Protein AF-A0A7R9G157-F1 (afdb_monomer_lite)

InterPro domains:
  IPR006849 Elongator complex protein 1 [PTHR12747] (4-353)
  IPR056166 ELP1, TPR domain [PF23878] (10-171)
  IPR056169 ELP1, three-helical bundle [PF23936] (184-350)

Structure (mmCIF, N/CA/C/O backbone):
data_AF-A0A7R9G157-F1
#
_entry.id   AF-A0A7R9G157-F1
#
loop_
_atom_site.group_PDB
_atom_site.id
_atom_site.type_symbol
_atom_site.label_atom_id
_atom_site.label_alt_id
_atom_site.label_comp_id
_atom_site.label_asym_id
_atom_site.label_entity_id
_atom_site.label_seq_id
_atom_site.pdbx_PDB_ins_code
_atom_site.Cartn_x
_atom_site.Cartn_y
_atom_site.Cartn_z
_atom_site.occupancy
_atom_site.B_iso_or_equiv
_atom_site.auth_seq_id
_atom_site.auth_comp_id
_atom_site.auth_asym_id
_atom_site.auth_atom_id
_atom_site.pdbx_PDB_model_num
ATOM 1 N N . MET A 1 1 ? 10.176 21.902 -57.184 1.00 41.78 1 MET A N 1
ATOM 2 C CA . MET A 1 1 ? 11.357 21.082 -57.540 1.00 41.78 1 MET A CA 1
ATOM 3 C C . MET A 1 1 ? 12.186 20.689 -56.303 1.00 41.78 1 MET A C 1
ATOM 5 O O . MET A 1 1 ? 13.404 20.781 -56.339 1.00 41.78 1 MET A O 1
ATOM 9 N N . LEU A 1 2 ? 11.558 20.261 -55.199 1.00 50.19 2 LEU A N 1
ATOM 10 C CA . LEU A 1 2 ? 12.270 19.769 -53.998 1.00 50.19 2 LEU A CA 1
ATOM 11 C C . LEU A 1 2 ? 11.925 18.307 -53.657 1.00 50.19 2 LEU A C 1
ATOM 13 O O . LEU A 1 2 ? 12.583 17.720 -52.810 1.00 50.19 2 LEU A O 1
ATOM 17 N N . PHE A 1 3 ? 10.942 17.712 -54.344 1.00 47.53 3 PHE A N 1
ATOM 18 C CA . PHE A 1 3 ? 10.466 16.350 -54.086 1.00 47.53 3 PHE A CA 1
ATOM 19 C C . PHE A 1 3 ? 11.075 15.283 -55.015 1.00 47.53 3 PHE A C 1
ATOM 21 O O . PHE A 1 3 ? 11.197 14.142 -54.597 1.00 47.53 3 PHE A O 1
ATOM 28 N N . ASP A 1 4 ? 11.573 15.641 -56.207 1.00 48.81 4 ASP A N 1
ATOM 29 C CA . ASP A 1 4 ? 12.104 14.675 -57.200 1.00 48.81 4 ASP A CA 1
ATOM 30 C C . ASP A 1 4 ? 13.470 14.048 -56.836 1.00 48.81 4 ASP A C 1
ATOM 32 O O . ASP A 1 4 ? 14.082 13.357 -57.648 1.00 48.81 4 ASP A O 1
ATOM 36 N N . ARG A 1 5 ? 13.989 14.305 -55.628 1.00 59.50 5 ARG A N 1
ATOM 37 C CA . ARG A 1 5 ? 15.241 13.722 -55.104 1.00 59.50 5 ARG A CA 1
ATOM 38 C C . ARG A 1 5 ? 15.062 12.972 -53.782 1.00 59.50 5 ARG A C 1
ATOM 40 O O . ARG A 1 5 ? 16.055 12.553 -53.195 1.00 59.50 5 ARG A O 1
ATOM 47 N N . MET A 1 6 ? 13.831 12.847 -53.288 1.00 65.56 6 MET A N 1
ATOM 48 C CA . MET A 1 6 ? 13.550 12.178 -52.019 1.00 65.56 6 MET A CA 1
ATOM 49 C C . MET A 1 6 ? 13.129 10.731 -52.259 1.00 65.56 6 MET A C 1
ATOM 51 O O . MET A 1 6 ? 12.498 10.416 -53.265 1.00 65.56 6 MET A O 1
ATOM 55 N N . GLU A 1 7 ? 13.478 9.849 -51.327 1.00 80.75 7 GLU A N 1
ATOM 56 C CA . GLU A 1 7 ? 13.000 8.469 -51.327 1.00 80.75 7 GLU A CA 1
ATOM 57 C C . GLU A 1 7 ? 11.453 8.452 -51.323 1.00 80.75 7 GLU A C 1
ATOM 59 O O . GLU A 1 7 ? 10.842 9.216 -50.567 1.00 80.75 7 GLU A O 1
ATOM 64 N N . PRO A 1 8 ? 10.790 7.616 -52.147 1.00 86.25 8 PRO A N 1
ATOM 65 C CA . PRO A 1 8 ? 9.340 7.688 -52.365 1.00 86.25 8 PRO A CA 1
ATOM 66 C C . PRO A 1 8 ? 8.523 7.509 -51.077 1.00 86.25 8 PRO A C 1
ATOM 68 O O . PRO A 1 8 ? 7.527 8.200 -50.861 1.00 86.25 8 PRO A O 1
ATOM 71 N N . HIS A 1 9 ? 8.977 6.639 -50.173 1.00 88.44 9 HIS A N 1
ATOM 72 C CA . HIS A 1 9 ? 8.351 6.448 -48.865 1.00 88.44 9 HIS A CA 1
ATOM 73 C C . HIS A 1 9 ? 8.483 7.687 -47.965 1.00 88.44 9 HIS A C 1
ATOM 75 O O . HIS A 1 9 ? 7.527 8.060 -47.282 1.00 88.44 9 HIS A O 1
ATOM 81 N N . TYR A 1 10 ? 9.614 8.398 -48.022 1.00 90.06 10 TYR A N 1
ATOM 82 C CA . TYR A 1 10 ? 9.805 9.636 -47.265 1.00 90.06 10 TYR A CA 1
ATOM 83 C C . TYR A 1 10 ? 8.919 10.772 -47.800 1.00 90.06 10 TYR A C 1
ATOM 85 O O . TYR A 1 10 ? 8.337 11.532 -47.025 1.00 90.06 10 TYR A O 1
ATOM 93 N N . GLN A 1 11 ? 8.731 10.853 -49.121 1.00 90.94 11 GLN A N 1
ATOM 94 C CA . GLN A 1 11 ? 7.804 11.811 -49.725 1.00 90.94 11 GLN A CA 1
ATOM 95 C C . GLN A 1 11 ? 6.359 11.590 -49.248 1.00 90.94 11 GLN A C 1
ATOM 97 O O . GLN A 1 11 ? 5.695 12.551 -48.849 1.00 90.94 11 GLN A O 1
ATOM 102 N N . HIS A 1 12 ? 5.873 10.342 -49.249 1.00 91.88 12 HIS A N 1
ATOM 103 C CA . HIS A 1 12 ? 4.541 10.015 -48.725 1.00 91.88 12 HIS A CA 1
ATOM 104 C C . HIS A 1 12 ? 4.415 10.323 -47.233 1.00 91.88 12 HIS A C 1
ATOM 106 O O . HIS A 1 12 ? 3.399 10.874 -46.809 1.00 91.88 12 HIS A O 1
ATOM 112 N N . TYR A 1 13 ? 5.465 10.069 -46.450 1.00 93.88 13 TYR A N 1
ATOM 113 C CA . TYR A 1 13 ? 5.520 10.480 -45.051 1.00 93.88 13 TYR A CA 1
ATOM 114 C C . TYR A 1 13 ? 5.338 12.001 -44.879 1.00 93.88 13 TYR A C 1
ATOM 116 O O . TYR A 1 13 ? 4.500 12.420 -44.078 1.00 93.88 13 TYR A O 1
ATOM 124 N N . CYS A 1 14 ? 6.054 12.840 -45.640 1.00 92.12 14 CYS A N 1
ATOM 125 C CA . CYS A 1 14 ? 5.908 14.298 -45.551 1.00 92.12 14 CYS A CA 1
ATOM 126 C C . CYS A 1 14 ? 4.481 14.761 -45.885 1.00 92.12 14 CYS A C 1
ATOM 128 O O . CYS A 1 14 ? 3.946 15.649 -45.214 1.00 92.12 14 CYS A O 1
ATOM 130 N N . ILE A 1 15 ? 3.856 14.150 -46.898 1.00 93.75 15 ILE A N 1
ATOM 131 C CA . ILE A 1 15 ? 2.471 14.437 -47.294 1.00 93.75 15 ILE A CA 1
ATOM 132 C C . ILE A 1 15 ? 1.505 14.035 -46.174 1.00 93.75 15 ILE A C 1
ATOM 134 O O . ILE A 1 15 ? 0.703 14.858 -45.733 1.00 93.75 15 ILE A O 1
ATOM 138 N N . ASP A 1 16 ? 1.600 12.805 -45.668 1.00 94.06 16 ASP A N 1
ATOM 139 C CA . ASP A 1 16 ? 0.705 12.303 -44.623 1.00 94.06 16 ASP A CA 1
ATOM 140 C C . ASP A 1 16 ? 0.856 13.072 -43.308 1.00 94.06 16 ASP A C 1
ATOM 142 O O . ASP A 1 16 ? -0.144 13.389 -42.658 1.00 94.06 16 ASP A O 1
ATOM 146 N N . LYS A 1 17 ? 2.087 13.452 -42.943 1.00 93.56 17 LYS A N 1
ATOM 147 C CA . LYS A 1 17 ? 2.363 14.321 -41.793 1.00 93.56 17 LYS A CA 1
ATOM 148 C C . LYS A 1 17 ? 1.710 15.693 -41.964 1.00 93.56 17 LYS A C 1
ATOM 150 O O . LYS A 1 17 ? 1.070 16.175 -41.029 1.00 93.56 17 LYS A O 1
ATOM 155 N N . HIS A 1 18 ? 1.800 16.300 -43.151 1.00 93.44 18 HIS A N 1
ATOM 156 C CA . HIS A 1 18 ? 1.138 17.576 -43.448 1.00 93.44 18 HIS A CA 1
ATOM 157 C C . HIS A 1 18 ? -0.396 17.467 -43.385 1.00 93.44 18 HIS A C 1
ATOM 159 O O . HIS A 1 18 ? -1.062 18.345 -42.837 1.00 93.44 18 HIS A O 1
ATOM 165 N N . LEU A 1 19 ? -0.954 16.353 -43.870 1.00 95.50 19 LEU A N 1
ATOM 166 C CA . LEU A 1 19 ? -2.387 16.042 -43.821 1.00 95.50 19 LEU A CA 1
ATOM 167 C C . LEU A 1 19 ? -2.871 15.543 -42.448 1.00 95.50 19 LEU A C 1
ATOM 169 O O . LEU A 1 19 ? -4.051 15.221 -42.303 1.00 95.50 19 LEU A O 1
ATOM 173 N N . LYS A 1 20 ? -1.990 15.485 -41.439 1.00 93.31 20 LYS A N 1
ATOM 174 C CA . LYS A 1 20 ? -2.270 14.994 -40.078 1.00 93.31 20 LYS A CA 1
ATOM 175 C C . LYS A 1 20 ? -2.753 13.537 -40.021 1.00 93.31 20 LYS A C 1
ATOM 177 O O . LYS A 1 20 ? -3.445 13.140 -39.085 1.00 93.31 20 LYS A O 1
ATOM 182 N N . ARG A 1 21 ? -2.380 12.719 -41.008 1.00 94.94 21 ARG A N 1
ATOM 183 C CA . ARG A 1 21 ? -2.650 11.274 -41.059 1.00 94.94 21 ARG A CA 1
ATOM 184 C C . ARG A 1 21 ? -1.498 10.514 -40.408 1.00 94.94 21 ARG A C 1
ATOM 186 O O . ARG A 1 21 ? -0.730 9.834 -41.080 1.00 94.94 21 ARG A O 1
ATOM 193 N N . PHE A 1 22 ? -1.347 10.669 -39.095 1.00 94.44 22 PHE A N 1
ATOM 194 C CA . PHE A 1 22 ? -0.121 10.267 -38.396 1.00 94.44 22 PHE A CA 1
ATOM 195 C C . PHE A 1 22 ? 0.141 8.753 -38.382 1.00 94.44 22 PHE A C 1
ATOM 197 O O . PHE A 1 22 ? 1.298 8.352 -38.432 1.00 94.44 22 PHE A O 1
ATOM 204 N N . GLU A 1 23 ? -0.894 7.910 -38.391 1.00 93.38 23 GLU A N 1
ATOM 205 C CA . GLU A 1 23 ? -0.721 6.450 -38.494 1.00 93.38 23 GLU A CA 1
ATOM 206 C C . GLU A 1 23 ? -0.176 6.027 -39.870 1.00 93.38 23 GLU A C 1
ATOM 208 O O . GLU A 1 23 ? 0.747 5.220 -39.953 1.00 93.38 23 GLU A O 1
ATOM 213 N N . SER A 1 24 ? -0.689 6.628 -40.951 1.00 93.62 24 SER A N 1
ATOM 214 C CA . SER A 1 24 ? -0.179 6.415 -42.315 1.00 93.62 24 SER A CA 1
ATOM 215 C C . SER A 1 24 ? 1.241 6.966 -42.466 1.00 93.62 24 SER A C 1
ATOM 217 O O . SER A 1 24 ? 2.129 6.296 -42.993 1.00 93.62 24 SER A O 1
ATOM 219 N N . ALA A 1 25 ? 1.490 8.154 -41.905 1.00 94.12 25 ALA A N 1
ATOM 220 C CA . ALA A 1 25 ? 2.819 8.751 -41.859 1.00 94.12 25 ALA A CA 1
ATOM 221 C C . ALA A 1 25 ? 3.823 7.823 -41.152 1.00 94.12 25 ALA A C 1
ATOM 223 O O . ALA A 1 25 ? 4.920 7.616 -41.667 1.00 94.12 25 ALA A O 1
ATOM 224 N N . LEU A 1 26 ? 3.437 7.220 -40.020 1.00 94.81 26 LEU A N 1
ATOM 225 C CA . LEU A 1 26 ? 4.264 6.270 -39.278 1.00 94.81 26 LEU A CA 1
ATOM 226 C C . LEU A 1 26 ? 4.633 5.039 -40.121 1.00 94.81 26 LEU A C 1
ATOM 228 O O . LEU A 1 26 ? 5.792 4.634 -40.126 1.00 94.81 26 LEU A O 1
ATOM 232 N N . HIS A 1 27 ? 3.680 4.468 -40.860 1.00 94.06 27 HIS A N 1
ATOM 233 C CA . HIS A 1 27 ? 3.941 3.328 -41.746 1.00 94.06 27 HIS A CA 1
ATOM 234 C C . HIS A 1 27 ? 4.961 3.672 -42.846 1.00 94.06 27 HIS A C 1
ATOM 236 O O . HIS A 1 27 ? 5.901 2.916 -43.110 1.00 94.06 27 HIS A O 1
ATOM 242 N N . ASN A 1 28 ? 4.816 4.858 -43.442 1.00 92.19 28 ASN A N 1
ATOM 243 C CA . ASN A 1 28 ? 5.700 5.338 -44.499 1.00 92.19 28 ASN A CA 1
ATOM 244 C C . ASN A 1 28 ? 7.125 5.610 -43.993 1.00 92.19 28 ASN A C 1
ATOM 246 O O . ASN A 1 28 ? 8.082 5.151 -44.611 1.00 92.19 28 ASN A O 1
ATOM 250 N N . ILE A 1 29 ? 7.292 6.281 -42.847 1.00 91.88 29 ILE A N 1
ATOM 251 C CA . ILE A 1 29 ? 8.632 6.551 -42.297 1.00 91.88 29 ILE A CA 1
ATOM 252 C C . ILE A 1 29 ? 9.303 5.304 -41.709 1.00 91.88 29 ILE A C 1
ATOM 254 O O . ILE A 1 29 ? 10.525 5.181 -41.777 1.00 91.88 29 ILE A O 1
ATOM 258 N N . ALA A 1 30 ? 8.528 4.346 -41.184 1.00 90.38 30 ALA A N 1
ATOM 259 C CA . ALA A 1 30 ? 9.058 3.065 -40.716 1.00 90.38 30 ALA A CA 1
ATOM 260 C C . ALA A 1 30 ? 9.720 2.271 -41.854 1.00 90.38 30 ALA A C 1
ATOM 262 O O . ALA A 1 30 ? 10.751 1.635 -41.638 1.00 90.38 30 ALA A O 1
ATOM 263 N N . SER A 1 31 ? 9.191 2.382 -43.077 1.00 88.69 31 SER A N 1
ATOM 264 C CA . SER A 1 31 ? 9.776 1.756 -44.271 1.00 88.69 31 SER A CA 1
ATOM 265 C C . SER A 1 31 ? 11.152 2.337 -44.637 1.00 88.69 31 SER A C 1
ATOM 267 O O . SER A 1 31 ? 11.985 1.627 -45.190 1.00 88.69 31 SER A O 1
ATOM 269 N N . CYS A 1 32 ? 11.436 3.590 -44.258 1.00 86.25 32 CYS A N 1
ATOM 270 C CA . CYS A 1 32 ? 12.731 4.251 -44.476 1.00 86.25 32 CYS A CA 1
ATOM 271 C C . CYS A 1 32 ? 13.712 4.098 -43.296 1.00 86.25 32 CYS A C 1
ATOM 273 O O . CYS A 1 32 ? 14.758 4.752 -43.256 1.00 86.25 32 CYS A O 1
ATOM 275 N N . SER A 1 33 ? 13.386 3.282 -42.289 1.00 72.94 33 SER A N 1
ATOM 276 C CA . SER A 1 33 ? 14.104 3.254 -41.002 1.00 72.94 33 SER A CA 1
ATOM 277 C C . SER A 1 33 ? 15.534 2.697 -41.044 1.00 72.94 33 SER A C 1
ATOM 279 O O . SER A 1 33 ? 16.227 2.719 -40.027 1.00 72.94 33 SER A O 1
ATOM 281 N N . GLY A 1 34 ? 16.016 2.257 -42.212 1.00 75.50 34 GLY A N 1
ATOM 282 C CA . GLY A 1 34 ? 17.421 1.895 -42.425 1.00 75.50 34 GLY A CA 1
ATOM 283 C C . GLY A 1 34 ? 18.392 3.080 -42.311 1.00 75.50 34 GLY A C 1
ATOM 284 O O . GLY A 1 34 ? 19.576 2.875 -42.051 1.00 75.50 34 GLY A O 1
ATOM 285 N N . ASN A 1 35 ? 17.912 4.320 -42.460 1.00 83.06 35 ASN A N 1
ATOM 286 C CA . ASN A 1 35 ? 18.703 5.531 -42.239 1.00 83.06 35 ASN A CA 1
ATOM 287 C C . ASN A 1 35 ? 18.467 6.087 -40.825 1.00 83.06 35 ASN A C 1
ATOM 289 O O . ASN A 1 35 ? 17.333 6.364 -40.431 1.00 83.06 35 ASN A O 1
ATOM 293 N N . ASN A 1 36 ? 19.551 6.332 -40.084 1.00 84.25 36 ASN A N 1
ATOM 294 C CA . ASN A 1 36 ? 19.480 6.829 -38.710 1.00 84.25 36 ASN A CA 1
ATOM 295 C C . ASN A 1 36 ? 18.769 8.194 -38.598 1.00 84.25 36 ASN A C 1
ATOM 297 O O . ASN A 1 36 ? 18.078 8.441 -37.617 1.00 84.25 36 ASN A O 1
ATOM 301 N N . GLN A 1 37 ? 18.871 9.064 -39.613 1.00 86.12 37 GLN A N 1
ATOM 302 C CA . GLN A 1 37 ? 18.172 10.360 -39.609 1.00 86.12 37 GLN A CA 1
ATOM 303 C C . GLN A 1 37 ? 16.645 10.198 -39.675 1.00 86.12 37 GLN A C 1
ATOM 305 O O . GLN A 1 37 ? 15.920 10.869 -38.942 1.00 86.12 37 GLN A O 1
ATOM 310 N N . TYR A 1 38 ? 16.155 9.281 -40.515 1.00 88.38 38 TYR A N 1
ATOM 311 C CA . TYR A 1 38 ? 14.723 8.990 -40.623 1.00 88.38 38 TYR A CA 1
ATOM 312 C C . TYR A 1 38 ? 14.197 8.266 -39.382 1.00 88.38 38 TYR A C 1
ATOM 314 O O . TYR A 1 38 ? 13.053 8.481 -38.987 1.00 88.38 38 TYR A O 1
ATOM 322 N N . LEU A 1 39 ? 15.039 7.470 -38.717 1.00 90.31 39 LEU A N 1
ATOM 323 C CA . LEU A 1 39 ? 14.689 6.858 -37.440 1.00 90.31 39 LEU A CA 1
ATOM 324 C C . LEU A 1 39 ? 14.479 7.904 -36.334 1.00 90.31 39 LEU A C 1
ATOM 326 O O . LEU A 1 39 ? 13.484 7.810 -35.619 1.00 90.31 39 LEU A O 1
ATOM 330 N N . GLU A 1 40 ? 15.346 8.916 -36.203 1.00 93.75 40 GLU A N 1
ATOM 331 C CA . GLU A 1 40 ? 15.123 9.999 -35.226 1.00 93.75 40 GLU A CA 1
ATOM 332 C C . GLU A 1 40 ? 13.806 10.733 -35.491 1.00 93.75 40 GLU A C 1
ATOM 334 O O . GLU A 1 40 ? 13.019 10.972 -34.574 1.00 93.75 40 GLU A O 1
ATOM 339 N N . GLU A 1 41 ? 13.527 11.051 -36.757 1.00 92.94 41 GLU A N 1
ATOM 340 C CA . GLU A 1 41 ? 12.288 11.733 -37.111 1.00 92.94 41 GLU A CA 1
ATOM 341 C C . GLU A 1 41 ? 11.055 10.847 -36.831 1.00 92.94 41 GLU A C 1
ATOM 343 O O . GLU A 1 41 ? 10.053 11.326 -36.293 1.00 92.94 41 GLU A O 1
ATOM 348 N N . CYS A 1 42 ? 11.154 9.536 -37.072 1.00 94.12 42 CYS A N 1
ATOM 349 C CA . CYS A 1 42 ? 10.133 8.562 -36.686 1.00 94.12 42 CYS A CA 1
ATOM 350 C C . CYS A 1 42 ? 9.885 8.560 -35.169 1.00 94.12 42 CYS A C 1
ATOM 352 O O . CYS A 1 42 ? 8.740 8.661 -34.730 1.00 94.12 42 CYS A O 1
ATOM 354 N N . LEU A 1 43 ? 10.943 8.522 -34.353 1.00 94.69 43 LEU A N 1
ATOM 355 C CA . LEU A 1 43 ? 10.827 8.547 -32.891 1.00 94.69 43 LEU A CA 1
ATOM 356 C C . LEU A 1 43 ? 10.163 9.837 -32.390 1.00 94.69 43 LEU A C 1
ATOM 358 O O . LEU A 1 43 ? 9.323 9.779 -31.490 1.00 94.69 43 LEU A O 1
ATOM 362 N N . THR A 1 44 ? 10.474 10.989 -32.997 1.00 95.62 44 THR A N 1
ATOM 363 C CA . THR A 1 44 ? 9.790 12.249 -32.657 1.00 95.62 44 THR A CA 1
ATOM 364 C C . THR A 1 44 ? 8.301 12.203 -32.994 1.00 95.62 44 THR A C 1
ATOM 366 O O . THR A 1 44 ? 7.482 12.549 -32.146 1.00 95.62 44 THR A O 1
ATOM 369 N N . LEU A 1 45 ? 7.929 11.679 -34.169 1.00 95.69 45 LEU A N 1
ATOM 370 C CA . LEU A 1 45 ? 6.528 11.498 -34.555 1.00 95.69 45 LEU A CA 1
ATOM 371 C C . LEU A 1 45 ? 5.781 10.590 -33.566 1.00 95.69 45 LEU A C 1
ATOM 373 O O . LEU A 1 45 ? 4.667 10.913 -33.149 1.00 95.69 45 LEU A O 1
ATOM 377 N N . ILE A 1 46 ? 6.399 9.468 -33.177 1.00 96.44 46 ILE A N 1
ATOM 378 C CA . ILE A 1 46 ? 5.827 8.512 -32.221 1.00 96.44 46 ILE A CA 1
ATOM 379 C C . ILE A 1 46 ? 5.571 9.190 -30.877 1.00 96.44 46 ILE A C 1
ATOM 381 O O . ILE A 1 46 ? 4.483 9.033 -30.325 1.00 96.44 46 ILE A O 1
ATOM 385 N N . ARG A 1 47 ? 6.544 9.951 -30.362 1.00 96.06 47 ARG A N 1
ATOM 386 C CA . ARG A 1 47 ? 6.418 10.663 -29.085 1.00 96.06 47 ARG A CA 1
ATOM 387 C C . ARG A 1 47 ? 5.314 11.714 -29.130 1.00 96.06 47 ARG A C 1
ATOM 389 O O . ARG A 1 47 ? 4.455 11.740 -28.252 1.00 96.06 47 ARG A O 1
ATOM 396 N N . ASP A 1 48 ? 5.323 12.557 -30.156 1.00 95.56 48 ASP A N 1
ATOM 397 C CA . ASP A 1 48 ? 4.445 13.725 -30.234 1.00 95.56 48 ASP A CA 1
ATOM 398 C C . ASP A 1 48 ? 2.973 13.319 -30.446 1.00 95.56 48 ASP A C 1
ATOM 400 O O . ASP A 1 48 ? 2.060 13.990 -29.957 1.00 95.56 48 ASP A O 1
ATOM 404 N N . HIS A 1 49 ? 2.733 12.183 -31.112 1.00 95.12 49 HIS A N 1
ATOM 405 C CA . HIS A 1 49 ? 1.390 11.659 -31.392 1.00 95.12 49 HIS A CA 1
ATOM 406 C C . HIS A 1 49 ? 1.017 10.390 -30.617 1.00 95.12 49 HIS A C 1
ATOM 408 O O . HIS A 1 49 ? -0.063 9.841 -30.833 1.00 95.12 49 HI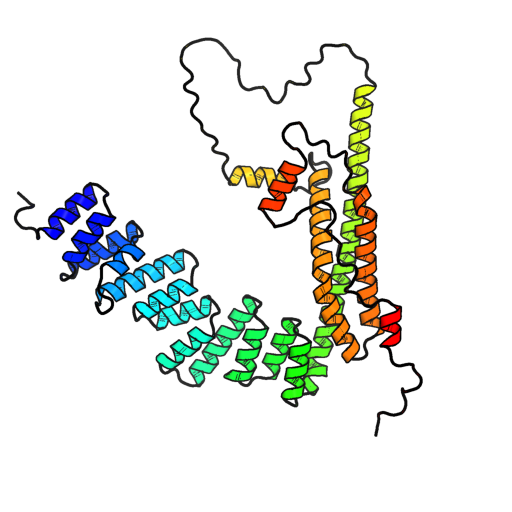S A O 1
ATOM 414 N N . LYS A 1 50 ? 1.866 9.944 -29.685 1.00 94.81 50 LYS A N 1
ATOM 415 C CA . LYS A 1 50 ? 1.655 8.770 -28.821 1.00 94.81 50 LYS A CA 1
ATOM 416 C C . LYS A 1 50 ? 1.373 7.463 -29.575 1.00 94.81 50 LYS A C 1
ATOM 418 O O . LYS A 1 50 ? 0.592 6.633 -29.113 1.00 94.81 50 LYS A O 1
ATOM 423 N N . LEU A 1 51 ? 2.029 7.253 -30.715 1.00 96.06 51 LEU A N 1
ATOM 424 C CA . LEU A 1 51 ? 1.803 6.105 -31.611 1.00 96.06 51 LEU A CA 1
ATOM 425 C C . LEU A 1 51 ? 2.639 4.865 -31.243 1.00 96.06 51 LEU A C 1
ATOM 427 O O . LEU A 1 51 ? 3.126 4.139 -32.109 1.00 96.06 51 LEU A O 1
ATOM 431 N N . TYR A 1 52 ? 2.875 4.649 -29.950 1.00 95.06 52 TYR A N 1
ATOM 432 C CA . TYR A 1 52 ? 3.828 3.649 -29.465 1.00 95.06 52 TYR A CA 1
ATOM 433 C C . TYR A 1 52 ? 3.428 2.222 -29.838 1.00 95.06 52 TYR A C 1
ATOM 435 O O . TYR A 1 52 ? 4.246 1.453 -30.333 1.00 95.06 52 TYR A O 1
ATOM 443 N N . THR A 1 53 ? 2.163 1.861 -29.620 1.00 94.25 53 THR A N 1
ATOM 444 C CA . THR A 1 53 ? 1.667 0.508 -29.889 1.00 94.25 53 THR A CA 1
ATOM 445 C C . THR A 1 53 ? 1.656 0.211 -31.383 1.00 94.25 53 THR A C 1
ATOM 447 O O . THR A 1 53 ? 2.109 -0.860 -31.776 1.00 94.25 53 THR A O 1
ATOM 450 N N . GLN A 1 54 ? 1.221 1.164 -32.217 1.00 94.94 54 GLN A N 1
ATOM 451 C CA . GLN A 1 54 ? 1.289 1.037 -33.674 1.00 94.94 54 GLN A CA 1
ATOM 452 C C . GLN A 1 54 ? 2.738 0.874 -34.144 1.00 94.94 54 GLN A C 1
ATOM 454 O O . GLN A 1 54 ? 3.020 0.008 -34.967 1.00 94.94 54 GLN A O 1
ATOM 459 N N . ALA A 1 55 ? 3.675 1.647 -33.588 1.00 93.94 55 ALA A N 1
ATOM 460 C CA . ALA A 1 55 ? 5.085 1.541 -33.944 1.00 93.94 55 ALA A CA 1
ATOM 461 C C . ALA A 1 55 ? 5.664 0.163 -33.589 1.00 93.94 55 ALA A C 1
ATOM 463 O O . ALA A 1 55 ? 6.294 -0.473 -34.427 1.00 93.94 55 ALA A O 1
ATOM 464 N N . LEU A 1 56 ? 5.387 -0.367 -32.394 1.00 93.88 56 LEU A N 1
ATOM 465 C CA . LEU A 1 56 ? 5.854 -1.704 -31.999 1.00 93.88 56 LEU A CA 1
ATOM 466 C C . LEU A 1 56 ? 5.252 -2.845 -32.846 1.00 93.88 56 LEU A C 1
ATOM 468 O O . LEU A 1 56 ? 5.783 -3.952 -32.830 1.00 93.88 56 LEU A O 1
ATOM 472 N N . LEU A 1 57 ? 4.159 -2.617 -33.580 1.00 94.50 57 LEU A N 1
ATOM 473 C CA . LEU A 1 57 ? 3.618 -3.599 -34.529 1.00 94.50 57 LEU A CA 1
ATOM 474 C C . LEU A 1 57 ? 4.324 -3.570 -35.891 1.00 94.50 57 LEU A C 1
ATOM 476 O O . LEU A 1 57 ? 4.280 -4.565 -36.607 1.00 94.50 57 LEU A O 1
ATOM 480 N N . LEU A 1 58 ? 4.946 -2.445 -36.251 1.00 93.38 58 LEU A N 1
ATOM 481 C CA . LEU A 1 58 ? 5.557 -2.231 -37.566 1.00 93.38 58 LEU A CA 1
ATOM 482 C C . LEU A 1 58 ? 7.031 -2.634 -37.624 1.00 93.38 58 LEU A C 1
ATOM 484 O O . LEU A 1 58 ? 7.510 -3.034 -38.679 1.00 93.38 58 LEU A O 1
ATOM 488 N N . PHE A 1 59 ? 7.755 -2.498 -36.515 1.00 92.00 59 PHE A N 1
ATOM 489 C CA . PHE A 1 59 ? 9.186 -2.785 -36.460 1.00 92.00 59 PHE A CA 1
ATOM 490 C C . PHE A 1 59 ? 9.462 -4.230 -36.031 1.00 92.00 59 PHE A C 1
ATOM 492 O O . PHE A 1 59 ? 8.812 -4.763 -35.128 1.00 92.00 59 PHE A O 1
ATOM 499 N N . ASP A 1 60 ? 10.491 -4.843 -36.616 1.00 91.00 60 ASP A N 1
ATOM 500 C CA . ASP A 1 60 ? 10.939 -6.181 -36.229 1.00 91.00 60 ASP A CA 1
ATOM 501 C C . ASP A 1 60 ? 11.508 -6.193 -34.811 1.00 91.00 60 ASP A C 1
ATOM 503 O O . ASP A 1 60 ? 12.340 -5.356 -34.456 1.00 91.00 60 ASP A O 1
ATOM 507 N N . ARG A 1 61 ? 11.128 -7.194 -34.010 1.00 90.25 61 ARG A N 1
ATOM 508 C CA . ARG A 1 61 ? 11.516 -7.303 -32.589 1.00 90.25 61 ARG A CA 1
ATOM 509 C C . ARG A 1 61 ? 13.025 -7.384 -32.350 1.00 90.25 61 ARG A C 1
ATOM 511 O O . ARG A 1 61 ? 13.475 -7.016 -31.272 1.00 90.25 61 ARG A O 1
ATOM 518 N N . SER A 1 62 ? 13.786 -7.881 -33.322 1.00 88.94 62 SER A N 1
ATOM 519 C CA . SER A 1 62 ? 15.250 -7.977 -33.263 1.00 88.94 62 SER A CA 1
ATOM 520 C C . SER A 1 62 ? 15.960 -6.697 -33.708 1.00 88.94 62 SER A C 1
ATOM 522 O O . SER A 1 62 ? 17.183 -6.617 -33.613 1.00 88.94 62 SER A O 1
ATOM 524 N N . SER A 1 63 ? 15.230 -5.705 -34.227 1.00 90.88 63 SER A N 1
ATOM 525 C CA . SER A 1 63 ? 15.832 -4.475 -34.736 1.00 90.88 63 SER A CA 1
ATOM 526 C C . SER A 1 63 ? 16.244 -3.528 -33.597 1.00 90.88 63 SER A C 1
ATOM 528 O O . SER A 1 63 ? 15.535 -3.411 -32.593 1.00 90.88 63 SER A O 1
ATOM 530 N N . PRO A 1 64 ? 17.345 -2.767 -33.745 1.00 90.12 64 PRO A N 1
ATOM 531 C CA . PRO A 1 64 ? 17.722 -1.751 -32.758 1.00 90.12 64 PRO A CA 1
ATOM 532 C C . PRO A 1 64 ? 16.664 -0.640 -32.643 1.00 90.12 64 PRO A C 1
ATOM 534 O O . PRO A 1 64 ? 16.454 -0.087 -31.564 1.00 90.12 64 PRO A O 1
ATOM 537 N N . ALA A 1 65 ? 15.947 -0.347 -33.735 1.00 91.88 65 ALA A N 1
ATOM 538 C CA . ALA A 1 65 ? 14.830 0.594 -33.749 1.00 91.88 65 ALA A CA 1
ATOM 539 C C . ALA A 1 65 ? 13.699 0.156 -32.805 1.00 91.88 65 ALA A C 1
ATOM 541 O O . ALA A 1 65 ? 13.203 0.969 -32.026 1.00 91.88 65 ALA A O 1
ATOM 542 N N . TYR A 1 66 ? 13.354 -1.135 -32.801 1.00 94.50 66 TYR A N 1
ATOM 543 C CA . TYR A 1 66 ? 12.366 -1.705 -31.887 1.00 94.50 66 TYR A CA 1
ATOM 544 C C . TYR A 1 66 ? 12.733 -1.479 -30.416 1.00 94.50 66 TYR A C 1
ATOM 546 O O . TYR A 1 66 ? 11.883 -1.093 -29.605 1.00 94.50 66 TYR A O 1
ATOM 554 N N . GLY A 1 67 ? 14.011 -1.674 -30.074 1.00 95.06 67 GLY A N 1
ATOM 555 C CA . GLY A 1 67 ? 14.520 -1.417 -28.728 1.00 95.06 67 GLY A CA 1
ATOM 556 C C . GLY A 1 67 ? 14.341 0.046 -28.316 1.00 95.06 67 GLY A C 1
ATOM 557 O O . GLY A 1 67 ? 13.780 0.332 -27.259 1.00 95.06 67 GLY A O 1
ATOM 558 N N . ARG A 1 68 ? 14.709 0.984 -29.199 1.00 95.25 68 ARG A N 1
ATOM 559 C CA . ARG A 1 68 ? 14.555 2.431 -28.960 1.00 95.25 68 ARG A CA 1
ATOM 560 C C . ARG A 1 68 ? 13.096 2.862 -28.803 1.00 95.25 68 ARG A C 1
ATOM 562 O O . ARG A 1 68 ? 12.796 3.656 -27.917 1.00 95.25 68 ARG A O 1
ATOM 569 N N . ILE A 1 69 ? 12.187 2.324 -29.618 1.00 96.12 69 ILE A N 1
ATOM 570 C CA . ILE A 1 69 ? 10.744 2.595 -29.499 1.00 96.12 69 ILE A CA 1
ATOM 571 C C . ILE A 1 69 ? 10.207 2.046 -28.171 1.00 96.12 69 ILE A C 1
ATOM 573 O O . ILE A 1 69 ? 9.405 2.709 -27.516 1.00 96.12 69 ILE A O 1
ATOM 577 N N . SER A 1 70 ? 10.669 0.864 -27.748 1.00 97.25 70 SER A N 1
ATOM 578 C CA . SER A 1 70 ? 10.272 0.264 -26.467 1.00 97.25 70 SER A CA 1
ATOM 579 C C . SER A 1 70 ? 10.701 1.138 -25.285 1.00 97.25 70 SER A C 1
ATOM 581 O O . SER A 1 70 ? 9.881 1.434 -24.421 1.00 97.25 70 SER A O 1
ATOM 583 N N . VAL A 1 71 ? 11.942 1.636 -25.290 1.00 97.31 71 VAL A N 1
ATOM 584 C CA . VAL A 1 71 ? 12.443 2.593 -24.287 1.00 97.31 71 VAL A CA 1
ATOM 585 C C . VAL A 1 71 ? 11.618 3.883 -24.276 1.00 97.31 71 VAL A C 1
ATOM 587 O O . VAL A 1 71 ? 11.181 4.326 -23.218 1.00 97.31 71 VAL A O 1
ATOM 590 N N . LEU A 1 72 ? 11.348 4.461 -25.448 1.00 97.19 72 LEU A N 1
ATOM 591 C CA . LEU A 1 72 ? 10.551 5.683 -25.566 1.00 97.19 72 LEU A CA 1
ATOM 592 C C . LEU A 1 72 ? 9.118 5.486 -25.036 1.00 97.19 72 LEU A C 1
ATOM 594 O O . LEU A 1 72 ? 8.538 6.383 -24.421 1.00 97.19 72 LEU A O 1
ATOM 598 N N . TYR A 1 73 ? 8.536 4.306 -25.259 1.00 97.94 73 TYR A N 1
ATOM 599 C CA . TYR A 1 73 ? 7.226 3.978 -24.710 1.00 97.94 73 TYR A CA 1
ATOM 600 C C . TYR A 1 73 ? 7.268 3.815 -23.188 1.00 97.94 73 TYR A C 1
ATOM 602 O O . TYR A 1 73 ? 6.358 4.276 -22.498 1.00 97.94 73 TYR A O 1
ATOM 610 N N . ALA A 1 74 ? 8.332 3.206 -22.662 1.00 97.75 74 ALA A N 1
ATOM 611 C CA . ALA A 1 74 ? 8.546 3.056 -21.229 1.00 97.75 74 ALA A CA 1
ATOM 612 C C . ALA A 1 74 ? 8.619 4.415 -20.509 1.00 97.75 74 ALA A C 1
ATOM 614 O O . ALA A 1 74 ? 7.978 4.595 -19.476 1.00 97.75 74 ALA A O 1
ATOM 615 N N . GLU A 1 75 ? 9.314 5.397 -21.090 1.00 97.00 75 GLU A N 1
ATOM 616 C CA . GLU A 1 75 ? 9.378 6.771 -20.567 1.00 97.00 75 GLU A CA 1
ATOM 617 C C . GLU A 1 75 ? 7.985 7.417 -20.492 1.00 97.00 75 GLU A C 1
ATOM 619 O O . GLU A 1 75 ? 7.590 7.933 -19.448 1.00 97.00 75 GLU A O 1
ATOM 624 N N . HIS A 1 76 ? 7.174 7.285 -21.546 1.00 97.00 76 HIS A N 1
ATOM 625 C CA . HIS A 1 76 ? 5.791 7.772 -21.525 1.00 97.00 76 HIS A CA 1
ATOM 626 C C . HIS A 1 76 ? 4.914 7.047 -20.483 1.00 97.00 76 HIS A C 1
ATOM 628 O O . HIS A 1 76 ? 4.005 7.646 -19.906 1.00 97.00 76 HIS A O 1
ATOM 634 N N . LEU A 1 77 ? 5.149 5.753 -20.236 1.00 97.06 77 LEU A N 1
ATOM 635 C CA . LEU A 1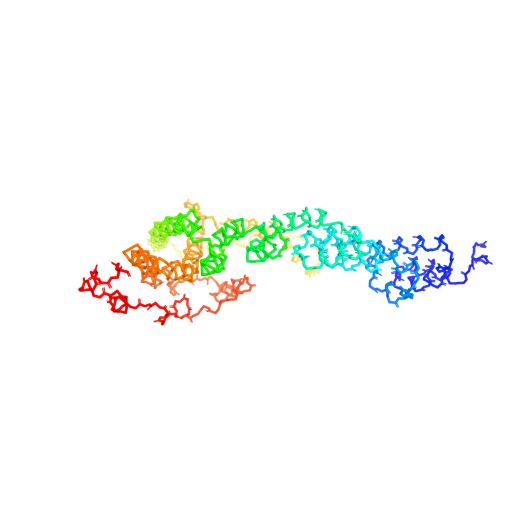 77 ? 4.434 4.994 -19.203 1.00 97.06 77 LEU A CA 1
ATOM 636 C C . LEU A 1 77 ? 4.820 5.447 -17.787 1.00 97.06 77 LEU A C 1
ATOM 638 O O . LEU A 1 77 ? 3.941 5.531 -16.926 1.00 97.06 77 LEU A O 1
ATOM 642 N N . LEU A 1 78 ? 6.084 5.810 -17.555 1.00 96.06 78 LEU A N 1
ATOM 643 C CA . LEU A 1 78 ? 6.512 6.428 -16.298 1.00 96.06 78 LEU A CA 1
ATOM 644 C C . LEU A 1 78 ? 5.827 7.774 -16.061 1.00 96.06 78 LEU A C 1
ATOM 646 O O . LEU A 1 78 ? 5.274 7.985 -14.980 1.00 96.06 78 LEU A O 1
ATOM 650 N N . ASP A 1 79 ? 5.768 8.636 -17.079 1.00 95.69 79 ASP A N 1
ATOM 651 C CA . ASP A 1 79 ? 5.042 9.912 -16.999 1.00 95.69 79 ASP A CA 1
ATOM 652 C C . ASP A 1 79 ? 3.550 9.700 -16.683 1.00 95.69 79 ASP A C 1
ATOM 654 O O . ASP A 1 79 ? 2.924 10.485 -15.965 1.00 95.69 79 ASP A O 1
ATOM 658 N N . ALA A 1 80 ? 2.979 8.595 -17.171 1.00 95.62 80 ALA A N 1
ATOM 659 C CA . ALA A 1 80 ? 1.610 8.171 -16.892 1.00 95.62 80 ALA A CA 1
ATOM 660 C C . ALA A 1 80 ? 1.428 7.451 -15.537 1.00 95.62 80 ALA A C 1
ATOM 662 O O . ALA A 1 80 ? 0.326 6.978 -15.258 1.00 95.62 80 ALA A O 1
ATOM 663 N N . ARG A 1 81 ? 2.468 7.377 -14.691 1.00 95.88 81 ARG A N 1
ATOM 664 C CA . ARG A 1 81 ? 2.485 6.674 -13.392 1.00 95.88 81 ARG A CA 1
ATOM 665 C C . ARG A 1 81 ? 2.151 5.182 -13.485 1.00 95.88 81 ARG A C 1
ATOM 667 O O . ARG A 1 81 ? 1.457 4.639 -12.629 1.00 95.88 81 ARG A O 1
ATOM 674 N N . ARG A 1 82 ? 2.666 4.520 -14.520 1.00 96.69 82 ARG A N 1
ATOM 675 C CA . ARG A 1 82 ? 2.517 3.079 -14.774 1.00 96.69 82 ARG A CA 1
ATOM 676 C C . ARG A 1 82 ? 3.885 2.384 -14.726 1.00 96.69 82 ARG A C 1
ATOM 678 O O . ARG A 1 82 ? 4.418 2.008 -15.772 1.00 96.69 82 ARG A O 1
ATOM 685 N N . PRO A 1 83 ? 4.508 2.282 -13.533 1.00 96.06 83 PRO A N 1
ATOM 686 C CA . PRO A 1 83 ? 5.888 1.817 -13.398 1.00 96.06 83 PRO A CA 1
ATOM 687 C C . PRO A 1 83 ? 6.059 0.347 -13.788 1.00 96.06 83 PRO A C 1
ATOM 689 O O . PRO A 1 83 ? 7.073 -0.004 -14.382 1.00 96.06 83 PRO A O 1
ATOM 692 N N . TYR A 1 84 ? 5.059 -0.500 -13.534 1.00 96.50 84 TYR A N 1
ATOM 693 C CA . TYR A 1 84 ? 5.126 -1.916 -13.887 1.00 96.50 84 TYR A CA 1
ATOM 694 C C . TYR A 1 84 ? 5.200 -2.121 -15.406 1.00 96.50 84 TYR A C 1
ATOM 696 O O . TYR A 1 84 ? 6.093 -2.792 -15.924 1.00 96.50 84 TYR A O 1
ATOM 704 N N . GLU A 1 85 ? 4.301 -1.481 -16.154 1.00 97.44 85 GLU A N 1
ATOM 705 C CA . GLU A 1 85 ? 4.297 -1.571 -17.612 1.00 97.44 85 GLU A CA 1
ATOM 706 C C . GLU A 1 85 ? 5.517 -0.886 -18.234 1.00 97.44 85 GLU A C 1
ATOM 708 O O . GLU A 1 85 ? 6.025 -1.352 -19.256 1.00 97.44 85 GLU A O 1
ATOM 713 N N . ALA A 1 86 ? 6.022 0.184 -17.612 1.00 97.81 86 ALA A N 1
ATOM 714 C CA . ALA A 1 86 ? 7.282 0.796 -18.017 1.00 97.81 86 ALA A CA 1
ATOM 715 C C . ALA A 1 86 ? 8.461 -0.175 -17.857 1.00 97.81 86 ALA A C 1
ATOM 717 O O . ALA A 1 86 ? 9.276 -0.286 -18.772 1.00 97.81 86 ALA A O 1
ATOM 718 N N . ALA A 1 87 ? 8.526 -0.926 -16.753 1.00 97.81 87 ALA A N 1
ATOM 719 C CA . ALA A 1 87 ? 9.576 -1.913 -16.512 1.00 97.81 87 ALA A CA 1
ATOM 720 C C . ALA A 1 87 ? 9.628 -2.978 -17.618 1.00 97.81 87 ALA A C 1
ATOM 722 O O . ALA A 1 87 ? 10.695 -3.235 -18.179 1.00 97.81 87 ALA A O 1
ATOM 723 N N . LEU A 1 88 ? 8.464 -3.512 -18.010 1.00 97.06 88 LEU A N 1
ATOM 724 C CA . LEU A 1 88 ? 8.340 -4.463 -19.120 1.00 97.06 88 LEU A CA 1
ATOM 725 C C . LEU A 1 88 ? 8.889 -3.888 -20.433 1.00 97.06 88 LEU A C 1
ATOM 727 O O . LEU A 1 88 ? 9.573 -4.584 -21.186 1.00 97.06 88 LEU A O 1
ATOM 731 N N . MET A 1 89 ? 8.605 -2.614 -20.717 1.00 97.75 89 MET A N 1
ATOM 732 C CA . MET A 1 89 ? 9.048 -1.955 -21.948 1.00 97.75 89 MET A CA 1
ATOM 733 C C . MET A 1 89 ? 10.539 -1.592 -21.924 1.00 97.75 89 MET A C 1
ATOM 735 O O . MET A 1 89 ? 11.210 -1.780 -22.938 1.00 97.75 89 MET A O 1
ATOM 739 N N . PHE A 1 90 ? 11.091 -1.164 -20.783 1.00 97.88 90 PHE A N 1
ATOM 740 C CA . PHE A 1 90 ? 12.539 -0.975 -20.627 1.00 97.88 90 PHE A CA 1
ATOM 741 C C . PHE A 1 90 ? 13.295 -2.293 -20.786 1.00 97.88 90 PHE A C 1
ATOM 743 O O . PHE A 1 90 ? 14.269 -2.349 -21.536 1.00 97.88 90 PHE A O 1
ATOM 750 N N . GLN A 1 91 ? 12.802 -3.371 -20.168 1.00 95.81 91 GLN A N 1
ATOM 751 C CA . GLN A 1 91 ? 13.391 -4.702 -20.292 1.00 95.81 91 GLN A CA 1
ATOM 752 C C . GLN A 1 91 ? 13.360 -5.177 -21.746 1.00 95.81 91 GLN A C 1
ATOM 754 O O . GLN A 1 91 ? 14.364 -5.660 -22.267 1.00 95.81 91 GLN A O 1
ATOM 759 N N . ARG A 1 92 ? 12.234 -4.970 -22.439 1.00 94.19 92 ARG A N 1
ATOM 760 C CA . ARG A 1 92 ? 12.105 -5.263 -23.872 1.00 94.19 92 ARG A CA 1
ATOM 761 C C . ARG A 1 92 ? 13.038 -4.411 -24.739 1.00 94.19 92 ARG A C 1
ATOM 763 O O . ARG A 1 92 ? 13.494 -4.878 -25.777 1.00 94.19 92 ARG A O 1
ATOM 770 N N . GLY A 1 93 ? 13.318 -3.183 -24.310 1.00 94.25 93 GLY A N 1
ATOM 771 C CA . GLY A 1 93 ? 14.291 -2.281 -24.919 1.00 94.25 93 GLY A CA 1
ATOM 772 C C . GLY A 1 93 ? 15.756 -2.618 -24.625 1.00 94.25 93 GLY A C 1
ATOM 773 O O . GLY A 1 93 ? 16.635 -1.990 -25.207 1.00 94.25 93 GLY A O 1
ATOM 774 N N . GLY A 1 94 ? 16.022 -3.592 -23.749 1.00 93.88 94 GLY A N 1
ATOM 775 C CA . GLY A 1 94 ? 17.366 -3.974 -23.309 1.00 93.88 94 GLY A CA 1
ATOM 776 C C . GLY A 1 94 ? 17.944 -3.099 -22.191 1.00 93.88 94 GLY A C 1
ATOM 777 O O . GLY A 1 94 ? 19.067 -3.338 -21.756 1.00 93.88 94 GLY A O 1
ATOM 778 N N . ASP A 1 95 ? 17.195 -2.115 -21.689 1.00 95.62 95 ASP A N 1
ATOM 779 C CA . ASP A 1 95 ? 17.631 -1.250 -20.591 1.00 95.62 95 ASP A CA 1
ATOM 780 C C . ASP A 1 95 ? 17.261 -1.868 -19.239 1.00 95.62 95 ASP A C 1
ATOM 782 O O . ASP A 1 95 ? 16.276 -1.505 -18.589 1.00 95.62 95 ASP A O 1
ATOM 786 N N . LEU A 1 96 ? 18.048 -2.866 -18.837 1.00 96.31 96 LEU A N 1
ATOM 787 C CA . LEU A 1 96 ? 17.781 -3.641 -17.624 1.00 96.31 96 LEU A CA 1
ATOM 788 C C . LEU A 1 96 ? 17.911 -2.783 -16.356 1.00 96.31 96 LEU A C 1
ATOM 790 O O . LEU A 1 96 ? 17.147 -2.963 -15.414 1.00 96.31 96 LEU A O 1
ATOM 794 N N . SER A 1 97 ? 18.818 -1.804 -16.341 1.00 95.94 97 SER A N 1
ATOM 795 C CA . SER A 1 97 ? 19.021 -0.922 -15.188 1.00 95.94 97 SER A CA 1
ATOM 796 C C . SER A 1 97 ? 17.783 -0.074 -14.890 1.00 95.94 97 SER A C 1
ATOM 798 O O . SER A 1 97 ? 17.330 -0.029 -13.745 1.00 95.94 97 SER A O 1
ATOM 800 N N . ARG A 1 98 ? 17.191 0.568 -15.910 1.00 97.25 98 ARG A N 1
ATOM 801 C CA . ARG A 1 98 ? 15.943 1.325 -15.719 1.00 97.25 98 ARG A CA 1
ATOM 802 C C . ARG A 1 98 ? 14.748 0.412 -15.478 1.00 97.25 98 ARG A C 1
ATOM 804 O O . ARG A 1 98 ? 13.891 0.755 -14.666 1.00 97.25 98 ARG A O 1
ATOM 811 N N . ALA A 1 99 ? 14.701 -0.761 -16.111 1.00 98.00 99 ALA A N 1
ATOM 812 C CA . ALA A 1 99 ? 13.662 -1.751 -15.832 1.00 98.00 99 ALA A CA 1
ATOM 813 C C . ALA A 1 99 ? 13.666 -2.189 -14.358 1.00 98.00 99 ALA A C 1
ATOM 815 O O . ALA A 1 99 ? 12.606 -2.228 -13.736 1.00 98.00 99 ALA A O 1
ATOM 816 N N . LEU A 1 100 ? 14.845 -2.429 -13.773 1.00 97.50 100 LEU A N 1
ATOM 817 C CA . LEU A 1 100 ? 14.994 -2.793 -12.363 1.00 97.50 100 LEU A CA 1
ATOM 818 C C . LEU A 1 100 ? 14.439 -1.707 -11.438 1.00 97.50 100 LEU A C 1
ATOM 820 O O . LEU A 1 100 ? 13.643 -2.008 -10.551 1.00 97.50 100 LEU A O 1
ATOM 824 N N . GLN A 1 101 ? 14.803 -0.445 -11.677 1.00 96.25 101 GLN A N 1
ATOM 825 C CA . GLN A 1 101 ? 14.284 0.695 -10.911 1.00 96.25 101 GLN A CA 1
ATOM 826 C C . GLN A 1 101 ? 12.756 0.806 -11.015 1.00 96.25 101 GLN A C 1
ATOM 82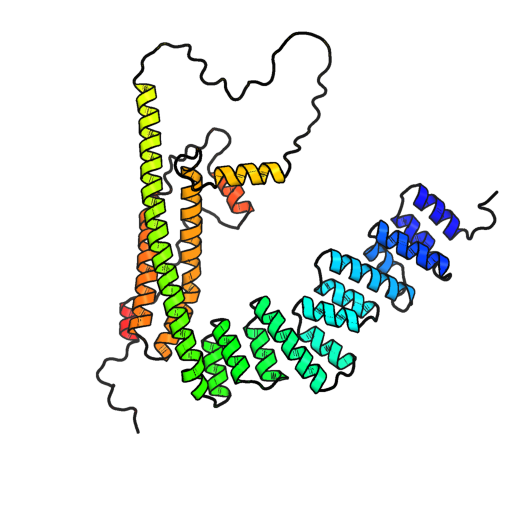8 O O . GLN A 1 101 ? 12.082 1.126 -10.038 1.00 96.25 101 GLN A O 1
ATOM 833 N N . CYS A 1 102 ? 12.191 0.505 -12.186 1.00 97.50 102 CYS A N 1
ATOM 834 C CA . CYS A 1 102 ? 10.746 0.521 -12.392 1.00 97.50 102 CYS A CA 1
ATOM 835 C C . CYS A 1 102 ? 10.037 -0.631 -11.661 1.00 97.50 102 CYS A C 1
ATOM 837 O O . CYS A 1 102 ? 9.000 -0.392 -11.046 1.00 97.50 102 CYS A O 1
ATOM 839 N N . TYR A 1 103 ? 10.594 -1.849 -11.665 1.00 97.75 103 TYR A N 1
ATOM 840 C CA . TYR A 1 103 ? 10.052 -2.965 -10.876 1.00 97.75 103 TYR A CA 1
ATOM 841 C C . TYR A 1 103 ? 10.137 -2.699 -9.373 1.00 97.75 103 TYR A C 1
ATOM 843 O O . TYR A 1 103 ? 9.164 -2.951 -8.665 1.00 97.75 103 TYR A O 1
ATOM 851 N N . GLN A 1 104 ? 11.247 -2.115 -8.901 1.00 95.56 104 GLN A N 1
ATOM 852 C CA . GLN A 1 104 ? 11.357 -1.639 -7.523 1.00 95.56 104 GLN A CA 1
ATOM 853 C C . GLN A 1 104 ? 10.241 -0.643 -7.218 1.00 95.56 104 GLN A C 1
ATOM 855 O O . GLN A 1 104 ? 9.482 -0.866 -6.290 1.00 95.56 104 GLN A O 1
ATOM 860 N N . ALA A 1 105 ? 10.071 0.414 -8.018 1.00 94.81 105 ALA A N 1
ATOM 861 C CA . ALA A 1 105 ? 9.019 1.408 -7.794 1.00 94.81 105 ALA A CA 1
ATOM 862 C C . ALA A 1 105 ? 7.599 0.810 -7.836 1.00 94.81 105 ALA A C 1
ATOM 864 O O . ALA A 1 105 ? 6.717 1.265 -7.107 1.00 94.81 105 ALA A O 1
ATOM 865 N N . ALA A 1 106 ? 7.380 -0.211 -8.669 1.00 95.25 106 ALA A N 1
ATOM 866 C CA . ALA A 1 106 ? 6.119 -0.938 -8.761 1.00 95.25 106 ALA A CA 1
ATOM 867 C C . ALA A 1 106 ? 5.855 -1.876 -7.569 1.00 95.25 106 ALA A C 1
ATOM 869 O O . ALA A 1 106 ? 4.717 -2.295 -7.395 1.00 95.25 106 ALA A O 1
ATOM 870 N N . GLY A 1 107 ? 6.867 -2.191 -6.753 1.00 93.56 107 GLY A N 1
ATOM 871 C CA . GLY A 1 107 ? 6.760 -3.166 -5.665 1.00 93.56 107 GLY A CA 1
ATOM 872 C C . GLY A 1 107 ? 6.825 -4.629 -6.123 1.00 93.56 107 GLY A C 1
ATOM 873 O O . GLY A 1 107 ? 6.584 -5.522 -5.319 1.00 93.56 107 GLY A O 1
ATOM 874 N N . ASP A 1 108 ? 7.174 -4.912 -7.386 1.00 95.69 108 ASP A N 1
ATOM 875 C CA . ASP A 1 108 ? 7.331 -6.295 -7.861 1.00 95.69 108 ASP A CA 1
ATOM 876 C C . ASP A 1 108 ? 8.742 -6.810 -7.552 1.00 95.69 108 ASP A C 1
ATOM 878 O O . ASP A 1 108 ? 9.664 -6.781 -8.377 1.00 95.69 108 ASP A O 1
ATOM 882 N N . TRP A 1 109 ? 8.908 -7.281 -6.318 1.00 96.25 109 TRP A N 1
ATOM 883 C CA . TRP A 1 109 ? 10.179 -7.789 -5.815 1.00 96.25 109 TRP A CA 1
ATOM 884 C C . TRP A 1 109 ? 10.661 -9.039 -6.563 1.00 96.25 109 TRP A 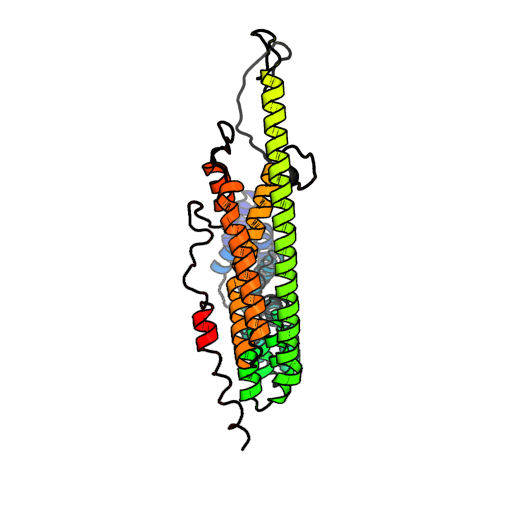C 1
ATOM 886 O O . TRP A 1 109 ? 11.864 -9.219 -6.747 1.00 96.25 109 TRP A O 1
ATOM 896 N N . ARG A 1 110 ? 9.746 -9.886 -7.056 1.00 96.31 110 ARG A N 1
ATOM 897 C CA . ARG A 1 110 ? 10.096 -11.125 -7.771 1.00 96.31 110 ARG A CA 1
ATOM 898 C C . ARG A 1 110 ? 10.723 -10.806 -9.123 1.00 96.31 110 ARG A C 1
ATOM 900 O O . ARG A 1 110 ? 11.769 -11.366 -9.463 1.00 96.31 110 ARG A O 1
ATOM 907 N N . GLN A 1 111 ? 10.124 -9.884 -9.878 1.00 96.75 111 GLN A N 1
ATOM 908 C CA . GLN A 1 111 ? 10.689 -9.438 -11.154 1.00 96.75 111 GLN A CA 1
ATOM 909 C C . GLN A 1 111 ? 11.988 -8.657 -10.954 1.00 96.75 111 GLN A C 1
ATOM 911 O O . GLN A 1 111 ? 12.952 -8.891 -11.685 1.00 96.75 111 GLN A O 1
ATOM 916 N N . ALA A 1 112 ? 12.063 -7.804 -9.927 1.00 97.12 112 ALA A N 1
ATOM 917 C CA . ALA A 1 112 ? 13.291 -7.083 -9.604 1.00 97.12 112 ALA A CA 1
ATOM 918 C C . ALA A 1 112 ? 14.466 -8.039 -9.325 1.00 97.12 112 ALA A C 1
ATOM 920 O O . ALA A 1 112 ? 15.536 -7.889 -9.913 1.00 97.12 112 ALA A O 1
ATOM 921 N N . LEU A 1 113 ? 14.267 -9.072 -8.502 1.00 96.06 113 LEU A N 1
ATOM 922 C CA . LEU A 1 113 ? 15.313 -10.057 -8.205 1.00 96.06 113 LEU A CA 1
ATOM 923 C C . LEU A 1 113 ? 15.658 -10.949 -9.402 1.00 96.06 113 LEU A C 1
ATOM 925 O O . LEU A 1 113 ? 16.829 -11.248 -9.632 1.00 96.06 113 LEU A O 1
ATOM 929 N N . THR A 1 114 ? 14.663 -11.335 -10.205 1.00 96.06 114 THR A N 1
ATOM 930 C CA . THR A 1 114 ? 14.891 -12.092 -11.450 1.00 96.06 114 THR A CA 1
ATOM 931 C C . THR A 1 114 ? 15.797 -11.308 -12.401 1.00 96.06 114 THR A C 1
ATOM 933 O O . THR A 1 114 ? 16.728 -11.854 -13.007 1.00 96.06 114 THR A O 1
ATOM 936 N N . LEU A 1 115 ? 15.558 -10.002 -12.504 1.00 96.81 115 LEU A N 1
ATOM 937 C CA . LEU A 1 115 ? 16.352 -9.114 -13.335 1.00 96.81 115 LEU A CA 1
ATOM 938 C C . LEU A 1 115 ? 17.751 -8.882 -12.752 1.00 96.81 115 LEU A C 1
ATOM 940 O O . LEU A 1 115 ? 18.725 -8.952 -13.497 1.00 96.81 115 LEU A O 1
ATOM 944 N N . ALA A 1 116 ? 17.871 -8.703 -11.436 1.00 96.06 116 ALA A N 1
ATOM 945 C CA . ALA A 1 116 ? 19.161 -8.598 -10.751 1.00 96.06 116 ALA A CA 1
ATOM 946 C C . ALA A 1 116 ? 20.040 -9.841 -10.976 1.00 96.06 116 ALA A C 1
ATOM 948 O O . ALA A 1 116 ? 21.230 -9.716 -11.266 1.00 96.06 116 ALA A O 1
ATOM 949 N N . ASN A 1 117 ? 19.446 -11.039 -10.946 1.00 94.56 117 ASN A N 1
ATOM 950 C CA . ASN A 1 117 ? 20.144 -12.280 -11.281 1.00 94.56 117 ASN A CA 1
ATOM 951 C C . ASN A 1 117 ? 20.603 -12.305 -12.751 1.00 94.56 117 ASN A C 1
ATOM 953 O O . ASN A 1 117 ? 21.733 -12.682 -13.049 1.00 94.56 117 ASN A O 1
ATOM 957 N N . THR A 1 118 ? 19.762 -11.833 -13.677 1.00 95.00 118 THR A N 1
ATOM 958 C CA . THR A 1 118 ? 20.133 -11.697 -15.101 1.00 95.00 118 THR A CA 1
ATOM 959 C C . THR A 1 118 ? 21.304 -10.724 -15.290 1.00 95.00 118 THR A C 1
ATOM 961 O O . THR A 1 118 ? 22.164 -10.941 -16.141 1.00 95.00 118 THR A O 1
ATOM 964 N N . MET A 1 119 ? 21.364 -9.672 -14.470 1.00 95.94 119 MET A N 1
ATOM 965 C CA . MET A 1 119 ? 22.457 -8.696 -14.423 1.00 95.94 119 MET A CA 1
ATOM 966 C C . MET A 1 119 ? 23.678 -9.176 -13.616 1.00 95.94 119 MET A C 1
ATOM 968 O O . MET A 1 119 ? 24.631 -8.414 -13.476 1.00 95.94 119 MET A O 1
ATOM 972 N N . GLN A 1 120 ? 23.665 -10.416 -13.110 1.00 95.75 120 GLN A N 1
ATOM 973 C CA . GLN A 1 120 ? 24.751 -11.038 -12.341 1.00 95.75 120 GLN A CA 1
ATOM 974 C C . GLN A 1 120 ? 25.147 -10.245 -11.086 1.00 95.75 120 GLN A C 1
ATOM 976 O O . GLN A 1 120 ? 26.331 -10.084 -10.789 1.00 95.75 120 GLN A O 1
ATOM 981 N N . TYR A 1 121 ? 24.153 -9.736 -10.351 1.00 96.50 121 TYR A N 1
ATOM 982 C CA . TYR A 1 121 ? 24.397 -9.049 -9.082 1.00 96.50 121 TYR A CA 1
ATOM 983 C C . TYR A 1 121 ? 25.113 -9.972 -8.091 1.00 96.50 121 TYR A C 1
ATOM 985 O O . TYR A 1 121 ? 24.800 -11.161 -7.992 1.00 96.50 121 TYR A O 1
ATOM 993 N N . SER A 1 122 ? 26.066 -9.418 -7.339 1.00 96.25 122 SER A N 1
ATOM 994 C CA . SER A 1 122 ? 26.698 -10.135 -6.232 1.00 96.25 122 SER A CA 1
ATOM 995 C C . SER A 1 122 ? 25.700 -10.372 -5.100 1.00 96.25 122 SER A C 1
ATOM 997 O O . SER A 1 122 ? 24.701 -9.666 -4.966 1.00 96.25 122 SER A O 1
ATOM 999 N N . GLU A 1 123 ? 26.008 -11.321 -4.219 1.00 93.06 123 GLU A N 1
ATOM 1000 C CA . GLU A 1 123 ? 25.191 -11.591 -3.033 1.00 93.06 123 GLU A CA 1
ATOM 1001 C C . GLU A 1 123 ? 24.958 -10.325 -2.192 1.00 93.06 123 GLU A C 1
ATOM 1003 O O . GLU A 1 123 ? 23.828 -10.053 -1.792 1.00 93.06 123 GLU A O 1
ATOM 1008 N N . SER A 1 124 ? 25.986 -9.491 -2.002 1.00 94.44 124 SER A N 1
ATOM 1009 C CA . SER A 1 124 ? 25.858 -8.215 -1.286 1.00 94.44 124 SER A CA 1
ATOM 1010 C C . SER A 1 124 ? 24.887 -7.243 -1.968 1.00 94.44 124 SER A C 1
ATOM 1012 O O . SER A 1 124 ? 24.058 -6.635 -1.298 1.00 94.44 124 SER A O 1
ATOM 1014 N N . GLN A 1 125 ? 24.934 -7.134 -3.300 1.00 95.69 125 GLN A N 1
ATOM 1015 C CA . GLN A 1 125 ? 24.030 -6.271 -4.069 1.00 95.69 125 GLN A CA 1
ATOM 1016 C C . GLN A 1 125 ? 22.585 -6.776 -4.025 1.00 95.69 125 GLN A C 1
ATOM 1018 O O . GLN A 1 125 ? 21.651 -5.979 -3.978 1.00 95.69 125 GLN A O 1
ATOM 1023 N N . VAL A 1 126 ? 22.388 -8.098 -4.023 1.00 95.56 126 VAL A N 1
ATOM 1024 C CA . VAL A 1 126 ? 21.061 -8.702 -3.852 1.00 95.56 126 VAL A CA 1
ATOM 1025 C C . VAL A 1 126 ? 20.509 -8.401 -2.459 1.00 95.56 126 VAL A C 1
ATOM 1027 O O . VAL A 1 126 ? 19.350 -8.013 -2.347 1.00 95.56 126 VAL A O 1
ATOM 1030 N N . HIS A 1 127 ? 21.328 -8.495 -1.409 1.00 94.69 127 HIS A N 1
ATOM 1031 C CA . HIS A 1 127 ? 20.907 -8.139 -0.051 1.00 94.69 127 HIS A CA 1
ATOM 1032 C C . HIS A 1 127 ? 20.511 -6.659 0.068 1.00 94.69 127 HIS A C 1
ATOM 1034 O O . HIS A 1 127 ? 19.470 -6.349 0.648 1.00 94.69 127 HIS A O 1
ATOM 1040 N N . GLU A 1 128 ? 21.293 -5.741 -0.509 1.00 94.88 128 GLU A N 1
ATOM 1041 C CA . GLU A 1 128 ? 20.952 -4.311 -0.558 1.00 94.88 128 GLU A CA 1
ATOM 1042 C C . GLU A 1 128 ? 19.636 -4.067 -1.312 1.00 94.88 128 GLU A C 1
ATOM 1044 O O . GLU A 1 128 ? 18.766 -3.333 -0.838 1.00 94.88 128 GLU A O 1
ATOM 1049 N N . LEU A 1 129 ? 19.448 -4.738 -2.453 1.00 96.56 129 LEU A N 1
ATOM 1050 C CA . LEU A 1 129 ? 18.213 -4.682 -3.229 1.00 96.56 129 LEU A CA 1
ATOM 1051 C C . LEU A 1 129 ? 17.005 -5.189 -2.429 1.00 96.56 129 LEU A C 1
ATOM 1053 O O . LEU A 1 129 ? 15.955 -4.547 -2.443 1.00 96.56 129 LEU A O 1
ATOM 1057 N N . CYS A 1 130 ? 17.142 -6.307 -1.712 1.00 96.88 130 CYS A N 1
ATOM 1058 C CA . CYS A 1 130 ? 16.087 -6.844 -0.854 1.00 96.88 130 CYS A CA 1
ATOM 1059 C C . CYS A 1 130 ? 15.646 -5.826 0.203 1.00 96.88 130 CYS A C 1
ATOM 1061 O O . CYS A 1 130 ? 14.446 -5.639 0.379 1.00 96.88 130 CYS A O 1
ATOM 1063 N N . ARG A 1 131 ? 16.582 -5.117 0.853 1.00 95.25 131 ARG A N 1
ATOM 1064 C CA . ARG A 1 131 ? 16.244 -4.083 1.851 1.00 95.25 131 ARG A CA 1
ATOM 1065 C C . ARG A 1 131 ? 15.420 -2.944 1.246 1.00 95.25 131 ARG A C 1
ATOM 1067 O O . ARG A 1 131 ? 14.380 -2.587 1.790 1.00 95.25 131 ARG A O 1
ATOM 1074 N N . LEU A 1 132 ? 15.816 -2.448 0.072 1.00 96.25 132 LEU A N 1
ATOM 1075 C CA . LEU A 1 132 ? 15.056 -1.415 -0.649 1.00 96.25 132 LEU A CA 1
ATOM 1076 C C . LEU A 1 132 ? 13.647 -1.892 -1.044 1.00 96.25 132 LEU A C 1
ATOM 1078 O O . LEU A 1 132 ? 12.681 -1.129 -0.991 1.00 96.25 132 LEU A O 1
ATOM 1082 N N . LEU A 1 133 ? 13.517 -3.158 -1.451 1.00 97.00 133 LEU A N 1
ATOM 1083 C CA . LEU A 1 133 ? 12.230 -3.757 -1.809 1.00 97.00 133 LEU A CA 1
ATOM 1084 C C . LEU A 1 133 ? 11.323 -3.934 -0.588 1.00 97.00 133 LEU A C 1
ATOM 1086 O O . LEU A 1 133 ? 10.130 -3.665 -0.686 1.00 97.00 133 LEU A O 1
ATOM 1090 N N . VAL A 1 134 ? 11.873 -4.334 0.559 1.00 97.50 134 VAL A N 1
ATOM 1091 C CA . VAL A 1 134 ? 11.140 -4.462 1.828 1.00 97.50 134 VAL A CA 1
ATOM 1092 C C . VAL A 1 134 ? 10.550 -3.121 2.254 1.00 97.50 134 VAL A C 1
ATOM 1094 O O . VAL A 1 134 ? 9.358 -3.054 2.552 1.00 97.50 134 VAL A O 1
ATOM 1097 N N . GLU A 1 135 ? 11.341 -2.045 2.215 1.00 96.06 135 GLU A N 1
ATOM 1098 C CA . GLU A 1 135 ? 10.855 -0.692 2.517 1.00 96.06 135 GLU A CA 1
ATOM 1099 C C . GLU A 1 135 ? 9.706 -0.294 1.583 1.00 96.06 135 GLU A C 1
ATOM 1101 O O . GLU A 1 135 ? 8.647 0.146 2.035 1.00 96.06 135 GLU A O 1
ATOM 1106 N N . ARG A 1 136 ? 9.867 -0.531 0.276 1.00 96.19 136 ARG A N 1
ATOM 1107 C CA . ARG A 1 136 ? 8.830 -0.237 -0.719 1.00 96.19 136 ARG A CA 1
ATOM 1108 C C . ARG A 1 136 ? 7.546 -1.036 -0.497 1.00 96.19 136 ARG A C 1
ATOM 1110 O O . ARG A 1 136 ? 6.458 -0.477 -0.619 1.00 96.19 136 ARG A O 1
ATOM 1117 N N . LEU A 1 137 ? 7.656 -2.329 -0.199 1.00 97.06 137 LEU A N 1
ATOM 1118 C CA . LEU A 1 137 ? 6.510 -3.195 0.080 1.00 97.06 137 LEU A CA 1
ATOM 1119 C C . LEU A 1 137 ? 5.786 -2.748 1.356 1.00 97.06 137 LEU A C 1
ATOM 1121 O O . LEU A 1 137 ? 4.557 -2.702 1.376 1.00 97.06 137 LEU A O 1
ATOM 1125 N N . ALA A 1 138 ? 6.528 -2.350 2.391 1.00 96.31 138 ALA A N 1
ATOM 1126 C CA . ALA A 1 138 ? 5.959 -1.823 3.628 1.00 96.31 138 ALA A CA 1
ATOM 1127 C C . ALA A 1 138 ? 5.222 -0.486 3.414 1.00 96.31 138 ALA A C 1
ATOM 1129 O O . ALA A 1 138 ? 4.153 -0.285 3.994 1.00 96.31 138 ALA A O 1
ATOM 1130 N N . GLU A 1 139 ? 5.738 0.404 2.557 1.00 96.00 139 GLU A N 1
ATOM 1131 C CA . GLU A 1 139 ? 5.047 1.640 2.144 1.00 96.00 139 GLU A CA 1
ATOM 1132 C C . GLU A 1 139 ? 3.731 1.364 1.398 1.00 96.00 139 GLU A C 1
ATOM 1134 O O . GLU A 1 139 ? 2.796 2.157 1.478 1.00 96.00 139 GLU A O 1
ATOM 1139 N N . GLN A 1 140 ? 3.648 0.239 0.683 1.00 95.25 140 GLN A N 1
ATOM 1140 C CA . GLN A 1 140 ? 2.446 -0.216 -0.025 1.00 95.25 140 GLN A CA 1
ATOM 1141 C C . GLN A 1 140 ? 1.536 -1.108 0.839 1.00 95.25 140 GLN A C 1
ATOM 1143 O O . GLN A 1 140 ? 0.553 -1.645 0.336 1.00 95.25 140 GLN A O 1
ATOM 1148 N N . HIS A 1 141 ? 1.843 -1.267 2.132 1.00 96.06 141 HIS A N 1
ATOM 1149 C CA . HIS A 1 141 ? 1.139 -2.145 3.076 1.00 96.06 141 HIS A CA 1
ATOM 1150 C C . HIS A 1 141 ? 1.167 -3.645 2.718 1.00 96.06 141 HIS A C 1
ATOM 1152 O O . HIS A 1 141 ? 0.393 -4.436 3.257 1.00 96.06 141 HIS A O 1
ATOM 1158 N N . HIS A 1 142 ? 2.091 -4.077 1.858 1.00 96.56 142 HIS A N 1
ATOM 1159 C CA . HIS A 1 142 ? 2.318 -5.486 1.523 1.00 96.56 142 HIS A CA 1
ATOM 1160 C C . HIS A 1 142 ? 3.252 -6.161 2.547 1.00 96.56 142 HIS A C 1
ATOM 1162 O O . HIS A 1 142 ? 4.297 -6.716 2.203 1.00 96.56 142 HIS A O 1
ATOM 1168 N N . TYR A 1 143 ? 2.882 -6.115 3.831 1.00 97.56 143 TYR A N 1
ATOM 1169 C CA . TYR A 1 143 ? 3.730 -6.580 4.939 1.00 97.56 143 TYR A CA 1
ATOM 1170 C C . TYR A 1 143 ? 4.082 -8.072 4.870 1.00 97.56 143 TYR A C 1
ATOM 1172 O O . TYR A 1 143 ? 5.208 -8.447 5.187 1.00 97.56 143 TYR A O 1
ATOM 1180 N N . GLY A 1 144 ? 3.158 -8.918 4.404 1.00 96.44 144 GLY A N 1
ATOM 1181 C CA . GLY A 1 144 ? 3.405 -10.355 4.251 1.00 96.44 144 GLY A CA 1
ATOM 1182 C C . GLY A 1 144 ? 4.476 -10.668 3.204 1.00 96.44 144 GLY A C 1
ATOM 1183 O O . GLY A 1 144 ? 5.339 -11.513 3.432 1.00 96.44 144 GLY A O 1
ATOM 1184 N N . GLU A 1 145 ? 4.475 -9.947 2.078 1.00 96.69 145 GLU A N 1
ATOM 1185 C CA . GLU A 1 145 ? 5.520 -10.101 1.060 1.00 96.69 145 GLU A CA 1
ATOM 1186 C C . GLU A 1 145 ? 6.862 -9.545 1.545 1.00 96.69 145 GLU A C 1
ATOM 1188 O O . GLU A 1 145 ? 7.896 -10.178 1.340 1.00 96.69 145 GLU A O 1
ATOM 1193 N N . ALA A 1 146 ? 6.853 -8.403 2.241 1.00 97.56 146 ALA A N 1
ATOM 1194 C CA . ALA A 1 146 ? 8.056 -7.834 2.846 1.00 97.56 146 ALA A CA 1
ATOM 1195 C C . ALA A 1 146 ? 8.702 -8.814 3.844 1.00 97.56 146 ALA A C 1
ATOM 1197 O O . ALA A 1 146 ? 9.902 -9.078 3.781 1.00 97.56 146 ALA A O 1
ATOM 1198 N N . ALA A 1 147 ? 7.894 -9.425 4.714 1.00 97.44 147 ALA A N 1
ATOM 1199 C CA . ALA A 1 147 ? 8.340 -10.460 5.641 1.00 97.44 147 ALA A CA 1
ATOM 1200 C C . ALA A 1 147 ? 8.872 -11.709 4.920 1.00 97.44 147 ALA A C 1
ATOM 1202 O O . ALA A 1 147 ? 9.882 -12.285 5.327 1.00 97.44 147 ALA A O 1
ATOM 1203 N N . GLN A 1 148 ? 8.244 -12.116 3.812 1.00 96.00 148 GLN A N 1
ATOM 1204 C CA . GLN A 1 148 ? 8.743 -13.221 2.994 1.00 96.00 148 GLN A CA 1
ATOM 1205 C C . GLN A 1 148 ? 10.150 -12.928 2.451 1.00 96.00 148 GLN A C 1
ATOM 1207 O O . GLN A 1 148 ? 11.020 -13.795 2.517 1.00 96.00 148 GLN A O 1
ATOM 1212 N N . VAL A 1 149 ? 10.391 -11.715 1.948 1.00 96.69 149 VAL A N 1
ATOM 1213 C CA . VAL A 1 149 ? 11.716 -11.302 1.457 1.00 96.69 149 VAL A CA 1
ATOM 1214 C C . VAL A 1 149 ? 12.747 -11.316 2.590 1.00 96.69 149 VAL A C 1
ATOM 1216 O O . VAL A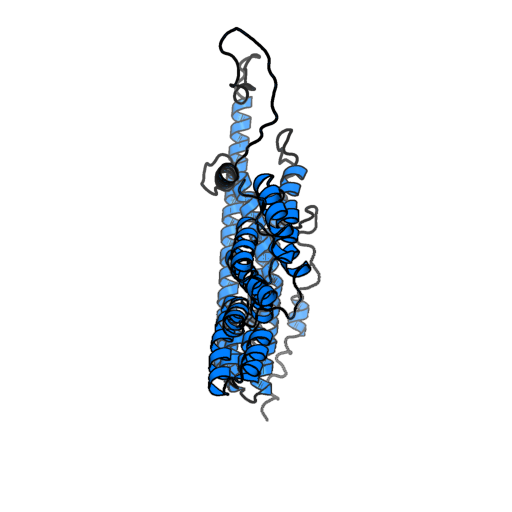 1 149 ? 13.827 -11.883 2.423 1.00 96.69 149 VAL A O 1
ATOM 1219 N N . LEU A 1 150 ? 12.412 -10.761 3.758 1.00 96.50 150 LEU A N 1
ATOM 1220 C CA . LEU A 1 150 ? 13.306 -10.736 4.922 1.00 96.50 150 LEU A CA 1
ATOM 1221 C C . LEU A 1 150 ? 13.685 -12.142 5.395 1.00 96.50 150 LEU A C 1
ATOM 1223 O O . LEU A 1 150 ? 14.864 -12.453 5.543 1.00 96.50 150 LEU A O 1
ATOM 1227 N N . SER A 1 151 ? 12.697 -13.018 5.568 1.00 94.31 151 SER A N 1
ATOM 1228 C CA . SER A 1 151 ? 12.929 -14.374 6.071 1.00 94.31 151 SER A CA 1
ATOM 1229 C C . SER A 1 151 ? 13.648 -15.278 5.067 1.00 94.31 151 SER A C 1
ATOM 1231 O O . SER A 1 151 ? 14.572 -15.992 5.448 1.00 94.31 151 SER A O 1
ATOM 1233 N N . GLN A 1 152 ? 13.243 -15.269 3.791 1.00 92.31 152 GLN A N 1
ATOM 1234 C CA . GLN A 1 152 ? 13.735 -16.236 2.800 1.00 92.31 152 GLN A CA 1
ATOM 1235 C C . GLN A 1 152 ? 15.016 -15.793 2.096 1.00 92.31 152 GLN A C 1
ATOM 1237 O O . GLN A 1 152 ? 15.793 -16.649 1.678 1.00 92.31 152 GLN A O 1
ATOM 1242 N N . LEU A 1 153 ? 15.217 -14.485 1.915 1.00 91.94 153 LEU A N 1
ATOM 1243 C CA . LEU A 1 153 ? 16.311 -13.960 1.091 1.00 91.94 153 LEU A CA 1
ATOM 1244 C C . LEU A 1 153 ? 17.371 -13.228 1.904 1.00 91.94 153 LEU A C 1
ATOM 1246 O O . LEU A 1 153 ? 18.546 -13.349 1.585 1.00 91.94 153 LEU A O 1
ATOM 1250 N N . VAL A 1 154 ? 16.969 -12.469 2.926 1.00 93.25 154 VAL A N 1
ATOM 1251 C CA . VAL A 1 154 ? 17.914 -11.771 3.817 1.00 93.25 154 VAL A CA 1
ATOM 1252 C C . VAL A 1 154 ? 18.333 -12.668 4.986 1.00 93.25 154 VAL A C 1
ATOM 1254 O O . VAL A 1 154 ? 19.434 -12.527 5.509 1.00 93.25 154 VAL A O 1
ATOM 1257 N N . GLY A 1 155 ? 17.470 -13.605 5.387 1.00 92.19 155 GLY A N 1
ATOM 1258 C CA . GLY A 1 155 ? 17.690 -14.472 6.543 1.00 92.19 155 GLY A CA 1
ATOM 1259 C C . GLY A 1 155 ? 17.482 -13.769 7.887 1.00 92.19 155 GLY A C 1
ATOM 1260 O O . GLY A 1 155 ? 17.901 -14.300 8.915 1.00 92.19 155 GLY A O 1
ATOM 1261 N N . ASP A 1 156 ? 16.837 -12.597 7.902 1.00 95.19 156 ASP A N 1
ATOM 1262 C CA . ASP A 1 156 ? 16.528 -11.863 9.131 1.00 95.19 156 ASP A CA 1
ATOM 1263 C C . ASP A 1 156 ? 15.117 -12.211 9.618 1.00 95.19 156 ASP A C 1
ATOM 1265 O O . ASP A 1 156 ? 14.105 -11.633 9.206 1.00 95.19 156 ASP A O 1
ATOM 1269 N N . LEU A 1 157 ? 15.050 -13.224 10.483 1.00 95.75 157 LEU A N 1
ATOM 1270 C CA . LEU A 1 157 ? 13.792 -13.681 11.069 1.00 95.75 157 LEU A CA 1
ATOM 1271 C C . LEU A 1 157 ? 13.180 -12.635 12.007 1.00 95.75 157 LEU A C 1
ATOM 1273 O O . LEU A 1 157 ? 11.959 -12.507 12.062 1.00 95.75 157 LEU A O 1
ATOM 1277 N N . GLU A 1 158 ? 14.006 -11.908 12.756 1.00 96.88 158 GLU A N 1
ATOM 1278 C CA . GLU A 1 158 ? 13.524 -10.954 13.751 1.00 96.88 158 GLU A CA 1
ATOM 1279 C C . GLU A 1 158 ? 12.871 -9.752 13.069 1.00 96.88 158 GLU A C 1
ATOM 1281 O O . GLU A 1 158 ? 11.728 -9.413 13.385 1.00 96.88 158 GLU A O 1
ATOM 1286 N N . GLU A 1 159 ? 13.526 -9.189 12.051 1.00 96.56 159 GLU A N 1
ATOM 1287 C CA . GLU A 1 159 ? 12.938 -8.127 11.233 1.00 96.56 159 GLU A CA 1
ATOM 1288 C C . GLU A 1 159 ? 11.702 -8.630 10.469 1.00 96.56 159 GLU A C 1
ATOM 1290 O O . GLU A 1 159 ? 10.694 -7.926 10.373 1.00 96.56 159 GLU A O 1
ATOM 1295 N N . SER A 1 160 ? 11.723 -9.877 9.980 1.00 97.50 160 SER A N 1
ATOM 1296 C CA . SER A 1 160 ? 10.554 -10.494 9.343 1.00 97.50 160 SER A CA 1
ATOM 1297 C C . SER A 1 160 ? 9.351 -10.571 10.287 1.00 97.50 160 SER A C 1
ATOM 1299 O O . SER A 1 160 ? 8.235 -10.272 9.860 1.00 97.50 160 SER A O 1
ATOM 1301 N N . VAL A 1 161 ? 9.543 -10.989 11.542 1.00 97.88 161 VAL A N 1
ATOM 1302 C CA . VAL A 1 161 ? 8.465 -11.062 12.543 1.00 97.88 161 VAL A CA 1
ATOM 1303 C C . VAL A 1 161 ? 7.978 -9.661 12.899 1.00 97.88 161 VAL A C 1
ATOM 1305 O O . VAL A 1 161 ? 6.768 -9.433 12.910 1.00 97.88 161 VAL A O 1
ATOM 1308 N N . ALA A 1 162 ? 8.890 -8.707 13.100 1.00 97.62 162 ALA A N 1
ATOM 1309 C CA . ALA A 1 162 ? 8.534 -7.312 13.346 1.00 97.62 162 ALA A CA 1
ATOM 1310 C C . ALA A 1 162 ? 7.691 -6.723 12.198 1.00 97.62 162 ALA A C 1
ATOM 1312 O O . ALA A 1 162 ? 6.720 -6.002 12.438 1.00 97.62 162 ALA A O 1
ATOM 1313 N N . MET A 1 163 ? 7.994 -7.082 10.945 1.00 97.94 163 MET A N 1
ATOM 1314 C CA . MET A 1 163 ? 7.225 -6.636 9.782 1.00 97.94 163 MET A CA 1
ATOM 1315 C C . MET A 1 163 ? 5.812 -7.238 9.739 1.00 97.94 163 MET A C 1
ATOM 1317 O O . MET A 1 163 ? 4.855 -6.532 9.423 1.00 97.94 163 MET A O 1
ATOM 1321 N N . LEU A 1 164 ? 5.652 -8.514 10.112 1.00 97.81 164 LEU A N 1
ATOM 1322 C CA . LEU A 1 164 ? 4.334 -9.156 10.232 1.00 97.81 164 LEU A CA 1
ATOM 1323 C C . LEU A 1 164 ? 3.501 -8.546 11.364 1.00 97.81 164 LEU A C 1
ATOM 1325 O O . LEU A 1 164 ? 2.307 -8.312 11.177 1.00 97.81 164 LEU A O 1
ATOM 1329 N N . VAL A 1 165 ? 4.128 -8.248 12.508 1.00 97.56 165 VAL A N 1
ATOM 1330 C CA . VAL A 1 165 ? 3.492 -7.548 13.637 1.00 97.56 165 VAL A CA 1
ATOM 1331 C C . VAL A 1 165 ? 3.006 -6.166 13.204 1.00 97.56 165 VAL A C 1
ATOM 1333 O O . VAL A 1 165 ? 1.852 -5.823 13.441 1.00 97.56 165 VAL A O 1
ATOM 1336 N N . ARG A 1 166 ? 3.833 -5.409 12.472 1.00 96.50 166 ARG A N 1
ATOM 1337 C CA . ARG A 1 166 ? 3.453 -4.104 11.908 1.00 96.50 166 ARG A CA 1
ATOM 1338 C C . ARG A 1 166 ? 2.253 -4.181 10.955 1.00 96.50 166 ARG A C 1
ATOM 1340 O O . ARG A 1 166 ? 1.504 -3.216 10.850 1.00 96.50 166 ARG A O 1
ATOM 1347 N N . GLY A 1 167 ? 2.079 -5.305 10.262 1.00 96.31 167 GLY A N 1
ATOM 1348 C CA . GLY A 1 167 ? 0.927 -5.574 9.399 1.00 96.31 167 GLY A CA 1
ATOM 1349 C C . GLY A 1 167 ? -0.262 -6.244 10.091 1.00 96.31 167 GLY A C 1
ATOM 1350 O O . GLY A 1 167 ? -1.176 -6.676 9.392 1.00 96.31 167 GLY A O 1
ATOM 1351 N N . HIS A 1 168 ? -0.237 -6.393 11.420 1.00 96.19 168 HIS A N 1
ATOM 1352 C CA . HIS A 1 168 ? -1.240 -7.115 12.217 1.00 96.19 168 HIS A CA 1
ATOM 1353 C C . HIS A 1 168 ? -1.488 -8.562 11.737 1.00 96.19 168 HIS A C 1
ATOM 1355 O O . HIS A 1 168 ? -2.571 -9.127 11.899 1.00 96.19 168 HIS A O 1
ATOM 1361 N N . MET A 1 169 ? -0.474 -9.201 11.140 1.00 96.06 169 MET A N 1
ATOM 1362 C CA . MET A 1 169 ? -0.551 -10.568 10.614 1.00 96.06 169 MET A CA 1
ATOM 1363 C C . MET A 1 169 ? -0.237 -11.594 11.712 1.00 96.06 169 MET A C 1
ATOM 1365 O O . MET A 1 169 ? 0.687 -12.402 11.586 1.00 96.06 169 MET A O 1
ATOM 1369 N N . TRP A 1 170 ? -1.004 -11.556 12.804 1.00 95.50 170 TRP A N 1
ATOM 1370 C CA . TRP A 1 170 ? -0.688 -12.254 14.056 1.00 95.50 170 TRP A CA 1
ATOM 1371 C C . TRP A 1 170 ? -0.414 -13.755 13.908 1.00 95.50 170 TRP A C 1
ATOM 1373 O O . TRP A 1 170 ? 0.654 -14.195 14.335 1.00 95.50 170 TRP A O 1
ATOM 1383 N N . PRO A 1 171 ? -1.271 -14.548 13.228 1.00 93.75 171 PRO A N 1
ATOM 1384 C CA . PRO A 1 171 ? -1.037 -15.987 13.126 1.00 93.75 171 PRO A CA 1
ATOM 1385 C C . PRO A 1 171 ? 0.255 -16.318 12.370 1.00 93.75 171 PRO A C 1
ATOM 1387 O O . PRO A 1 171 ? 0.946 -17.279 12.705 1.00 93.75 171 PRO A O 1
ATOM 1390 N N . GLN A 1 172 ? 0.599 -15.512 11.358 1.00 95.31 172 GLN A N 1
ATOM 1391 C CA . GLN A 1 172 ? 1.829 -15.689 10.587 1.00 95.31 172 GLN A CA 1
ATOM 1392 C C . GLN A 1 172 ? 3.058 -15.280 11.399 1.00 95.31 172 GLN A C 1
ATOM 1394 O O . GLN A 1 172 ? 4.065 -15.982 11.349 1.00 95.31 172 GLN A O 1
ATOM 1399 N N . ALA A 1 173 ? 2.975 -14.192 12.173 1.00 96.81 173 ALA A N 1
ATOM 1400 C CA . ALA A 1 173 ? 4.049 -13.762 13.066 1.00 96.81 173 ALA A CA 1
ATOM 1401 C C . ALA A 1 173 ? 4.361 -14.843 14.113 1.00 96.81 173 ALA A C 1
ATOM 1403 O O . ALA A 1 173 ? 5.514 -15.257 14.245 1.00 96.81 173 ALA A O 1
ATOM 1404 N N . THR A 1 174 ? 3.328 -15.362 14.787 1.00 94.88 174 THR A N 1
ATOM 1405 C CA . THR A 1 174 ? 3.456 -16.423 15.797 1.00 94.88 174 THR A CA 1
ATOM 1406 C C . THR A 1 174 ? 4.022 -17.704 15.186 1.00 94.88 174 THR A C 1
ATOM 1408 O O . THR A 1 174 ? 4.968 -18.285 15.722 1.00 94.88 174 THR A O 1
ATOM 1411 N N . TRP A 1 175 ? 3.504 -18.129 14.028 1.00 95.06 175 TRP A N 1
ATOM 1412 C CA . TRP A 1 175 ? 4.023 -19.303 13.326 1.00 95.06 175 TRP A CA 1
ATOM 1413 C C . TRP A 1 175 ? 5.488 -19.133 12.906 1.00 95.06 175 TRP A C 1
ATOM 1415 O O . TRP A 1 175 ? 6.274 -20.062 13.084 1.00 95.06 175 TRP A O 1
ATOM 1425 N N . SER A 1 176 ? 5.862 -17.962 12.385 1.00 95.44 176 SER A N 1
ATOM 1426 C CA . SER A 1 176 ? 7.227 -17.662 11.937 1.00 95.44 176 SER A CA 1
ATOM 1427 C C . SER A 1 176 ? 8.224 -17.716 13.099 1.00 95.44 176 SER A C 1
ATOM 1429 O O . SER A 1 176 ? 9.233 -18.419 13.018 1.00 95.44 176 SER A O 1
ATOM 1431 N N . ALA A 1 177 ? 7.896 -17.074 14.227 1.00 95.56 177 ALA A N 1
ATOM 1432 C CA . ALA A 1 177 ? 8.724 -17.089 15.433 1.00 95.56 177 ALA A CA 1
ATOM 1433 C C . ALA A 1 177 ? 8.944 -18.515 15.975 1.00 95.56 177 ALA A C 1
ATOM 1435 O O . ALA A 1 177 ? 10.076 -18.913 16.255 1.00 95.56 177 ALA A O 1
ATOM 1436 N N . LEU A 1 178 ? 7.874 -19.312 16.076 1.00 94.38 178 LEU A N 1
ATOM 1437 C CA . LEU A 1 178 ? 7.950 -20.688 16.579 1.00 94.38 178 LEU A CA 1
ATOM 1438 C C . LEU A 1 178 ? 8.681 -21.628 15.616 1.00 94.38 178 LEU A C 1
ATOM 1440 O O . LEU A 1 178 ? 9.524 -22.414 16.047 1.00 94.38 178 LEU A O 1
ATOM 1444 N N . SER A 1 179 ? 8.393 -21.534 14.317 1.00 94.31 179 SER A N 1
ATOM 1445 C CA . SER A 1 179 ? 9.034 -22.373 13.294 1.00 94.31 179 SER A CA 1
ATOM 1446 C C . SER A 1 179 ? 10.530 -22.080 13.178 1.00 94.31 179 SER A C 1
ATOM 1448 O O . SER A 1 179 ? 11.319 -22.992 12.940 1.00 94.31 179 SER A O 1
ATOM 1450 N N . GLY A 1 180 ? 10.928 -20.827 13.408 1.00 92.12 180 GLY A N 1
ATOM 1451 C CA . GLY A 1 180 ? 12.324 -20.408 13.504 1.00 92.12 180 GLY A CA 1
ATOM 1452 C C . GLY A 1 180 ? 12.980 -20.652 14.867 1.00 92.12 180 GLY A C 1
ATOM 1453 O O . GLY A 1 180 ? 14.098 -20.191 15.074 1.00 92.12 180 GLY A O 1
ATOM 1454 N N . GLN A 1 181 ? 12.311 -21.349 15.797 1.00 93.88 181 GLN A N 1
ATOM 1455 C CA . GLN A 1 181 ? 12.805 -21.657 17.151 1.00 93.88 181 GLN A CA 1
ATOM 1456 C C . GLN A 1 181 ? 13.189 -20.416 17.982 1.00 93.88 181 GLN A C 1
ATOM 1458 O O . GLN A 1 181 ? 14.006 -20.496 18.898 1.00 93.88 181 GLN A O 1
ATOM 1463 N N . ARG A 1 182 ? 12.578 -19.266 17.686 1.00 94.81 182 ARG A N 1
ATOM 1464 C CA . ARG A 1 182 ? 12.786 -17.982 18.367 1.00 94.81 182 ARG A CA 1
ATOM 1465 C C . ARG A 1 182 ? 11.528 -17.591 19.139 1.00 94.81 182 ARG A C 1
ATOM 1467 O O . ARG A 1 182 ? 10.848 -16.614 18.830 1.00 94.81 182 ARG A O 1
ATOM 1474 N N . SER A 1 183 ? 11.189 -18.394 20.148 1.00 94.31 183 SER A N 1
ATOM 1475 C CA . SER A 1 183 ? 10.030 -18.140 21.016 1.00 94.31 183 SER A CA 1
ATOM 1476 C C . SER A 1 183 ? 10.166 -16.854 21.834 1.00 94.31 183 SER A C 1
ATOM 1478 O O . SER A 1 183 ? 9.163 -16.313 22.281 1.00 94.31 183 SER A O 1
ATOM 1480 N N . ASP A 1 184 ? 11.386 -16.345 22.013 1.00 96.31 184 ASP A N 1
ATOM 1481 C CA . ASP A 1 184 ? 11.660 -15.042 22.623 1.00 96.31 184 ASP A CA 1
ATOM 1482 C C . ASP A 1 184 ? 10.949 -13.892 21.892 1.00 96.31 184 ASP A C 1
ATOM 1484 O O . ASP A 1 184 ? 10.446 -12.980 22.547 1.00 96.31 184 ASP A O 1
ATOM 1488 N N . LEU A 1 185 ? 10.804 -13.981 20.562 1.00 96.75 185 LEU A N 1
ATOM 1489 C CA . LEU A 1 185 ? 10.137 -12.959 19.742 1.00 96.75 185 LEU A CA 1
ATOM 1490 C C . LEU A 1 185 ? 8.643 -12.810 20.062 1.00 96.75 185 LEU A C 1
ATOM 1492 O O . LEU A 1 185 ? 8.046 -11.766 19.789 1.00 96.75 185 LEU A O 1
ATOM 1496 N N . ILE A 1 186 ? 8.036 -13.831 20.671 1.00 95.94 186 ILE A N 1
ATOM 1497 C CA . ILE A 1 186 ? 6.657 -13.755 21.154 1.00 95.94 186 ILE A CA 1
ATOM 1498 C C . ILE A 1 186 ? 6.548 -12.710 22.266 1.00 95.94 186 ILE A C 1
ATOM 1500 O O . ILE A 1 186 ? 5.637 -11.884 22.247 1.00 95.94 186 ILE A O 1
ATOM 1504 N N . GLU A 1 187 ? 7.479 -12.727 23.221 1.00 95.62 187 GLU A N 1
ATOM 1505 C CA . GLU A 1 187 ? 7.476 -11.796 24.352 1.00 95.62 187 GLU A CA 1
ATOM 1506 C C . GLU A 1 187 ? 7.968 -10.403 23.951 1.00 95.62 187 GLU A C 1
ATOM 1508 O O . GLU A 1 187 ? 7.461 -9.411 24.467 1.00 95.62 187 GLU A O 1
ATOM 1513 N N . THR A 1 188 ? 8.945 -10.312 23.043 1.00 97.06 188 THR A N 1
ATOM 1514 C CA . THR A 1 188 ? 9.588 -9.032 22.705 1.00 97.06 188 THR A CA 1
ATOM 1515 C C . THR A 1 188 ? 8.884 -8.246 21.603 1.00 97.06 188 THR A C 1
ATOM 1517 O O . THR A 1 188 ? 8.935 -7.020 21.637 1.00 97.06 188 THR A O 1
ATOM 1520 N N . HIS A 1 189 ? 8.214 -8.912 20.653 1.00 97.31 189 HIS A N 1
ATOM 1521 C CA . HIS A 1 189 ? 7.565 -8.250 19.511 1.00 97.31 189 HIS A CA 1
ATOM 1522 C C . HIS A 1 189 ? 6.057 -8.496 19.466 1.00 97.31 189 HIS A C 1
ATOM 1524 O O . HIS A 1 189 ? 5.281 -7.545 19.395 1.00 97.31 189 HIS A O 1
ATOM 1530 N N . ILE A 1 190 ? 5.620 -9.759 19.534 1.00 97.12 190 ILE A N 1
ATOM 1531 C CA . ILE A 1 190 ? 4.211 -10.112 19.282 1.00 97.12 190 ILE A CA 1
ATOM 1532 C C . ILE A 1 190 ? 3.302 -9.614 20.407 1.00 97.12 190 ILE A C 1
ATOM 1534 O O . ILE A 1 190 ? 2.336 -8.906 20.138 1.00 97.12 190 ILE A O 1
ATOM 1538 N N . LYS A 1 191 ? 3.598 -9.938 21.670 1.00 96.38 191 LYS A N 1
ATOM 1539 C CA . LYS A 1 191 ? 2.771 -9.510 22.810 1.00 96.38 191 LYS A CA 1
ATOM 1540 C C . LYS A 1 191 ? 2.698 -7.987 22.974 1.00 96.38 191 LYS A C 1
ATOM 1542 O O . LYS A 1 191 ? 1.583 -7.505 23.185 1.00 96.38 191 LYS A O 1
ATOM 1547 N N . PRO A 1 192 ? 3.804 -7.224 22.861 1.00 97.62 192 PRO A N 1
ATOM 1548 C CA . PRO A 1 192 ? 3.739 -5.766 22.822 1.00 97.62 192 PRO A CA 1
ATOM 1549 C C . PRO A 1 192 ? 2.888 -5.258 21.657 1.00 97.62 192 PRO A C 1
ATOM 1551 O O . PRO A 1 192 ? 1.969 -4.482 21.886 1.00 97.62 192 PRO A O 1
ATOM 1554 N N . GLY A 1 193 ? 3.090 -5.788 20.444 1.00 97.50 193 GLY A N 1
ATOM 1555 C CA . GLY A 1 193 ? 2.293 -5.407 19.275 1.00 97.50 193 GLY A CA 1
ATOM 1556 C C . GLY A 1 193 ? 0.793 -5.674 19.441 1.00 97.50 193 GLY A C 1
ATOM 1557 O O . GLY A 1 193 ? -0.025 -4.845 19.052 1.00 97.50 193 GLY A O 1
ATOM 1558 N N . LEU A 1 194 ? 0.416 -6.791 20.073 1.00 97.06 194 LEU A N 1
ATOM 1559 C CA . LEU A 1 194 ? -0.981 -7.092 20.410 1.00 97.06 194 LEU A CA 1
ATOM 1560 C C . LEU A 1 194 ? -1.565 -6.077 21.399 1.00 97.06 194 LEU A C 1
ATOM 1562 O O . LEU A 1 194 ? -2.724 -5.694 21.261 1.00 97.06 194 LEU A O 1
ATOM 1566 N N . SER A 1 195 ? -0.784 -5.651 22.395 1.00 97.50 195 SER A N 1
ATOM 1567 C CA . SER A 1 195 ? -1.214 -4.628 23.356 1.00 97.50 195 SER A CA 1
ATOM 1568 C C . SER A 1 195 ? -1.409 -3.269 22.687 1.00 97.50 195 SER A C 1
ATOM 1570 O O . SER A 1 195 ? -2.440 -2.637 22.903 1.00 97.50 195 SER A O 1
ATOM 1572 N N . ASP A 1 196 ? -0.473 -2.859 21.831 1.00 97.75 196 ASP A N 1
ATOM 1573 C CA . ASP A 1 196 ? -0.563 -1.599 21.089 1.00 97.75 196 ASP A CA 1
ATOM 1574 C C . ASP A 1 196 ? -1.775 -1.605 20.141 1.00 97.75 196 ASP A C 1
ATOM 1576 O O . ASP A 1 196 ? -2.518 -0.624 20.046 1.00 97.75 196 ASP A O 1
ATOM 1580 N N . HIS A 1 197 ? -2.032 -2.734 19.466 1.00 97.44 197 HIS A N 1
ATOM 1581 C CA . HIS A 1 197 ? -3.193 -2.884 18.584 1.00 97.44 197 HIS A CA 1
ATOM 1582 C C . HIS A 1 197 ? -4.515 -2.886 19.356 1.00 97.44 197 HIS A C 1
ATOM 1584 O O . HIS A 1 197 ? -5.487 -2.267 18.919 1.00 97.44 197 HIS A O 1
ATOM 1590 N N . LEU A 1 198 ? -4.548 -3.521 20.530 1.00 97.69 198 LEU A N 1
ATOM 1591 C CA . LEU A 1 198 ? -5.697 -3.489 21.434 1.00 97.69 198 LEU A CA 1
ATOM 1592 C C . LEU A 1 198 ? -6.019 -2.057 21.880 1.00 97.69 198 LEU A C 1
ATOM 1594 O O . LEU A 1 198 ? -7.182 -1.651 21.824 1.00 97.69 198 LEU A O 1
ATOM 1598 N N . GLU A 1 199 ? -5.015 -1.279 22.289 1.00 97.81 199 GLU A N 1
ATOM 1599 C CA . GLU A 1 199 ? -5.192 0.128 22.671 1.00 97.81 199 GLU A CA 1
ATOM 1600 C C . GLU A 1 199 ? -5.683 0.973 21.484 1.00 97.81 199 GLU A C 1
ATOM 1602 O O . GLU A 1 199 ? -6.628 1.766 21.613 1.00 97.81 199 GLU A O 1
ATOM 1607 N N . LEU A 1 200 ? -5.112 0.752 20.296 1.00 97.38 200 LEU A N 1
ATOM 1608 C CA . LEU A 1 200 ? -5.536 1.409 19.063 1.00 97.38 200 LEU A CA 1
ATOM 1609 C C . LEU A 1 200 ? -7.011 1.126 18.747 1.00 97.38 200 LEU A C 1
ATOM 1611 O O . LEU A 1 200 ? -7.777 2.064 18.534 1.00 97.38 200 LEU A O 1
ATOM 1615 N N . LEU A 1 201 ? -7.442 -0.136 18.737 1.00 97.00 201 LEU A N 1
ATOM 1616 C CA . LEU A 1 201 ? -8.832 -0.474 18.417 1.00 97.00 201 LEU A CA 1
ATOM 1617 C C . LEU A 1 201 ? -9.802 0.008 19.499 1.00 97.00 201 LEU A C 1
ATOM 1619 O O . LEU A 1 201 ? -10.862 0.545 19.176 1.00 97.00 201 LEU A O 1
ATOM 1623 N N . THR A 1 202 ? -9.431 -0.101 20.774 1.00 97.25 202 THR A N 1
ATOM 1624 C CA . THR A 1 202 ? -10.261 0.386 21.887 1.00 97.25 202 THR A CA 1
ATOM 1625 C C . THR A 1 202 ? -10.481 1.898 21.785 1.00 97.25 202 THR A C 1
ATOM 1627 O O . THR A 1 202 ? -11.615 2.377 21.877 1.00 97.25 202 THR A O 1
ATOM 1630 N N . SER A 1 203 ? -9.419 2.666 21.520 1.00 97.31 203 SER A N 1
ATOM 1631 C CA . SER A 1 203 ? -9.513 4.121 21.342 1.00 97.31 203 SER A CA 1
ATOM 1632 C C . SER A 1 203 ? -10.292 4.515 20.080 1.00 97.31 203 SER A C 1
ATOM 1634 O O . SER A 1 203 ? -11.098 5.452 20.123 1.00 97.31 203 SER A O 1
ATOM 1636 N N . GLN A 1 204 ? -10.135 3.781 18.973 1.00 96.38 204 GLN A N 1
ATOM 1637 C CA . GLN A 1 204 ? -10.928 3.983 17.757 1.00 96.38 204 GLN A CA 1
ATOM 1638 C C . GLN A 1 204 ? -12.423 3.741 18.001 1.00 96.38 204 GLN A C 1
ATOM 1640 O O . GLN A 1 204 ? -13.246 4.548 17.566 1.00 96.38 204 GLN A O 1
ATOM 1645 N N . LEU A 1 205 ? -12.787 2.681 18.729 1.00 96.56 205 LEU A N 1
ATOM 1646 C CA . LEU A 1 205 ? -14.180 2.381 19.071 1.00 96.56 205 LEU A CA 1
ATOM 1647 C C . LEU A 1 205 ? -14.779 3.423 20.019 1.00 96.56 205 LEU A C 1
ATOM 1649 O O . LEU A 1 205 ? -15.914 3.857 19.807 1.00 96.56 205 LEU A O 1
ATOM 1653 N N . ALA A 1 206 ? -14.021 3.874 21.021 1.00 96.88 206 ALA A N 1
ATOM 1654 C CA . ALA A 1 206 ? -14.444 4.949 21.915 1.00 96.88 206 ALA A CA 1
ATOM 1655 C C . ALA A 1 206 ? -14.700 6.256 21.144 1.00 96.88 206 ALA A C 1
ATOM 1657 O O . ALA A 1 206 ? -15.760 6.869 21.288 1.00 96.88 206 ALA A O 1
ATOM 1658 N N . THR A 1 207 ? -13.778 6.622 20.249 1.00 96.75 207 THR A N 1
ATOM 1659 C CA . THR A 1 207 ? -13.905 7.804 19.384 1.00 96.75 207 THR A CA 1
ATOM 1660 C C . THR A 1 207 ? -15.115 7.687 18.460 1.00 96.75 207 THR A C 1
ATOM 1662 O O . THR A 1 207 ? -15.896 8.629 18.332 1.00 96.75 207 THR A O 1
ATOM 1665 N N . ALA A 1 208 ? -15.316 6.521 17.837 1.00 94.94 208 ALA A N 1
ATOM 1666 C CA . ALA A 1 208 ? -16.458 6.284 16.963 1.00 94.94 208 ALA A CA 1
ATOM 1667 C C . ALA A 1 208 ? -17.785 6.393 17.724 1.00 94.94 208 ALA A C 1
ATOM 1669 O O . ALA A 1 208 ? -18.736 6.998 17.232 1.00 94.94 208 ALA A O 1
ATOM 1670 N N . ARG A 1 209 ? -17.845 5.867 18.951 1.00 96.06 209 ARG A N 1
ATOM 1671 C CA . ARG A 1 209 ? -19.019 5.985 19.821 1.00 96.06 209 ARG A CA 1
ATOM 1672 C C . ARG A 1 209 ? -19.355 7.441 20.139 1.00 96.06 209 ARG A C 1
ATOM 1674 O O . ARG A 1 209 ? -20.521 7.825 20.041 1.00 96.06 209 ARG A O 1
ATOM 1681 N N . GLU A 1 210 ? -18.358 8.232 20.527 1.00 96.31 210 GLU A N 1
ATOM 1682 C CA . GLU A 1 210 ? -18.540 9.645 20.870 1.00 96.31 210 GLU A CA 1
ATOM 1683 C C . GLU A 1 210 ? -18.985 10.458 19.649 1.00 96.31 210 GLU A C 1
ATOM 1685 O O . GLU A 1 210 ? -20.019 11.127 19.695 1.00 96.31 210 GLU A O 1
ATOM 1690 N N . GLN A 1 211 ? -18.275 10.322 18.524 1.00 94.44 211 GLN A N 1
ATOM 1691 C CA . GLN A 1 211 ? -18.605 11.013 17.275 1.00 94.44 211 GLN A CA 1
ATOM 1692 C C . GLN A 1 211 ? -20.010 10.663 16.780 1.00 94.44 211 GLN A C 1
ATOM 1694 O O . GLN A 1 211 ? -20.764 11.553 16.383 1.00 94.44 211 GLN A O 1
ATOM 1699 N N . PHE A 1 212 ? -20.392 9.385 16.845 1.00 93.75 212 PHE A N 1
ATOM 1700 C CA . PHE A 1 212 ? -21.731 8.948 16.461 1.00 93.75 212 PHE A CA 1
ATOM 1701 C C . PHE A 1 212 ? -22.801 9.612 17.332 1.00 93.75 212 PHE A C 1
ATOM 1703 O O . PHE A 1 212 ? -23.772 10.157 16.807 1.00 93.75 212 PHE A O 1
ATOM 1710 N N . GLY A 1 213 ? -22.602 9.617 18.655 1.00 93.94 213 GLY A N 1
ATOM 1711 C CA . GLY A 1 213 ? -23.511 10.267 19.598 1.00 93.94 213 GLY A CA 1
ATOM 1712 C C . GLY A 1 213 ? -23.657 11.767 19.333 1.00 93.94 213 GLY A C 1
ATOM 1713 O O . GLY A 1 213 ? -24.779 12.268 19.260 1.00 93.94 213 GLY A O 1
ATOM 1714 N N . MET A 1 214 ? -22.540 12.468 19.117 1.00 94.56 214 MET A N 1
ATOM 1715 C CA . MET A 1 214 ? -22.530 13.900 18.805 1.00 94.56 214 MET A CA 1
ATOM 1716 C C . MET A 1 214 ? -23.274 14.213 17.502 1.00 94.56 214 MET A C 1
ATOM 1718 O O . MET A 1 214 ? -24.151 15.078 17.486 1.00 94.56 214 MET A O 1
ATOM 1722 N N . TYR A 1 215 ? -22.964 13.504 16.412 1.00 92.06 215 TYR A N 1
ATOM 1723 C CA . TYR A 1 215 ? -23.605 13.742 15.115 1.00 92.06 215 TYR A CA 1
ATOM 1724 C C . TYR A 1 215 ? -25.088 13.389 15.126 1.00 92.06 215 TYR A C 1
ATOM 1726 O O . TYR A 1 215 ? -25.891 14.125 14.554 1.00 92.06 215 TYR A O 1
ATOM 1734 N N . LYS A 1 216 ? -25.472 12.314 15.822 1.00 92.38 216 LYS A N 1
ATOM 1735 C CA . LYS A 1 216 ? -26.876 11.945 16.004 1.00 92.38 216 LYS A CA 1
ATOM 1736 C C . LYS A 1 216 ? -27.640 13.032 16.764 1.00 92.38 216 LYS A C 1
ATOM 1738 O O . LYS A 1 216 ? -28.678 13.489 16.291 1.00 92.38 216 LYS A O 1
ATOM 1743 N N . ALA A 1 217 ? -27.115 13.475 17.908 1.00 93.00 217 ALA A N 1
ATOM 1744 C CA . ALA A 1 217 ? -27.745 14.523 18.710 1.00 93.00 217 ALA A CA 1
ATOM 1745 C C . ALA A 1 217 ? -27.886 15.830 17.915 1.00 93.00 217 ALA A C 1
ATOM 1747 O O . ALA A 1 217 ? -28.939 16.466 17.937 1.00 93.00 217 ALA A O 1
ATOM 1748 N N . ARG A 1 218 ? -26.855 16.202 17.147 1.00 92.62 218 ARG A N 1
ATOM 1749 C CA . ARG A 1 218 ? -26.897 17.392 16.295 1.00 92.62 218 ARG A CA 1
ATOM 1750 C C . ARG A 1 218 ? -27.934 17.271 15.181 1.00 92.62 218 ARG A C 1
ATOM 1752 O O . ARG A 1 218 ? -28.670 18.225 14.942 1.00 92.62 218 ARG A O 1
ATOM 1759 N N . LEU A 1 219 ? -28.032 16.110 14.533 1.00 88.81 219 LEU A N 1
ATOM 1760 C CA . LEU A 1 219 ? -29.023 15.868 13.485 1.00 88.81 219 LEU A CA 1
ATOM 1761 C C . LEU A 1 219 ? -30.456 16.027 14.014 1.00 88.81 219 LEU A C 1
ATOM 1763 O O . LEU A 1 219 ? -31.290 16.618 13.329 1.00 88.81 219 LEU A O 1
ATOM 1767 N N . ALA A 1 220 ? -30.728 15.563 15.237 1.00 89.38 220 ALA A N 1
ATOM 1768 C CA . ALA A 1 220 ? -32.027 15.754 15.880 1.00 89.38 220 ALA A CA 1
ATOM 1769 C C . ALA A 1 220 ? -32.368 17.248 16.054 1.00 89.38 220 ALA A C 1
ATOM 1771 O O . ALA A 1 220 ? -33.459 17.671 15.677 1.00 89.38 220 ALA A O 1
ATOM 1772 N N . VAL A 1 221 ? -31.412 18.062 16.525 1.00 89.88 221 VAL A N 1
ATOM 1773 C CA . VAL A 1 221 ? -31.580 19.523 16.685 1.00 89.88 221 VAL A CA 1
ATOM 1774 C C . VAL A 1 221 ? -31.809 20.235 15.347 1.00 89.88 221 VAL A C 1
ATOM 1776 O O . VAL A 1 221 ? -32.639 21.145 15.253 1.00 89.88 221 VAL A O 1
ATOM 1779 N N . VAL A 1 222 ? -31.081 19.838 14.298 1.00 87.06 222 VAL A N 1
ATOM 1780 C CA . VAL A 1 222 ? -31.242 20.418 12.954 1.00 87.06 222 VAL A CA 1
ATOM 1781 C C . VAL A 1 222 ? -32.647 20.132 12.421 1.00 87.06 222 VAL A C 1
ATOM 1783 O O . VAL A 1 222 ? -33.315 21.050 11.950 1.00 87.06 222 VAL A O 1
ATOM 1786 N N . ARG A 1 223 ? -33.133 18.894 12.569 1.00 84.88 223 ARG A N 1
ATOM 1787 C CA . ARG A 1 223 ? -34.481 18.500 12.131 1.00 84.88 223 ARG A CA 1
ATOM 1788 C C . ARG A 1 223 ? -35.588 19.220 12.894 1.00 84.88 223 ARG A C 1
ATOM 1790 O O . ARG A 1 223 ? -36.507 19.727 12.260 1.00 84.88 223 ARG A O 1
ATOM 1797 N N . SER A 1 224 ? -35.481 19.336 14.220 1.00 84.94 224 SER A N 1
ATOM 1798 C CA . SER A 1 224 ? -36.477 20.074 15.010 1.00 84.94 224 SER A CA 1
ATOM 1799 C C . SER A 1 224 ? -36.518 21.558 14.639 1.00 84.94 224 SER A C 1
ATOM 1801 O O . SER A 1 224 ? -37.588 22.141 14.519 1.00 84.94 224 SER A O 1
ATOM 1803 N N . THR A 1 225 ? -35.357 22.176 14.397 1.00 82.62 225 THR A N 1
ATOM 1804 C CA . THR A 1 225 ? -35.287 23.589 13.985 1.00 82.62 225 THR A CA 1
ATOM 1805 C C . THR A 1 225 ? -35.887 23.803 12.590 1.00 82.62 225 THR A C 1
ATOM 1807 O O . THR A 1 225 ? -36.570 24.798 12.356 1.00 82.62 225 THR A O 1
ATOM 1810 N N . GLN A 1 226 ? -35.667 22.868 11.658 1.00 78.12 226 GLN A N 1
ATOM 1811 C CA . GLN A 1 226 ? -36.277 22.911 10.325 1.00 78.12 226 GLN A CA 1
ATOM 1812 C C . GLN A 1 226 ? -37.808 22.787 10.382 1.00 78.12 226 GLN A C 1
ATOM 1814 O O . GLN A 1 226 ? -38.487 23.501 9.646 1.00 78.12 226 GLN A O 1
ATOM 1819 N N . GLN A 1 227 ? -38.342 21.931 11.261 1.00 73.06 227 GLN A N 1
ATOM 1820 C CA . GLN A 1 227 ? -39.788 21.782 11.472 1.00 73.06 227 GLN A CA 1
ATOM 1821 C C . GLN A 1 227 ? -40.417 23.066 12.034 1.00 73.06 227 GLN A C 1
ATOM 1823 O O . GLN A 1 227 ? -41.385 23.559 11.462 1.00 73.06 227 GLN A O 1
ATOM 1828 N N . LEU A 1 228 ? -39.812 23.678 13.059 1.00 71.38 228 LEU A N 1
ATOM 1829 C CA . LEU A 1 228 ? -40.297 24.945 13.633 1.00 71.38 228 LEU A CA 1
ATOM 1830 C C . LEU A 1 228 ? -40.328 26.087 12.605 1.00 71.38 228 LEU A C 1
ATOM 1832 O O . LEU A 1 228 ? -41.296 26.837 12.531 1.00 71.38 228 LEU A O 1
ATOM 1836 N N . HIS A 1 229 ? -39.302 26.197 11.755 1.00 66.31 229 HIS A N 1
ATOM 1837 C CA . HIS A 1 229 ? -39.290 27.185 10.670 1.00 66.31 229 HIS A CA 1
ATOM 1838 C C . HIS A 1 229 ? -40.364 26.951 9.598 1.00 66.31 229 HIS A C 1
ATOM 1840 O O . HIS A 1 229 ? -40.676 27.879 8.846 1.00 66.31 229 HIS A O 1
ATOM 1846 N N . PHE A 1 230 ? -40.873 25.726 9.474 1.00 59.84 230 PHE A N 1
ATOM 1847 C CA . PHE A 1 230 ? -41.962 25.397 8.562 1.00 59.84 230 PHE A CA 1
ATOM 1848 C C . PHE A 1 230 ? -43.315 25.783 9.176 1.00 59.84 230 PHE A C 1
ATOM 1850 O O . PHE A 1 230 ? -44.111 26.439 8.511 1.00 59.84 230 PHE A O 1
ATOM 1857 N N . GLU A 1 231 ? -43.520 25.483 10.461 1.00 59.50 231 GLU A N 1
ATOM 1858 C CA . GLU A 1 231 ? -44.739 25.816 11.215 1.00 59.50 231 GLU A CA 1
ATOM 1859 C C . GLU A 1 231 ? -44.925 27.337 11.405 1.00 59.50 231 GLU A C 1
ATOM 1861 O O . GLU A 1 231 ? -46.026 27.852 11.204 1.00 59.50 231 GLU A O 1
ATOM 1866 N N . ASP A 1 232 ? -43.851 28.092 11.677 1.00 57.25 232 ASP A N 1
ATOM 1867 C CA . ASP A 1 232 ? -43.897 29.564 11.795 1.00 57.25 232 ASP A CA 1
ATOM 1868 C C . ASP A 1 232 ? -44.331 30.259 10.490 1.00 57.25 232 ASP A C 1
ATOM 1870 O O . ASP A 1 232 ? -44.877 31.362 10.517 1.00 57.25 232 ASP A O 1
ATOM 1874 N N . LYS A 1 233 ? -44.110 29.626 9.329 1.00 53.00 233 LYS A N 1
ATOM 1875 C CA . LYS A 1 233 ? -44.554 30.146 8.023 1.00 53.00 233 LYS A CA 1
ATOM 1876 C C . LYS A 1 233 ? -46.009 29.813 7.702 1.00 53.00 233 LYS A C 1
ATOM 1878 O O . LYS A 1 233 ? -46.587 30.456 6.832 1.00 53.00 233 LYS A O 1
ATOM 1883 N N . GLU A 1 234 ? -46.591 28.829 8.380 1.00 48.88 234 GLU A N 1
ATOM 1884 C CA . GLU A 1 234 ? -47.991 28.423 8.210 1.00 48.88 234 GLU A CA 1
ATOM 1885 C C . GLU A 1 234 ? -48.942 29.224 9.124 1.00 48.88 234 GLU A C 1
ATOM 1887 O O . GLU A 1 234 ? -50.134 29.330 8.837 1.00 48.88 234 GLU A O 1
ATOM 1892 N N . GLY A 1 235 ? -48.416 29.837 10.195 1.00 46.75 235 GLY A N 1
ATOM 1893 C CA . GLY A 1 235 ? -49.173 30.648 11.158 1.00 46.75 235 GLY A CA 1
ATOM 1894 C C . GLY A 1 235 ? -49.439 32.107 10.758 1.00 46.75 235 GLY A C 1
ATOM 1895 O O . GLY A 1 235 ? -50.273 32.755 11.391 1.00 46.75 235 GLY A O 1
ATOM 1896 N N . ASP A 1 236 ? -48.782 32.630 9.717 1.00 42.94 236 ASP A N 1
ATOM 1897 C CA . ASP A 1 236 ? -48.979 34.008 9.246 1.00 42.94 236 ASP A CA 1
ATOM 1898 C C . ASP A 1 236 ? -49.933 34.017 8.037 1.00 42.94 236 ASP A C 1
ATOM 1900 O O . ASP A 1 236 ? -49.538 33.957 6.872 1.00 42.94 236 ASP A O 1
ATOM 1904 N N . THR A 1 237 ? -51.242 34.037 8.311 1.00 48.16 237 THR A N 1
ATOM 1905 C CA . THR A 1 237 ? -52.275 34.241 7.286 1.00 48.16 237 THR A CA 1
ATOM 1906 C C . THR A 1 237 ? -52.133 35.624 6.650 1.00 48.16 237 THR A C 1
ATOM 1908 O O . THR A 1 237 ? -52.694 36.597 7.154 1.00 48.16 237 THR A O 1
ATOM 1911 N N . ILE A 1 238 ? -51.450 35.708 5.506 1.00 40.38 238 ILE A N 1
ATOM 1912 C CA . ILE A 1 238 ? -51.514 36.852 4.583 1.00 40.38 238 ILE A CA 1
ATOM 1913 C C . ILE A 1 238 ? -51.728 36.326 3.142 1.00 40.38 238 ILE A C 1
ATOM 1915 O O . ILE A 1 238 ? -51.189 35.278 2.792 1.00 40.38 238 ILE A O 1
ATOM 1919 N N . PRO A 1 239 ? -52.592 36.980 2.331 1.00 37.78 239 PRO A N 1
ATOM 1920 C CA . PRO A 1 239 ? -53.410 36.339 1.296 1.00 37.78 239 PRO A CA 1
ATOM 1921 C C . PRO A 1 239 ? -52.669 35.831 0.058 1.00 37.78 239 PRO A C 1
ATOM 1923 O O . PRO A 1 239 ? -51.563 36.254 -0.261 1.00 37.78 239 PRO A O 1
ATOM 1926 N N . ALA A 1 240 ? -53.383 34.973 -0.674 1.00 47.56 240 ALA A N 1
ATOM 1927 C CA . ALA A 1 240 ? -53.107 34.501 -2.025 1.00 47.56 240 ALA A CA 1
ATOM 1928 C C . ALA A 1 240 ? -52.638 35.617 -2.983 1.00 47.56 240 ALA A C 1
ATOM 1930 O O . ALA A 1 240 ? -53.463 36.294 -3.582 1.00 47.56 240 ALA A O 1
ATOM 1931 N N . ASP A 1 241 ? -51.320 35.819 -3.056 1.00 44.72 241 ASP A N 1
ATOM 1932 C CA . ASP A 1 241 ? -50.522 36.275 -4.214 1.00 44.72 241 ASP A CA 1
ATOM 1933 C C . ASP A 1 241 ? -49.055 36.491 -3.779 1.00 44.72 241 ASP A C 1
ATOM 1935 O O . ASP A 1 241 ? -48.423 37.516 -4.034 1.00 44.72 241 ASP A O 1
ATOM 1939 N N . SER A 1 242 ? -48.491 35.512 -3.064 1.00 39.56 242 SER A N 1
ATOM 1940 C CA . SER A 1 242 ? -47.075 35.510 -2.690 1.00 39.56 242 SER A CA 1
ATOM 1941 C C . SER A 1 242 ? -46.300 34.646 -3.678 1.00 39.56 242 SER A C 1
ATOM 1943 O O . SER A 1 242 ? -46.338 33.416 -3.636 1.00 39.56 242 SER A O 1
ATOM 1945 N N . ASP A 1 243 ? -45.639 35.339 -4.594 1.00 45.22 243 ASP A N 1
ATOM 1946 C CA . ASP A 1 243 ? -44.728 34.908 -5.653 1.00 45.22 243 ASP A CA 1
ATOM 1947 C C . ASP A 1 243 ? -43.487 34.150 -5.114 1.00 45.22 243 ASP A C 1
ATOM 1949 O O . ASP A 1 243 ? -42.338 34.515 -5.357 1.00 45.22 243 ASP A O 1
ATOM 1953 N N . LEU A 1 244 ? -43.695 33.074 -4.346 1.00 46.38 244 LEU A N 1
ATOM 1954 C CA . LEU A 1 244 ? -42.635 32.262 -3.737 1.00 46.38 244 LEU A CA 1
ATOM 1955 C C . LEU A 1 244 ? -42.329 30.994 -4.551 1.00 46.38 244 LEU A C 1
ATOM 1957 O O . LEU A 1 244 ? -42.078 29.919 -4.012 1.00 46.38 244 LEU A O 1
ATOM 1961 N N . PHE A 1 245 ? -42.314 31.147 -5.875 1.00 41.81 245 PHE A N 1
ATOM 1962 C CA . PHE A 1 245 ? -41.564 30.282 -6.794 1.00 41.81 245 PHE A CA 1
ATOM 1963 C C . PHE A 1 245 ? -40.496 31.058 -7.585 1.00 41.81 245 PHE A C 1
ATOM 1965 O O . PHE A 1 245 ? -39.880 30.509 -8.499 1.00 41.81 245 PHE A O 1
ATOM 1972 N N . SER A 1 246 ? -40.210 32.305 -7.207 1.00 41.12 246 SER A N 1
ATOM 1973 C CA . SER A 1 246 ? -39.339 33.195 -7.975 1.00 41.12 246 SER A CA 1
ATOM 1974 C C . SER A 1 246 ? -38.045 33.521 -7.230 1.00 41.12 246 SER A C 1
ATOM 1976 O O . SER A 1 246 ? -37.854 34.639 -6.784 1.00 41.12 246 SER A O 1
ATOM 1978 N N . ASP A 1 247 ? -37.133 32.545 -7.126 1.00 42.88 247 ASP A N 1
ATOM 1979 C CA . ASP A 1 247 ? -35.692 32.834 -6.943 1.00 42.88 247 ASP A CA 1
ATOM 1980 C C . ASP A 1 247 ? -34.743 31.796 -7.588 1.00 42.88 247 ASP A C 1
ATOM 1982 O O . ASP A 1 247 ? -33.532 31.791 -7.363 1.00 42.88 247 ASP A O 1
ATOM 1986 N N . THR A 1 248 ? -35.259 30.947 -8.490 1.00 46.38 248 THR A N 1
ATOM 1987 C CA . THR A 1 248 ? -34.422 30.155 -9.425 1.00 46.38 248 THR A CA 1
ATOM 1988 C C . THR A 1 248 ? -34.663 30.482 -10.905 1.00 46.38 248 THR A C 1
ATOM 1990 O O . THR A 1 248 ? -34.076 29.855 -11.785 1.00 46.38 248 THR A O 1
ATOM 1993 N N . THR A 1 249 ? -35.433 31.533 -11.200 1.00 40.19 249 THR A N 1
ATOM 1994 C CA . THR A 1 249 ? -35.810 31.975 -12.558 1.00 40.19 249 THR A CA 1
ATOM 1995 C C . THR A 1 249 ? -35.463 33.443 -12.836 1.00 40.19 249 THR A C 1
ATOM 1997 O O . THR A 1 249 ? -36.144 34.119 -13.596 1.00 40.19 249 THR A O 1
ATOM 2000 N N . SER A 1 250 ? -34.356 33.959 -12.295 1.00 36.34 250 SER A N 1
ATOM 2001 C CA . SER A 1 250 ? -33.811 35.278 -12.671 1.00 36.34 250 SER A CA 1
ATOM 2002 C C . SER A 1 250 ? -32.688 35.181 -13.715 1.00 36.34 250 SER A C 1
ATOM 2004 O O . SER A 1 250 ? -31.603 35.743 -13.573 1.00 36.34 250 SER A O 1
ATOM 2006 N N . VAL A 1 251 ? -32.968 34.496 -14.829 1.00 43.50 251 VAL A N 1
ATOM 2007 C CA . VAL A 1 251 ? -32.253 34.706 -16.098 1.00 43.50 251 VAL A CA 1
ATOM 2008 C C . VAL A 1 251 ? -33.305 34.866 -17.192 1.00 43.50 251 VAL A C 1
ATOM 2010 O O . VAL A 1 251 ? -34.070 33.941 -17.428 1.00 43.50 251 VAL A O 1
ATOM 2013 N N . MET A 1 252 ? -33.293 36.018 -17.872 1.00 41.19 252 MET A N 1
ATOM 2014 C CA . MET A 1 252 ? -34.293 36.527 -18.833 1.00 41.19 252 MET A CA 1
ATOM 2015 C C . MET A 1 252 ? -35.458 37.234 -18.126 1.00 41.19 252 MET A C 1
ATOM 2017 O O . MET A 1 252 ? -36.421 36.625 -17.692 1.00 41.19 252 MET A O 1
ATOM 2021 N N . THR A 1 253 ? -35.455 38.560 -18.011 1.00 32.59 253 THR A N 1
ATOM 2022 C CA . THR A 1 253 ? -35.836 39.404 -19.151 1.00 32.59 253 THR A CA 1
ATOM 2023 C C . THR A 1 253 ? -35.434 40.858 -18.897 1.00 32.59 253 THR A C 1
ATOM 2025 O O . THR A 1 253 ? -36.028 41.534 -18.064 1.00 32.59 253 THR A O 1
ATOM 2028 N N . SER A 1 254 ? -34.488 41.372 -19.682 1.00 33.03 254 SER A N 1
ATOM 2029 C CA . SER A 1 254 ? -34.431 42.794 -20.017 1.00 33.03 254 SER A CA 1
ATOM 2030 C C . SER A 1 254 ? -34.415 42.948 -21.541 1.00 33.03 254 SER A C 1
ATOM 2032 O O . SER A 1 254 ? -33.484 42.558 -22.236 1.00 33.03 254 SER A O 1
ATOM 2034 N N . THR A 1 255 ? -35.528 43.493 -22.033 1.00 32.34 255 THR A N 1
ATOM 2035 C CA . THR A 1 255 ? -35.675 44.329 -23.235 1.00 32.34 255 THR A CA 1
ATOM 2036 C C . THR A 1 255 ? -35.272 43.781 -24.617 1.00 32.34 255 THR A C 1
ATOM 2038 O O . THR A 1 255 ? -34.127 43.861 -25.040 1.00 32.34 255 THR A O 1
ATOM 2041 N N . ILE A 1 256 ? -36.298 43.326 -25.347 1.00 37.91 256 ILE A N 1
ATOM 2042 C CA . ILE A 1 256 ? -36.640 43.619 -26.757 1.00 37.91 256 ILE A CA 1
ATOM 2043 C C . ILE A 1 256 ? -35.470 43.917 -27.724 1.00 37.91 256 ILE A C 1
ATOM 2045 O O . ILE A 1 256 ? -34.997 45.046 -27.801 1.00 37.91 256 ILE A O 1
ATOM 2049 N N . ALA A 1 257 ? -35.126 42.929 -28.561 1.00 34.59 257 ALA A N 1
ATOM 2050 C CA . ALA A 1 257 ? -35.109 42.997 -30.035 1.00 34.59 257 ALA A CA 1
ATOM 2051 C C . ALA A 1 257 ? -34.014 42.106 -30.651 1.00 34.59 257 ALA A C 1
ATOM 2053 O O . ALA A 1 257 ? -32.844 42.163 -30.292 1.00 34.59 257 ALA A O 1
ATOM 2054 N N . SER A 1 258 ? -34.420 41.383 -31.697 1.00 34.44 258 SER A N 1
ATOM 2055 C CA . SER A 1 258 ? -33.608 40.740 -32.739 1.00 34.44 258 SER A CA 1
ATOM 2056 C C . SER A 1 258 ? -32.974 39.356 -32.473 1.00 34.44 258 SER A C 1
ATOM 2058 O O . SER A 1 258 ? -31.901 39.184 -31.912 1.00 34.44 258 SER A O 1
ATOM 2060 N N . SER A 1 259 ? -33.615 38.378 -33.124 1.00 37.78 259 SER A N 1
ATOM 2061 C CA . SER A 1 259 ? -33.019 37.298 -33.927 1.00 37.78 259 SER A CA 1
ATOM 2062 C C . SER A 1 259 ? -32.354 36.079 -33.260 1.00 37.78 259 SER A C 1
ATOM 2064 O O . SER A 1 259 ? -31.207 36.104 -32.839 1.00 37.78 259 SER A O 1
ATOM 2066 N N . ARG A 1 260 ? -33.048 34.941 -33.446 1.00 39.31 260 ARG A N 1
ATOM 2067 C CA . ARG A 1 260 ? -32.516 33.597 -33.763 1.00 39.31 260 ARG A CA 1
ATOM 2068 C C . ARG A 1 260 ? -31.682 32.899 -32.679 1.00 39.31 260 ARG A C 1
ATOM 2070 O O . ARG A 1 260 ? -30.463 32.783 -32.775 1.00 39.31 260 ARG A O 1
ATOM 2077 N N . SER A 1 261 ? -32.380 32.258 -31.745 1.00 35.31 261 SER A N 1
ATOM 2078 C CA . SER A 1 261 ? -31.845 31.197 -30.890 1.00 35.31 261 SER A CA 1
ATOM 2079 C C . SER A 1 261 ? -31.565 29.913 -31.692 1.00 35.31 261 SER A C 1
ATOM 2081 O O . SER A 1 261 ? -32.441 29.090 -31.942 1.00 35.31 261 SER A O 1
ATOM 2083 N N . ARG A 1 262 ? -30.297 29.707 -32.062 1.00 46.31 262 ARG A N 1
ATOM 2084 C CA . ARG A 1 262 ? -29.708 28.362 -32.125 1.00 46.31 262 ARG A CA 1
ATOM 2085 C C . ARG A 1 262 ? -29.209 28.044 -30.717 1.00 46.31 262 ARG A C 1
ATOM 2087 O O . ARG A 1 262 ? -28.120 28.473 -30.346 1.00 46.31 262 ARG A O 1
ATOM 2094 N N . LEU A 1 263 ? -30.022 27.360 -29.917 1.00 42.53 263 LEU A N 1
ATOM 2095 C CA . LEU A 1 263 ? -29.604 26.864 -28.606 1.00 42.53 263 LEU A CA 1
ATOM 2096 C C . LEU A 1 263 ? -28.639 25.695 -28.818 1.00 42.53 263 LEU A C 1
ATOM 2098 O O . LEU A 1 263 ? -29.041 24.569 -29.092 1.00 42.53 263 LEU A O 1
ATOM 2102 N N . SER A 1 264 ? -27.347 26.006 -28.750 1.00 40.84 264 SER A N 1
ATOM 2103 C CA . SER A 1 264 ? -26.272 25.030 -28.678 1.00 40.84 264 SER A CA 1
ATOM 2104 C C . SER A 1 264 ? -26.140 24.504 -27.251 1.00 40.84 264 SER A C 1
ATOM 2106 O O . SER A 1 264 ? -25.766 25.234 -26.332 1.00 40.84 264 SER A O 1
ATOM 2108 N N . ASP A 1 265 ? -26.415 23.219 -27.140 1.00 44.75 265 ASP A N 1
ATOM 2109 C CA . ASP A 1 265 ? -25.955 22.228 -26.177 1.00 44.75 265 ASP A CA 1
ATOM 2110 C C . ASP A 1 265 ? -24.534 22.495 -25.612 1.00 44.75 265 ASP A C 1
ATOM 2112 O O . ASP A 1 265 ? -23.517 22.128 -26.206 1.00 44.75 265 ASP A O 1
ATOM 2116 N N . ARG A 1 266 ? -24.426 23.201 -24.475 1.00 45.38 266 ARG A N 1
ATOM 2117 C CA . ARG A 1 266 ? -23.141 23.473 -23.796 1.00 45.38 266 ARG A CA 1
ATOM 2118 C C . ARG A 1 266 ? -23.255 23.402 -22.270 1.00 45.38 266 ARG A C 1
ATOM 2120 O O . ARG A 1 266 ? -23.181 24.413 -21.574 1.00 45.38 266 ARG A O 1
ATOM 2127 N N . SER A 1 267 ? -23.332 22.191 -21.719 1.00 44.19 267 SER A N 1
ATOM 2128 C CA . SER A 1 267 ? -23.121 21.943 -20.286 1.00 44.19 267 SER A CA 1
ATOM 2129 C C . SER A 1 267 ? -21.627 21.770 -19.953 1.00 44.19 267 SER A C 1
ATOM 2131 O O . SER A 1 267 ? -21.140 20.663 -19.725 1.00 44.19 267 SER A O 1
ATOM 2133 N N . HIS A 1 268 ? -20.869 22.865 -19.864 1.00 43.53 268 HIS A N 1
ATOM 2134 C CA . HIS A 1 268 ? -19.529 22.849 -19.256 1.00 43.53 268 HIS A CA 1
ATOM 2135 C C . HIS A 1 268 ? -19.620 22.998 -17.724 1.00 43.53 268 HIS A C 1
ATOM 2137 O O . HIS A 1 268 ? -19.231 24.015 -17.150 1.00 43.53 268 HIS A O 1
ATOM 2143 N N . ARG A 1 269 ? -20.105 21.965 -17.018 1.00 54.22 269 ARG A N 1
ATOM 2144 C CA . ARG A 1 269 ? -19.919 21.853 -15.557 1.00 54.22 269 ARG A CA 1
ATOM 2145 C C . ARG A 1 269 ? -18.486 21.383 -15.273 1.00 54.22 269 ARG A C 1
ATOM 2147 O O . ARG A 1 269 ? -18.204 20.193 -15.221 1.00 54.22 269 ARG A O 1
ATOM 2154 N N . SER A 1 270 ? -17.559 22.331 -15.123 1.00 57.19 270 SER A N 1
ATOM 2155 C CA . SER A 1 270 ? -16.160 22.059 -14.756 1.00 57.19 270 SER A CA 1
ATOM 2156 C C . SER A 1 270 ? -16.060 21.253 -13.451 1.00 57.19 270 SER A C 1
ATOM 2158 O O . SER A 1 270 ? -16.714 21.582 -12.457 1.00 57.19 270 SER A O 1
ATOM 2160 N N . SER A 1 271 ? -15.183 20.243 -13.425 1.00 57.34 271 SER A N 1
ATOM 2161 C CA . SER A 1 271 ? -14.865 19.415 -12.247 1.00 57.34 271 SER A CA 1
ATOM 2162 C C . SER A 1 271 ? -14.495 20.243 -11.009 1.00 57.34 271 SER A C 1
ATOM 2164 O O . SER A 1 271 ? -14.790 19.851 -9.880 1.00 57.34 271 SER A O 1
ATOM 2166 N N . LYS A 1 272 ? -13.913 21.433 -11.211 1.00 58.69 272 LYS A N 1
ATOM 2167 C CA . LYS A 1 272 ? -13.588 22.382 -10.137 1.00 58.69 272 LYS A CA 1
ATOM 2168 C C . LYS A 1 272 ? -14.839 22.959 -9.469 1.00 58.69 272 LYS A C 1
ATOM 2170 O O . LYS A 1 272 ? -14.852 23.116 -8.250 1.00 58.69 272 LYS A O 1
ATOM 2175 N N . ASN A 1 273 ? -15.891 23.241 -10.239 1.00 64.06 273 ASN A N 1
ATOM 2176 C CA . ASN A 1 273 ? -17.134 23.786 -9.695 1.00 64.06 273 ASN A CA 1
ATOM 2177 C C . ASN A 1 273 ? -17.941 22.701 -8.963 1.00 64.06 273 ASN A C 1
ATOM 2179 O O . ASN A 1 273 ? -18.467 22.959 -7.883 1.00 64.06 273 ASN A O 1
ATOM 2183 N N . ARG A 1 274 ? -17.917 21.461 -9.480 1.00 62.22 274 ARG A N 1
ATOM 2184 C CA . ARG A 1 274 ? -18.483 20.279 -8.809 1.00 62.22 274 ARG A CA 1
ATOM 2185 C C . ARG A 1 274 ? -17.838 20.037 -7.440 1.00 62.22 274 ARG A C 1
ATOM 2187 O O . ARG A 1 274 ? -18.548 19.981 -6.445 1.00 62.22 274 ARG A O 1
ATOM 2194 N N . ARG A 1 275 ? -16.501 20.031 -7.357 1.00 63.69 275 ARG A N 1
ATOM 2195 C CA . ARG A 1 275 ? -15.775 19.893 -6.076 1.00 63.69 275 ARG A CA 1
ATOM 2196 C C . ARG A 1 275 ? -16.105 21.010 -5.083 1.00 63.69 275 ARG A C 1
ATOM 2198 O O . ARG A 1 275 ? -16.180 20.767 -3.883 1.00 63.69 275 ARG A O 1
ATOM 2205 N N . LYS A 1 276 ? -16.288 22.248 -5.558 1.00 66.56 276 LYS A N 1
ATOM 2206 C CA . LYS A 1 276 ? -16.652 23.387 -4.698 1.00 66.56 276 LYS A CA 1
ATOM 2207 C C . LYS A 1 276 ? -18.076 23.252 -4.147 1.00 66.56 276 LYS A C 1
ATOM 2209 O O . LYS A 1 276 ? -18.299 23.612 -2.997 1.00 66.56 276 LYS A O 1
ATOM 2214 N N . GLN A 1 277 ? -19.011 22.738 -4.945 1.00 61.66 277 GLN A N 1
ATOM 2215 C CA . GLN A 1 277 ? -20.382 22.449 -4.513 1.00 61.66 277 GLN A CA 1
ATOM 2216 C C . GLN A 1 277 ? -20.436 21.257 -3.549 1.00 61.66 277 GLN A C 1
ATOM 2218 O O . GLN A 1 277 ? -21.048 21.376 -2.495 1.00 61.66 277 GLN A O 1
ATOM 2223 N N . GLU A 1 278 ? -19.717 20.168 -3.836 1.00 60.75 278 GLU A N 1
ATOM 2224 C CA . GLU A 1 278 ? -19.593 19.010 -2.937 1.00 60.75 278 GLU A CA 1
ATOM 2225 C C . GLU A 1 278 ? -19.027 19.423 -1.570 1.00 60.75 278 GLU A C 1
ATOM 2227 O O . GLU A 1 278 ? -19.592 19.072 -0.545 1.00 60.75 278 GLU A O 1
ATOM 2232 N N . ARG A 1 279 ? -17.984 20.264 -1.520 1.00 67.69 279 ARG A N 1
ATOM 2233 C CA . ARG A 1 279 ? -17.442 20.779 -0.244 1.00 67.69 279 ARG A CA 1
ATOM 2234 C C . ARG A 1 279 ? -18.447 21.585 0.580 1.00 67.69 279 ARG A C 1
ATOM 2236 O O . ARG A 1 279 ? -18.355 21.579 1.800 1.00 67.69 279 ARG A O 1
ATOM 2243 N N . LYS A 1 280 ? -19.364 22.306 -0.072 1.00 63.97 280 LYS A N 1
ATOM 2244 C CA . LYS A 1 280 ? -20.417 23.064 0.619 1.00 63.97 280 LYS A CA 1
ATOM 2245 C C . LYS A 1 280 ? -21.523 22.145 1.136 1.00 63.97 280 LYS A C 1
ATOM 2247 O O . LYS A 1 280 ? -21.997 22.363 2.239 1.00 63.97 280 LYS A O 1
ATOM 2252 N N . LEU A 1 281 ? -21.886 21.126 0.355 1.00 60.25 281 LEU A N 1
ATOM 2253 C CA . LEU A 1 281 ? -22.871 20.107 0.729 1.00 60.25 281 LEU A CA 1
ATOM 2254 C C . LEU A 1 281 ? -22.379 19.219 1.883 1.00 60.25 281 LEU A C 1
ATOM 2256 O O . LEU A 1 281 ? -23.174 18.725 2.663 1.00 60.25 281 LEU A O 1
ATOM 2260 N N . LEU A 1 282 ? -21.065 19.016 1.978 1.00 64.62 282 LEU A N 1
ATOM 2261 C CA . LEU A 1 282 ? -20.410 18.156 2.967 1.00 64.62 282 LEU A CA 1
ATOM 2262 C C . LEU A 1 282 ? -19.862 18.927 4.172 1.00 64.62 282 LEU A C 1
ATOM 2264 O O . LEU A 1 282 ? -19.024 18.414 4.913 1.00 64.62 282 LEU A O 1
ATOM 2268 N N . SER A 1 283 ? -20.263 20.185 4.343 1.00 74.62 283 SER A N 1
ATOM 2269 C CA . SER A 1 283 ? -19.769 20.995 5.447 1.00 74.62 283 SER A CA 1
ATOM 2270 C C . SER A 1 283 ? -20.487 20.611 6.738 1.00 74.62 283 SER A C 1
ATOM 2272 O O . SER A 1 283 ? -21.667 20.886 6.896 1.00 74.62 283 SER A O 1
ATOM 2274 N N . LEU A 1 284 ? -19.744 20.059 7.698 1.00 78.81 284 LEU A N 1
ATOM 2275 C CA . LEU A 1 284 ? -20.211 19.824 9.072 1.00 78.81 284 LEU A CA 1
ATOM 2276 C C . LEU A 1 284 ? -20.223 21.110 9.922 1.00 78.81 284 LEU A C 1
ATOM 2278 O O . LEU A 1 284 ? -20.175 21.052 11.146 1.00 78.81 284 LEU A O 1
ATOM 2282 N N . LYS A 1 285 ? -20.206 22.289 9.285 1.00 81.19 285 LYS A N 1
ATOM 2283 C CA . LYS A 1 285 ? -20.252 23.558 10.006 1.00 81.19 285 LYS A CA 1
ATOM 2284 C C . LYS A 1 285 ? -21.683 23.806 10.471 1.00 81.19 285 LYS A C 1
ATOM 2286 O O . LYS A 1 285 ? -22.603 23.819 9.651 1.00 81.19 285 LYS A O 1
ATOM 2291 N N . GLU A 1 286 ? -21.819 24.074 11.763 1.00 81.69 286 GLU A N 1
ATOM 2292 C CA . GLU A 1 286 ? -23.094 24.417 12.382 1.00 81.69 286 GLU A CA 1
ATOM 2293 C C . GLU A 1 286 ? -23.745 25.629 11.700 1.00 81.69 286 GLU A C 1
ATOM 2295 O O . GLU A 1 286 ? -23.094 26.653 11.458 1.00 81.69 286 GLU A O 1
ATOM 2300 N N . GLY A 1 287 ? -25.030 25.496 11.365 1.00 73.62 287 GLY A N 1
ATOM 2301 C CA . GLY A 1 287 ? -25.830 26.516 10.688 1.00 73.62 287 GLY A CA 1
ATOM 2302 C C . GLY A 1 287 ? -25.645 26.559 9.169 1.00 73.62 287 GLY A C 1
ATOM 2303 O O . GLY A 1 287 ? -26.054 27.531 8.532 1.00 73.62 287 GLY A O 1
ATOM 2304 N N . SER A 1 288 ? -25.001 25.556 8.563 1.00 77.75 288 SER A N 1
ATOM 2305 C CA . SER A 1 288 ? -24.899 25.490 7.103 1.00 77.75 288 SER A CA 1
ATOM 2306 C C . SER A 1 288 ? -26.224 25.034 6.458 1.00 77.75 288 SER A C 1
ATOM 2308 O O . SER A 1 288 ? -26.945 24.230 7.045 1.00 77.75 288 SER A O 1
ATOM 2310 N N . PRO A 1 289 ? -26.560 25.488 5.232 1.00 72.00 289 PRO A N 1
ATOM 2311 C CA . PRO A 1 289 ? -27.846 25.162 4.598 1.00 72.00 289 PRO A CA 1
ATOM 2312 C C . PRO A 1 289 ? -28.094 23.671 4.318 1.00 72.00 289 PRO A C 1
ATOM 2314 O O . PRO A 1 289 ? -29.222 23.292 4.029 1.00 72.00 289 PRO A O 1
ATOM 2317 N N . HIS A 1 290 ? -27.045 22.844 4.338 1.00 75.25 290 HIS A N 1
ATOM 2318 C CA . HIS A 1 290 ? -27.099 21.403 4.057 1.00 75.25 290 HIS A CA 1
ATOM 2319 C C . HIS A 1 290 ? -26.457 20.584 5.184 1.00 75.25 290 HIS A C 1
ATOM 2321 O O . HIS A 1 290 ? -25.875 19.522 4.952 1.00 75.25 290 HIS A O 1
ATOM 2327 N N . GLU A 1 291 ? -26.487 21.130 6.400 1.00 84.62 291 GLU A N 1
ATOM 2328 C CA . GLU A 1 291 ? -25.894 20.508 7.580 1.00 84.62 291 GLU A CA 1
ATOM 2329 C C . GLU A 1 291 ? -26.487 19.115 7.854 1.00 84.62 291 GLU A C 1
ATOM 2331 O O . GLU A 1 291 ? -25.760 18.185 8.194 1.00 84.62 291 GLU A O 1
ATOM 2336 N N . ASP A 1 292 ? -27.788 18.951 7.626 1.00 80.88 292 ASP A N 1
ATOM 2337 C CA . ASP A 1 292 ? -28.519 17.687 7.714 1.00 80.88 292 ASP A CA 1
ATOM 2338 C C . ASP A 1 292 ? -27.926 16.590 6.813 1.00 80.88 292 ASP A C 1
ATOM 2340 O O . ASP A 1 292 ? -27.615 15.492 7.277 1.00 80.88 292 ASP A O 1
ATOM 2344 N N . LEU A 1 293 ? -27.701 16.894 5.534 1.00 77.56 293 LEU A N 1
ATOM 2345 C CA . LEU A 1 293 ? -27.136 15.966 4.556 1.00 77.56 293 LEU A CA 1
ATOM 2346 C C . LEU A 1 293 ? -25.670 15.643 4.862 1.00 77.56 293 LEU A C 1
ATOM 2348 O O . LEU A 1 293 ? -25.241 14.497 4.690 1.00 77.56 293 LEU A O 1
ATOM 2352 N N . ALA A 1 294 ? -24.903 16.631 5.333 1.00 79.38 294 ALA A N 1
ATOM 2353 C CA . ALA A 1 294 ? -23.524 16.427 5.765 1.00 79.38 294 ALA A CA 1
ATOM 2354 C C . ALA A 1 294 ? -23.448 15.470 6.967 1.00 79.38 294 ALA A C 1
ATOM 2356 O O . ALA A 1 294 ? -22.631 14.547 6.959 1.00 79.38 294 ALA A O 1
ATOM 2357 N N . LEU A 1 295 ? -24.326 15.648 7.960 1.00 84.81 295 LEU A N 1
ATOM 2358 C CA . LEU A 1 295 ? -24.410 14.795 9.149 1.00 84.81 295 LEU A CA 1
ATOM 2359 C C . LEU A 1 295 ? -24.858 13.373 8.806 1.00 84.81 295 LEU A C 1
ATOM 2361 O O . LEU A 1 295 ? -24.229 12.423 9.266 1.00 84.81 295 LEU A O 1
ATOM 2365 N N . ILE A 1 296 ? -25.881 13.203 7.960 1.00 83.44 296 ILE A N 1
ATOM 2366 C CA . ILE A 1 296 ? -26.338 11.873 7.516 1.00 83.44 296 ILE A CA 1
ATOM 2367 C C . ILE A 1 296 ? -25.202 11.115 6.826 1.00 83.44 296 ILE A C 1
ATOM 2369 O O . ILE A 1 296 ? -24.989 9.932 7.095 1.00 83.44 296 ILE A O 1
ATOM 2373 N N . ARG A 1 297 ? -24.433 11.786 5.961 1.00 80.94 297 ARG A N 1
ATOM 2374 C CA . ARG A 1 297 ? -23.282 11.152 5.312 1.00 80.94 297 ARG A CA 1
ATOM 2375 C C . ARG A 1 297 ? -22.171 10.820 6.308 1.00 80.94 297 ARG A C 1
ATOM 2377 O O . ARG A 1 297 ? -21.625 9.727 6.239 1.00 80.94 297 ARG A O 1
ATOM 2384 N N . ALA A 1 298 ? -21.841 11.724 7.230 1.00 85.00 298 ALA A N 1
ATOM 2385 C CA . ALA A 1 298 ? -20.828 11.455 8.249 1.00 85.00 298 ALA A CA 1
ATOM 2386 C C . ALA A 1 298 ? -21.218 10.263 9.140 1.00 85.00 298 ALA A C 1
ATOM 2388 O O . ALA A 1 298 ? -20.377 9.415 9.426 1.00 85.00 298 ALA A O 1
ATOM 2389 N N . LEU A 1 299 ? -22.498 10.155 9.510 1.00 85.44 299 LEU A N 1
ATOM 2390 C CA . LEU A 1 299 ? -23.051 9.008 10.230 1.00 85.44 299 LEU A CA 1
ATOM 2391 C C . LEU A 1 299 ? -22.952 7.721 9.401 1.00 85.44 299 LEU A C 1
ATOM 2393 O O . LEU A 1 299 ? -22.504 6.707 9.924 1.00 85.44 299 LEU A O 1
ATOM 2397 N N . HIS A 1 300 ? -23.303 7.758 8.112 1.00 81.69 300 HIS A N 1
ATOM 2398 C CA . HIS A 1 300 ? -23.144 6.614 7.207 1.00 81.69 300 HIS A CA 1
ATOM 2399 C C . HIS A 1 300 ? -21.685 6.139 7.115 1.00 81.69 300 HIS A C 1
ATOM 2401 O O . HIS A 1 300 ? -21.401 4.948 7.256 1.00 81.69 300 HIS A O 1
ATOM 2407 N N . ASP A 1 301 ? -20.757 7.069 6.885 1.00 82.38 301 ASP A N 1
ATOM 2408 C CA . ASP A 1 301 ? -19.331 6.769 6.745 1.00 82.38 301 ASP A CA 1
ATOM 2409 C C . ASP A 1 301 ? -18.760 6.200 8.054 1.00 82.38 301 ASP A C 1
ATOM 2411 O O . ASP A 1 301 ? -17.925 5.295 8.023 1.00 82.38 301 ASP A O 1
ATOM 2415 N N . LEU A 1 302 ? -19.240 6.687 9.204 1.00 87.12 302 LEU A N 1
ATOM 2416 C CA . LEU A 1 302 ? -18.860 6.183 10.520 1.00 87.12 302 LEU A CA 1
ATOM 2417 C C . LEU A 1 302 ? -19.380 4.762 10.764 1.00 87.12 302 LEU A C 1
ATOM 2419 O O . LEU A 1 302 ? -18.594 3.904 11.149 1.00 87.12 302 LEU A O 1
ATOM 2423 N N . VAL A 1 303 ? -20.658 4.494 10.471 1.00 84.75 303 VAL A N 1
ATOM 2424 C CA . VAL A 1 303 ? -21.248 3.147 10.575 1.00 84.75 303 VAL A CA 1
ATOM 2425 C C . VAL A 1 303 ? -20.488 2.160 9.693 1.00 84.75 303 VAL A C 1
ATOM 2427 O O . VAL A 1 303 ? -20.060 1.117 10.174 1.00 84.75 303 VAL A O 1
ATOM 2430 N N . THR A 1 304 ? -20.248 2.520 8.430 1.00 83.62 304 THR A N 1
ATOM 2431 C CA . THR A 1 304 ? -19.523 1.664 7.476 1.00 83.62 304 THR A CA 1
ATOM 2432 C C . THR A 1 304 ? -18.097 1.382 7.953 1.00 83.62 304 THR A C 1
ATOM 2434 O O . THR A 1 304 ? -17.623 0.252 7.888 1.00 83.62 304 THR A O 1
ATOM 2437 N N . ARG A 1 305 ? -17.392 2.402 8.460 1.00 88.38 305 ARG A N 1
ATOM 2438 C CA . ARG A 1 305 ? -16.026 2.230 8.968 1.00 88.38 305 ARG A CA 1
ATOM 2439 C C . ARG A 1 305 ? -15.986 1.334 10.202 1.00 88.38 305 ARG A C 1
ATOM 2441 O O . ARG A 1 305 ? -15.113 0.481 10.273 1.00 88.38 305 ARG A O 1
ATOM 2448 N N . THR A 1 306 ? -16.900 1.524 11.152 1.00 87.38 306 THR A N 1
ATOM 2449 C CA . THR A 1 306 ? -16.973 0.691 12.360 1.00 87.38 306 THR A CA 1
ATOM 2450 C C . THR A 1 306 ? -17.355 -0.750 12.029 1.00 87.38 306 THR A C 1
ATOM 2452 O O . THR A 1 306 ? -16.837 -1.667 12.658 1.00 87.38 306 THR A O 1
ATOM 2455 N N . ASP A 1 307 ? -18.190 -0.968 11.013 1.00 83.12 307 ASP A N 1
ATOM 2456 C CA . ASP A 1 307 ? -18.517 -2.309 10.525 1.00 83.12 307 ASP A CA 1
ATOM 2457 C C . ASP A 1 307 ? -17.299 -3.027 9.917 1.00 83.12 307 ASP A C 1
ATOM 2459 O O . ASP A 1 307 ? -17.053 -4.195 10.202 1.00 83.12 307 ASP A O 1
ATOM 2463 N N . ASN A 1 308 ? -16.445 -2.307 9.185 1.00 87.75 308 ASN A N 1
ATOM 2464 C CA . ASN A 1 308 ? -15.208 -2.876 8.638 1.00 87.75 308 ASN A CA 1
ATOM 2465 C C . ASN A 1 308 ? -14.178 -3.280 9.717 1.00 87.75 308 ASN A C 1
ATOM 2467 O O . ASN A 1 308 ? -13.268 -4.051 9.422 1.00 87.75 308 ASN A O 1
ATOM 2471 N N . LEU A 1 309 ? -14.308 -2.805 10.966 1.00 89.88 309 LEU A N 1
ATOM 2472 C CA . LEU A 1 309 ? -13.420 -3.205 12.071 1.00 89.88 309 LEU A CA 1
ATOM 2473 C C . LEU A 1 309 ? -13.706 -4.623 12.591 1.00 89.88 309 LEU A C 1
ATOM 2475 O O . LEU A 1 309 ? -12.905 -5.157 13.357 1.00 89.88 309 LEU A O 1
ATOM 2479 N N . ARG A 1 310 ? -14.826 -5.249 12.202 1.00 88.81 310 ARG A N 1
ATOM 2480 C CA . ARG A 1 310 ? -15.223 -6.586 12.678 1.00 88.81 310 ARG A CA 1
ATOM 2481 C C . ARG A 1 310 ? -14.143 -7.639 12.440 1.00 88.81 310 ARG A C 1
ATOM 2483 O O . ARG A 1 310 ? -13.815 -8.390 13.358 1.00 88.81 310 ARG A O 1
ATOM 2490 N N . ASP A 1 311 ? -13.587 -7.671 11.232 1.00 88.38 311 ASP A N 1
ATOM 2491 C CA . ASP A 1 311 ? -12.561 -8.643 10.849 1.00 88.38 311 ASP A CA 1
ATOM 2492 C C . ASP A 1 311 ? -11.266 -8.438 11.630 1.00 88.38 311 ASP A C 1
ATOM 2494 O O . ASP A 1 311 ? -10.672 -9.398 12.119 1.00 88.38 311 ASP A O 1
ATOM 2498 N N . GLU A 1 312 ? -10.861 -7.181 11.792 1.00 91.81 312 GLU A N 1
ATOM 2499 C CA . GLU A 1 312 ? -9.644 -6.815 12.507 1.00 91.81 312 GLU A CA 1
ATOM 2500 C C . GLU A 1 312 ? -9.751 -7.140 14.006 1.00 91.81 312 GLU A C 1
ATOM 2502 O O . GLU A 1 312 ? -8.863 -7.792 14.559 1.00 91.81 312 GLU A O 1
ATOM 2507 N N . VAL A 1 313 ? -10.878 -6.790 14.640 1.00 93.12 313 VAL A N 1
ATOM 2508 C CA . VAL A 1 313 ? -11.178 -7.147 16.037 1.00 93.12 313 VAL A CA 1
ATOM 2509 C C . VAL A 1 313 ? -11.234 -8.662 16.210 1.00 93.12 313 VAL A C 1
ATOM 2511 O O . VAL A 1 313 ? -10.641 -9.186 17.149 1.00 93.12 313 VAL A O 1
ATOM 2514 N N . ARG A 1 314 ? -11.890 -9.391 15.297 1.00 91.25 314 ARG A N 1
ATOM 2515 C CA . ARG A 1 314 ? -11.951 -10.859 15.339 1.00 91.25 314 ARG A CA 1
ATOM 2516 C C . ARG A 1 314 ? -10.551 -11.467 15.314 1.00 91.25 314 ARG A C 1
ATOM 2518 O O . ARG A 1 314 ? -10.238 -12.292 16.173 1.00 91.25 314 ARG A O 1
ATOM 2525 N N . CYS A 1 315 ? -9.717 -11.057 14.360 1.00 91.06 315 CYS A N 1
ATOM 2526 C CA . CYS A 1 315 ? -8.338 -11.525 14.249 1.00 91.06 315 CYS A CA 1
ATOM 2527 C C . CYS A 1 315 ? -7.556 -11.267 15.545 1.00 91.06 315 CYS A C 1
ATOM 2529 O O . CYS A 1 315 ? -6.953 -12.201 16.077 1.00 91.06 315 CYS A O 1
ATOM 2531 N N . LEU A 1 316 ? -7.632 -10.051 16.097 1.00 94.62 316 LEU A N 1
ATOM 2532 C CA . LEU A 1 316 ? -6.952 -9.702 17.345 1.00 94.62 316 LEU A CA 1
ATOM 2533 C C . LEU A 1 316 ? -7.463 -10.528 18.539 1.00 94.62 316 LEU A C 1
ATOM 2535 O O . LEU A 1 316 ? -6.662 -11.141 19.242 1.00 94.62 316 LEU A O 1
ATOM 2539 N N . CYS A 1 317 ? -8.781 -10.612 18.746 1.00 93.31 317 CYS A N 1
ATOM 2540 C CA . CYS A 1 317 ? -9.387 -11.390 19.831 1.00 93.31 317 CYS A CA 1
ATOM 2541 C C . CYS A 1 317 ? -8.980 -12.869 19.771 1.00 93.31 317 CYS A C 1
ATOM 2543 O O . CYS A 1 317 ? -8.695 -13.466 20.809 1.00 93.31 317 CYS A O 1
ATOM 2545 N N . THR A 1 318 ? -8.915 -13.463 18.571 1.00 91.50 318 THR A N 1
ATOM 2546 C CA . THR A 1 318 ? -8.476 -14.861 18.438 1.00 91.50 318 THR A CA 1
ATOM 2547 C C . THR A 1 318 ? -7.035 -15.063 18.890 1.00 91.50 318 THR A C 1
ATOM 2549 O O . THR A 1 318 ? -6.730 -16.099 19.475 1.00 91.50 318 THR A O 1
ATOM 2552 N N . GLU A 1 319 ? -6.155 -14.089 18.660 1.00 92.06 319 GLU A N 1
ATOM 2553 C CA . GLU A 1 319 ? -4.765 -14.186 19.094 1.00 92.06 319 GLU A CA 1
ATOM 2554 C C . GLU A 1 319 ? -4.612 -13.893 20.592 1.00 92.06 319 GLU A C 1
ATOM 2556 O O . GLU A 1 319 ? -3.886 -14.603 21.286 1.00 92.06 319 GLU A O 1
ATOM 2561 N N . LEU A 1 320 ? -5.352 -12.918 21.126 1.00 93.19 320 LEU A N 1
ATOM 2562 C CA . LEU A 1 320 ? -5.392 -12.643 22.565 1.00 93.19 320 LEU A CA 1
ATOM 2563 C C . LEU A 1 320 ? -5.797 -13.889 23.367 1.00 93.19 320 LEU A C 1
ATOM 2565 O O . LEU A 1 320 ? -5.157 -14.195 24.373 1.00 93.19 320 LEU A O 1
ATOM 2569 N N . LEU A 1 321 ? -6.777 -14.661 22.882 1.00 92.19 321 LEU A N 1
ATOM 2570 C CA . LEU A 1 321 ? -7.140 -15.956 23.470 1.00 92.19 321 LEU A CA 1
ATOM 2571 C C . LEU A 1 321 ? -5.996 -16.972 23.458 1.00 92.19 321 LEU A C 1
ATOM 2573 O O . LEU A 1 321 ? -5.787 -17.678 24.445 1.00 92.19 321 LEU A O 1
ATOM 2577 N N . ARG A 1 322 ? -5.242 -17.071 22.352 1.00 90.19 322 ARG A N 1
ATOM 2578 C CA . ARG A 1 322 ? -4.085 -17.984 22.278 1.00 90.19 322 ARG A CA 1
ATOM 2579 C C . ARG A 1 322 ? -3.040 -17.653 23.339 1.00 90.19 322 ARG A C 1
ATOM 2581 O O . ARG A 1 322 ? -2.366 -18.557 23.821 1.00 90.19 322 ARG A O 1
ATOM 2588 N N . PHE A 1 323 ? -2.938 -16.380 23.718 1.00 91.38 323 PHE A N 1
ATOM 2589 C CA . PHE A 1 323 ? -2.058 -15.898 24.781 1.00 91.38 323 PHE A CA 1
ATOM 2590 C C . PHE A 1 323 ? -2.741 -15.764 26.152 1.00 91.38 323 PHE A C 1
ATOM 2592 O O . PHE A 1 323 ? -2.163 -15.150 27.049 1.00 91.38 323 PHE A O 1
ATOM 2599 N N . HIS A 1 324 ? -3.928 -16.353 26.341 1.00 92.62 324 HIS A N 1
ATOM 2600 C CA . HIS A 1 324 ? -4.682 -16.363 27.603 1.00 92.62 324 HIS A CA 1
ATOM 2601 C C . HIS A 1 324 ? -5.056 -14.967 28.141 1.00 92.62 324 HIS A C 1
ATOM 2603 O O . HIS A 1 324 ? -5.167 -14.768 29.353 1.00 92.62 324 HIS A O 1
ATOM 2609 N N . ARG A 1 325 ? -5.248 -13.984 27.251 1.00 92.31 325 ARG A N 1
ATOM 2610 C CA . ARG A 1 325 ? -5.710 -12.615 27.561 1.00 92.31 325 ARG A CA 1
ATOM 2611 C C . ARG A 1 325 ? -7.223 -12.499 27.348 1.00 92.31 325 ARG A C 1
ATOM 2613 O O . ARG A 1 325 ? -7.710 -11.649 26.602 1.00 92.31 325 ARG A O 1
ATOM 2620 N N . ASP A 1 326 ? -7.963 -13.394 27.994 1.00 90.81 326 ASP A N 1
ATOM 2621 C CA . ASP A 1 326 ? -9.385 -13.630 27.717 1.00 90.81 326 ASP A CA 1
ATOM 2622 C C . ASP A 1 326 ? -10.266 -12.422 28.074 1.00 90.81 326 ASP A C 1
ATOM 2624 O O . ASP A 1 326 ? -11.171 -12.062 27.320 1.00 90.81 326 ASP A O 1
ATOM 2628 N N . GLU A 1 327 ? -9.983 -11.756 29.199 1.00 92.56 327 GLU A N 1
ATOM 2629 C CA . GLU A 1 327 ? -10.753 -10.592 29.665 1.00 92.56 327 GLU A CA 1
ATOM 2630 C C . GLU A 1 327 ? -10.659 -9.408 28.697 1.00 92.56 327 GLU A C 1
ATOM 2632 O O . GLU A 1 327 ? -11.660 -8.751 28.408 1.00 92.56 327 GLU A O 1
ATOM 2637 N N . GLU A 1 328 ? -9.467 -9.159 28.159 1.00 92.56 328 GLU A N 1
ATOM 2638 C CA . GLU A 1 328 ? -9.215 -8.071 27.217 1.00 92.56 328 GLU A CA 1
ATOM 2639 C C . GLU A 1 328 ? -9.878 -8.341 25.864 1.00 92.56 328 GLU A C 1
ATOM 2641 O O . GLU A 1 328 ? -10.543 -7.461 25.313 1.00 92.56 328 GLU A O 1
ATOM 2646 N N . ALA A 1 329 ? -9.777 -9.581 25.368 1.00 90.94 329 ALA A N 1
ATOM 2647 C CA . ALA A 1 329 ? -10.471 -10.014 24.160 1.00 90.94 329 ALA A CA 1
ATOM 2648 C C . ALA A 1 329 ? -11.994 -9.860 24.306 1.00 90.94 329 ALA A C 1
ATOM 2650 O O . ALA A 1 329 ? -12.657 -9.324 23.412 1.00 90.94 329 ALA A O 1
ATOM 2651 N N . ALA A 1 330 ? -12.545 -10.280 25.449 1.00 90.31 330 ALA A N 1
ATOM 2652 C CA . ALA A 1 330 ? -13.966 -10.160 25.748 1.00 90.31 330 ALA A CA 1
ATOM 2653 C C . ALA A 1 330 ? -14.406 -8.695 25.885 1.00 90.31 330 ALA A C 1
ATOM 2655 O O . ALA A 1 330 ? -15.491 -8.338 25.421 1.00 90.31 330 ALA A O 1
ATOM 2656 N N . SER A 1 331 ? -13.584 -7.840 26.503 1.00 94.25 331 SER A N 1
ATOM 2657 C CA . SER A 1 331 ? -13.864 -6.406 26.620 1.00 94.25 331 SER A CA 1
ATOM 2658 C C . SER A 1 331 ? -13.939 -5.741 25.250 1.00 94.25 331 SER A C 1
ATOM 2660 O O . SER A 1 331 ? -14.955 -5.121 24.940 1.00 94.25 331 SER A O 1
ATOM 2662 N N . LEU A 1 332 ? -12.924 -5.942 24.402 1.00 93.94 332 LEU A N 1
ATOM 2663 C CA . LEU A 1 332 ? -12.874 -5.351 23.065 1.00 93.94 332 LEU A CA 1
ATOM 2664 C C . LEU A 1 332 ? -14.062 -5.793 22.203 1.00 93.94 332 LEU A C 1
ATOM 2666 O O . LEU A 1 332 ? -14.722 -4.965 21.569 1.00 93.94 332 LEU A O 1
ATOM 2670 N N . GLN A 1 333 ? -14.379 -7.093 22.208 1.00 92.31 333 GLN A N 1
ATOM 2671 C CA . GLN A 1 333 ? -15.541 -7.594 21.479 1.00 92.31 333 GLN A CA 1
ATOM 2672 C C . GLN A 1 333 ? -16.840 -6.969 22.003 1.00 92.31 333 GLN A C 1
ATOM 2674 O O . GLN A 1 333 ? -17.694 -6.566 21.210 1.00 92.31 333 GLN A O 1
ATOM 2679 N N . ARG A 1 334 ? -17.013 -6.887 23.328 1.00 92.56 334 ARG A N 1
ATOM 2680 C CA . ARG A 1 334 ? -18.208 -6.294 23.938 1.00 92.56 334 ARG A CA 1
ATOM 2681 C C . ARG A 1 334 ? -18.360 -4.830 23.536 1.00 92.56 334 ARG A C 1
ATOM 2683 O O . ARG A 1 334 ? -19.471 -4.411 23.213 1.00 92.56 334 ARG A O 1
ATOM 2690 N N . ASP A 1 335 ? -17.267 -4.077 23.511 1.00 92.88 335 ASP A N 1
ATOM 2691 C CA . ASP A 1 335 ? -17.270 -2.675 23.102 1.00 92.88 335 ASP A CA 1
ATOM 2692 C C . ASP A 1 335 ? -17.686 -2.514 21.638 1.00 92.88 335 ASP A C 1
ATOM 2694 O O . ASP A 1 335 ? -18.608 -1.744 21.358 1.00 92.88 335 ASP A O 1
ATOM 2698 N N . LEU A 1 336 ? -17.113 -3.302 20.720 1.00 92.19 336 LEU A N 1
ATOM 2699 C CA . LEU A 1 336 ? -17.525 -3.296 19.312 1.00 92.19 336 LEU A CA 1
ATOM 2700 C C . LEU A 1 336 ? -19.019 -3.622 19.166 1.00 92.19 336 LEU A C 1
ATOM 2702 O O . LEU A 1 336 ? -19.758 -2.884 18.512 1.00 92.19 336 LEU A O 1
ATOM 2706 N N . VAL A 1 337 ? -19.483 -4.699 19.806 1.00 91.06 337 VAL A N 1
ATOM 2707 C CA . VAL A 1 337 ? -20.890 -5.128 19.750 1.00 91.06 337 VAL A CA 1
ATOM 2708 C C . VAL A 1 337 ? -21.821 -4.044 20.293 1.00 91.06 337 VAL A C 1
ATOM 2710 O O . VAL A 1 337 ? -22.870 -3.783 19.704 1.00 91.06 337 VAL A O 1
ATOM 2713 N N . ASN A 1 338 ? -21.454 -3.386 21.392 1.00 91.81 338 ASN A N 1
ATOM 2714 C CA . ASN A 1 338 ? -22.245 -2.306 21.976 1.00 91.81 338 ASN A CA 1
ATOM 2715 C C . ASN A 1 338 ? -22.340 -1.095 21.041 1.00 91.81 338 ASN A C 1
ATOM 2717 O O . ASN A 1 338 ? -23.422 -0.522 20.890 1.00 91.81 338 ASN A O 1
ATOM 2721 N N . VAL A 1 339 ? -21.232 -0.714 20.397 1.00 90.69 339 VAL A N 1
ATOM 2722 C CA . VAL A 1 339 ? -21.216 0.388 19.426 1.00 90.69 339 VAL A CA 1
ATOM 2723 C C . VAL A 1 339 ? -22.083 0.050 18.213 1.00 90.69 339 VAL A C 1
ATOM 2725 O O . VAL A 1 339 ? -22.954 0.845 17.858 1.00 90.69 339 VAL A O 1
ATOM 2728 N N . LEU A 1 340 ? -21.929 -1.145 17.636 1.00 87.62 340 LEU A N 1
ATOM 2729 C CA . LEU A 1 340 ? -22.727 -1.587 16.489 1.00 87.62 340 LEU A CA 1
ATOM 2730 C C . LEU A 1 340 ? -24.223 -1.667 16.820 1.00 87.62 340 LEU A C 1
ATOM 2732 O O . LEU A 1 340 ? -25.045 -1.183 16.046 1.00 87.62 340 LEU A O 1
ATOM 2736 N N . LYS A 1 341 ? -24.598 -2.193 17.994 1.00 87.94 341 LYS A N 1
ATOM 2737 C CA . LYS A 1 341 ? -26.002 -2.224 18.446 1.00 87.94 341 LYS A CA 1
ATOM 2738 C C . LYS A 1 341 ? -26.591 -0.824 18.607 1.00 87.94 341 LYS A C 1
ATOM 2740 O O . LYS A 1 341 ? -27.732 -0.596 18.212 1.00 87.94 341 LYS A O 1
ATOM 2745 N N . ASN A 1 342 ? -25.828 0.120 19.162 1.00 88.62 342 ASN A N 1
ATOM 2746 C CA . ASN A 1 342 ? -26.261 1.514 19.287 1.00 88.62 342 ASN A CA 1
ATOM 2747 C C . ASN A 1 342 ? -26.490 2.156 17.906 1.00 88.62 342 ASN A C 1
ATOM 2749 O O . ASN A 1 342 ? -27.520 2.794 17.665 1.00 88.62 342 ASN A O 1
ATOM 2753 N N . MET A 1 343 ? -25.564 1.926 16.972 1.00 86.69 343 MET A N 1
ATOM 2754 C CA . MET A 1 343 ? -25.695 2.378 15.589 1.00 86.69 343 MET A CA 1
ATOM 2755 C C . MET A 1 343 ? -26.926 1.768 14.908 1.00 86.69 343 MET A C 1
ATOM 2757 O O . MET A 1 343 ? -27.729 2.505 14.337 1.00 86.69 343 MET A O 1
ATOM 2761 N N . GLN A 1 344 ? -27.130 0.454 15.047 1.00 81.50 344 GLN A N 1
ATOM 2762 C CA . GLN A 1 344 ? -28.267 -0.278 14.484 1.00 81.50 344 GLN A CA 1
ATOM 2763 C C . GLN A 1 344 ? -29.612 0.222 15.022 1.00 81.50 344 GLN A C 1
ATOM 2765 O O . GLN A 1 344 ? -30.527 0.498 14.247 1.00 81.50 344 GLN A O 1
ATOM 2770 N N . GLY A 1 345 ? -29.727 0.382 16.344 1.00 80.44 345 GLY A N 1
ATOM 2771 C CA . GLY A 1 345 ? -30.944 0.888 16.984 1.00 80.44 345 GLY A CA 1
ATOM 2772 C C . GLY A 1 345 ? -31.290 2.321 16.572 1.00 80.44 345 GLY A C 1
ATOM 2773 O O . GLY A 1 345 ? -32.452 2.713 16.610 1.00 80.44 345 GLY A O 1
ATOM 2774 N N . SER A 1 346 ? -30.296 3.089 16.123 1.00 82.50 346 SER A N 1
ATOM 2775 C CA . SER A 1 346 ? -30.465 4.472 15.675 1.00 82.50 346 SER A CA 1
ATOM 2776 C C . SER A 1 346 ? -30.779 4.603 14.178 1.00 82.50 346 SER A C 1
ATOM 2778 O O . SER A 1 346 ? -31.069 5.709 13.725 1.00 82.50 346 SER A O 1
ATOM 2780 N N . LEU A 1 347 ? -30.750 3.516 13.392 1.00 78.69 347 LEU A N 1
ATOM 2781 C CA . LEU A 1 347 ? -30.944 3.591 11.937 1.00 78.69 347 LEU A CA 1
ATOM 2782 C C . LEU A 1 347 ? -32.334 4.120 11.554 1.00 78.69 347 LEU A C 1
ATOM 2784 O O . LEU A 1 347 ? -32.443 4.994 10.699 1.00 78.69 347 LEU A O 1
ATOM 2788 N N . ALA A 1 348 ? -33.396 3.635 12.198 1.00 75.69 348 ALA A N 1
ATOM 2789 C CA . ALA A 1 348 ? -34.762 4.068 11.884 1.00 75.69 348 ALA A CA 1
ATOM 2790 C C . ALA A 1 348 ? -34.992 5.560 12.191 1.00 75.69 348 ALA A C 1
ATOM 2792 O O . ALA A 1 348 ? -35.755 6.233 11.505 1.00 75.69 348 ALA A O 1
ATOM 2793 N N . GLU A 1 349 ? -34.298 6.082 13.204 1.00 80.19 349 GLU A N 1
ATOM 2794 C CA . GLU A 1 349 ? -34.351 7.491 13.597 1.00 80.19 349 GLU A CA 1
ATOM 2795 C C . GLU A 1 349 ? -33.551 8.378 12.630 1.00 80.19 349 GLU A C 1
ATOM 2797 O O . GLU A 1 349 ? -33.969 9.482 12.286 1.00 80.19 349 GLU A O 1
ATOM 2802 N N . ILE A 1 350 ? -32.399 7.901 12.152 1.00 76.69 350 ILE A N 1
ATOM 2803 C CA . ILE A 1 350 ? -31.521 8.670 11.263 1.00 76.69 350 ILE A CA 1
ATOM 2804 C C . ILE A 1 350 ? -32.026 8.639 9.811 1.00 76.69 350 ILE A C 1
ATOM 2806 O O . ILE A 1 350 ? -31.980 9.671 9.145 1.00 76.69 350 ILE A O 1
ATOM 2810 N N . TRP A 1 351 ? -32.559 7.524 9.309 1.00 78.62 351 TRP A N 1
ATOM 2811 C CA . TRP A 1 351 ? -33.044 7.390 7.926 1.00 78.62 351 TRP A CA 1
ATOM 2812 C C . TRP A 1 351 ? -34.576 7.314 7.872 1.00 78.62 351 TRP A C 1
ATOM 2814 O O . TRP A 1 351 ? -35.157 6.256 7.638 1.00 78.62 351 TRP A O 1
ATOM 2824 N N . THR A 1 352 ? -35.241 8.453 8.079 1.00 71.38 352 THR A N 1
ATOM 2825 C CA . THR A 1 352 ? -36.703 8.566 7.977 1.00 71.38 352 THR A CA 1
ATOM 2826 C C . THR A 1 352 ? -37.164 8.627 6.512 1.00 71.38 352 THR A C 1
ATOM 2828 O O . THR A 1 352 ? -36.490 9.193 5.651 1.00 71.38 352 THR A O 1
ATOM 2831 N N . SER A 1 353 ? -38.337 8.052 6.209 1.00 46.25 353 SER A N 1
ATOM 2832 C CA . SER A 1 353 ? -38.919 8.050 4.847 1.00 46.25 353 SER A CA 1
ATOM 2833 C C . SER A 1 353 ? -39.348 9.442 4.351 1.00 46.25 353 SER A C 1
ATOM 2835 O O . SER A 1 353 ? -39.587 9.620 3.162 1.00 46.25 353 SER A O 1
ATOM 2837 N N . GLU A 1 354 ? -39.392 10.439 5.239 1.00 45.62 354 GLU A N 1
ATOM 2838 C CA . GLU A 1 354 ? -39.695 11.849 4.948 1.00 45.62 354 GLU A CA 1
ATOM 2839 C C . GLU A 1 354 ? -38.497 12.651 4.427 1.00 45.62 354 GLU A C 1
ATOM 2841 O O . GLU A 1 354 ? -38.530 13.880 4.395 1.00 45.62 354 GLU A O 1
ATOM 2846 N N . LEU A 1 355 ? -37.435 11.991 3.966 1.00 46.12 355 LEU A N 1
ATOM 2847 C CA . LEU A 1 355 ? -36.444 12.634 3.107 1.00 46.12 355 LEU A CA 1
ATOM 2848 C C . LEU A 1 355 ? -37.103 12.968 1.749 1.00 46.12 355 LEU A C 1
ATOM 2850 O O . LEU A 1 355 ? -36.834 12.335 0.727 1.00 46.12 355 LEU A O 1
ATOM 2854 N N . VAL A 1 356 ? -38.015 13.950 1.750 1.00 33.31 356 VAL A N 1
ATOM 2855 C CA . VAL A 1 356 ? -38.665 14.534 0.575 1.00 33.31 356 VAL A CA 1
ATOM 2856 C C . VAL A 1 356 ? -37.621 15.387 -0.118 1.00 33.31 356 VAL A C 1
ATOM 2858 O O . VAL A 1 356 ? -37.515 16.602 0.034 1.00 33.31 356 VAL A O 1
ATOM 2861 N N . PHE A 1 357 ? -36.789 14.708 -0.883 1.00 40.97 357 PHE A N 1
ATOM 2862 C CA . PHE A 1 357 ? -35.974 15.363 -1.870 1.00 40.97 357 PHE A CA 1
ATOM 2863 C C . PHE A 1 357 ? -36.899 15.897 -2.969 1.00 40.97 357 PHE A C 1
ATOM 2865 O O . PHE A 1 357 ? -37.740 15.159 -3.485 1.00 40.97 357 PHE A O 1
ATOM 2872 N N . GLY A 1 358 ? -36.762 17.185 -3.299 1.00 36.09 358 GLY A N 1
ATOM 2873 C CA . GLY A 1 358 ? -37.580 17.862 -4.309 1.00 36.09 358 GLY A CA 1
ATOM 2874 C C . GLY A 1 358 ? -37.632 17.129 -5.663 1.00 36.09 358 GLY A C 1
ATOM 2875 O O . GLY A 1 358 ? -36.861 16.198 -5.891 1.00 36.09 358 GLY A O 1
ATOM 2876 N N . PRO A 1 359 ? -38.503 17.555 -6.595 1.00 37.28 359 PRO A N 1
ATOM 2877 C CA . PRO A 1 359 ? -38.984 16.755 -7.734 1.00 37.28 359 PRO A CA 1
ATOM 2878 C C . PRO A 1 359 ? -37.927 16.199 -8.714 1.00 37.28 359 PRO A C 1
ATOM 2880 O O . PRO A 1 359 ? -38.265 15.363 -9.545 1.00 37.28 359 PRO A O 1
ATOM 2883 N N . GLU A 1 360 ? -36.650 16.582 -8.609 1.00 37.00 360 GLU A N 1
ATOM 2884 C CA . GLU A 1 360 ? -35.542 16.003 -9.395 1.00 37.00 360 GLU A CA 1
ATOM 2885 C C . GLU A 1 360 ? -34.571 15.106 -8.599 1.00 37.00 360 GLU A C 1
ATOM 2887 O O . GLU A 1 360 ? -33.636 14.519 -9.151 1.00 37.00 360 GLU A O 1
ATOM 2892 N N . ALA A 1 361 ? -34.749 14.994 -7.287 1.00 42.16 361 ALA A N 1
ATOM 2893 C CA . ALA A 1 361 ? -33.766 14.417 -6.383 1.00 42.16 361 ALA A CA 1
ATOM 2894 C C . ALA A 1 361 ? -34.296 13.197 -5.622 1.00 42.16 361 ALA A C 1
ATOM 2896 O O . ALA A 1 361 ? -33.844 12.957 -4.518 1.00 42.16 361 ALA A O 1
ATOM 2897 N N . THR A 1 362 ? -35.197 12.392 -6.201 1.00 42.69 362 THR A N 1
ATOM 2898 C CA . THR A 1 362 ? -35.620 11.092 -5.629 1.00 42.69 362 THR A CA 1
ATOM 2899 C C . THR A 1 362 ? -34.468 10.376 -4.925 1.00 42.69 362 THR A C 1
ATOM 2901 O O . THR A 1 362 ? -33.375 10.329 -5.485 1.00 42.69 362 THR A O 1
ATOM 2904 N N . VAL A 1 363 ? -34.717 9.780 -3.752 1.00 40.78 363 VAL A N 1
ATOM 2905 C CA . VAL A 1 363 ? -33.749 8.973 -2.977 1.00 40.78 363 VAL A CA 1
ATOM 2906 C C . VAL A 1 363 ? -32.889 8.106 -3.903 1.00 40.78 363 VAL A C 1
ATOM 2908 O O . VAL A 1 363 ? -31.673 8.124 -3.778 1.00 40.78 363 VAL A O 1
ATOM 2911 N N . ASN A 1 364 ? -33.501 7.506 -4.931 1.00 39.94 364 ASN A N 1
ATOM 2912 C CA . ASN A 1 364 ? -32.865 6.720 -5.992 1.00 39.94 364 ASN A CA 1
ATOM 2913 C C . ASN A 1 364 ? -31.785 7.439 -6.822 1.00 39.94 364 ASN A C 1
ATOM 2915 O O . ASN A 1 364 ? -30.850 6.791 -7.262 1.00 39.94 364 ASN A O 1
ATOM 2919 N N . SER A 1 365 ? -31.866 8.746 -7.074 1.00 40.25 365 SER A N 1
ATOM 2920 C CA . SER A 1 365 ? -30.872 9.497 -7.859 1.00 40.25 365 SER A CA 1
ATOM 2921 C C . SER A 1 365 ? -29.658 9.913 -7.026 1.00 40.25 365 SER A C 1
ATOM 2923 O O . SER A 1 365 ? -28.559 10.063 -7.565 1.00 40.25 365 SER A O 1
ATOM 2925 N N . ILE A 1 366 ? -29.833 10.062 -5.712 1.00 42.06 366 ILE A N 1
ATOM 2926 C CA . ILE A 1 366 ? -28.757 10.320 -4.756 1.00 42.06 366 ILE A CA 1
ATOM 2927 C C . ILE A 1 366 ? -28.122 8.996 -4.328 1.00 42.06 366 ILE A C 1
ATOM 2929 O O . ILE A 1 366 ? -26.904 8.878 -4.427 1.00 42.06 366 ILE A O 1
ATOM 2933 N N . THR A 1 367 ? -28.906 7.968 -3.986 1.00 43.38 367 THR A N 1
ATOM 2934 C CA . THR A 1 367 ? -28.399 6.606 -3.759 1.00 43.38 367 THR A CA 1
ATOM 2935 C C . THR A 1 367 ? -27.763 6.030 -5.016 1.00 43.38 367 THR A C 1
ATOM 2937 O O . THR A 1 367 ? -26.713 5.431 -4.883 1.00 43.38 367 THR A O 1
ATOM 2940 N N . ALA A 1 368 ? -28.251 6.295 -6.236 1.00 39.81 368 ALA A N 1
ATOM 2941 C CA . ALA A 1 368 ? -27.534 5.918 -7.463 1.00 39.81 368 ALA A CA 1
ATOM 2942 C C . ALA A 1 368 ? -26.231 6.710 -7.662 1.00 39.81 368 ALA A C 1
ATOM 2944 O O . ALA A 1 368 ? -25.251 6.164 -8.164 1.00 39.81 368 ALA A O 1
ATOM 2945 N N . LYS A 1 369 ? -26.166 7.985 -7.249 1.00 40.28 369 LYS A N 1
ATOM 2946 C CA . LYS A 1 369 ? -24.912 8.764 -7.272 1.00 40.28 369 LYS A CA 1
ATOM 2947 C C . LYS A 1 369 ? -23.909 8.268 -6.225 1.00 40.28 369 LYS A C 1
ATOM 2949 O O . LYS A 1 369 ? -22.716 8.212 -6.524 1.00 40.28 369 LYS A O 1
ATOM 2954 N N . PHE A 1 370 ? -24.376 7.848 -5.053 1.00 41.75 370 PHE A N 1
ATOM 2955 C CA . PHE A 1 370 ? -23.557 7.203 -4.027 1.00 41.75 370 PHE A CA 1
ATOM 2956 C C . PHE A 1 370 ? -23.152 5.771 -4.430 1.00 41.75 370 PHE A C 1
ATOM 2958 O O . PHE A 1 370 ? -21.974 5.445 -4.332 1.00 41.75 370 PHE A O 1
ATOM 2965 N N . ALA A 1 371 ? -24.052 4.988 -5.031 1.00 37.00 371 ALA A N 1
ATOM 2966 C CA . ALA A 1 371 ? -23.810 3.639 -5.552 1.00 37.00 371 ALA A CA 1
ATOM 2967 C C . ALA A 1 371 ? -22.858 3.629 -6.760 1.00 37.00 371 ALA A C 1
ATOM 2969 O O . ALA A 1 371 ? -22.010 2.751 -6.880 1.00 37.00 371 ALA A O 1
ATOM 2970 N N . SER A 1 372 ? -22.916 4.649 -7.628 1.00 37.81 372 SER A N 1
ATOM 2971 C CA . SER A 1 372 ? -21.954 4.820 -8.732 1.00 37.81 372 SER A CA 1
ATOM 2972 C C . SER A 1 372 ? -20.531 5.154 -8.262 1.00 37.81 372 SER A C 1
ATOM 2974 O O . SER A 1 372 ? -19.592 5.079 -9.051 1.00 37.81 372 SER A O 1
ATOM 2976 N N . SER A 1 373 ? -20.370 5.515 -6.983 1.00 38.25 373 SER A N 1
ATOM 2977 C CA . SER A 1 373 ? -19.080 5.820 -6.350 1.00 38.25 373 SER A CA 1
ATOM 2978 C C . SER A 1 373 ? -18.604 4.712 -5.397 1.00 38.25 373 SER A C 1
ATOM 2980 O O . SER A 1 373 ? -17.561 4.861 -4.768 1.00 38.25 373 SER A O 1
ATOM 2982 N N . GLY A 1 374 ? -19.349 3.614 -5.282 1.00 34.84 374 GLY A N 1
ATOM 2983 C CA . GLY A 1 374 ? -19.070 2.531 -4.349 1.00 34.84 374 GLY A CA 1
ATOM 2984 C C . GLY A 1 374 ? -20.289 1.629 -4.239 1.00 34.84 374 GLY A C 1
ATOM 2985 O O . GLY A 1 374 ? -21.361 2.068 -3.843 1.00 34.84 374 GLY A O 1
ATOM 2986 N N . ASN A 1 375 ? -20.111 0.382 -4.651 1.00 35.22 375 ASN A N 1
ATOM 2987 C CA . ASN A 1 375 ? -21.121 -0.657 -4.795 1.00 35.22 375 ASN A CA 1
ATOM 2988 C C . ASN A 1 375 ? -21.930 -0.880 -3.495 1.00 35.22 375 ASN A C 1
ATOM 2990 O O . ASN A 1 375 ? -21.463 -1.594 -2.615 1.00 35.22 375 ASN A O 1
ATOM 2994 N N . LEU A 1 376 ? -23.122 -0.286 -3.361 1.00 37.19 376 LEU A N 1
ATOM 2995 C CA . LEU A 1 376 ? -24.022 -0.491 -2.216 1.00 37.19 376 LEU A CA 1
ATOM 2996 C C . LEU A 1 376 ? -25.490 -0.485 -2.677 1.00 37.19 376 LEU A C 1
ATOM 2998 O O . LEU A 1 376 ? -26.067 0.563 -2.968 1.00 37.19 376 LEU A O 1
ATOM 3002 N N . ASN A 1 377 ? -26.099 -1.674 -2.714 1.00 30.34 377 ASN A N 1
ATOM 3003 C CA . ASN A 1 377 ? -27.551 -1.851 -2.713 1.00 30.34 377 ASN A CA 1
ATOM 3004 C C . ASN A 1 377 ? -28.075 -1.460 -1.325 1.00 30.34 377 ASN A C 1
ATOM 3006 O O . ASN A 1 377 ? -27.892 -2.193 -0.358 1.00 30.34 377 ASN A O 1
ATOM 3010 N N . THR A 1 378 ? -28.713 -0.298 -1.210 1.00 45.44 378 THR A N 1
ATOM 3011 C CA . THR A 1 378 ? -29.284 0.201 0.045 1.00 45.44 378 THR A CA 1
ATOM 3012 C C . THR A 1 378 ? -30.793 0.013 0.070 1.00 45.44 378 THR A C 1
ATOM 3014 O O . THR A 1 378 ? -31.580 0.913 -0.208 1.00 45.44 378 THR A O 1
ATOM 3017 N N . SER A 1 379 ? -31.211 -1.187 0.452 1.00 34.47 379 SER A N 1
ATOM 3018 C CA . SER A 1 379 ? -32.458 -1.417 1.183 1.00 34.47 379 SER A CA 1
ATOM 3019 C C . SER A 1 379 ? -32.237 -2.701 1.987 1.00 34.47 379 SER A C 1
ATOM 3021 O O . SER A 1 379 ? -32.157 -3.771 1.401 1.00 34.47 379 SER A O 1
ATOM 3023 N N . HIS A 1 380 ? -32.080 -2.585 3.308 1.00 37.00 380 HIS A N 1
ATOM 3024 C CA . HIS A 1 380 ? -31.991 -3.684 4.291 1.00 37.00 380 HIS A CA 1
ATOM 3025 C C . HIS A 1 380 ? -30.675 -4.450 4.558 1.00 37.00 380 HIS A C 1
ATOM 3027 O O . HIS A 1 380 ? -30.668 -5.221 5.508 1.00 37.00 380 HIS A O 1
ATOM 3033 N N . THR A 1 381 ? -29.541 -4.215 3.891 1.00 39.06 381 THR A N 1
ATOM 3034 C CA . THR A 1 381 ? -28.359 -5.107 4.058 1.00 39.06 381 THR A CA 1
ATOM 3035 C C . THR A 1 381 ? -27.104 -4.486 4.687 1.00 39.06 381 THR A C 1
ATOM 3037 O O . THR A 1 381 ? -26.028 -5.057 4.565 1.00 39.06 381 THR A O 1
ATOM 3040 N N . LEU A 1 382 ? -27.186 -3.333 5.363 1.00 41.81 382 LEU A N 1
ATOM 3041 C CA . LEU A 1 382 ? -25.992 -2.691 5.953 1.00 41.81 382 LEU A CA 1
ATOM 3042 C C . LEU A 1 382 ? -25.445 -3.402 7.205 1.00 41.81 382 LEU A C 1
ATOM 3044 O O . LEU A 1 382 ? -24.339 -3.090 7.624 1.00 41.81 382 LEU A O 1
ATOM 3048 N N . LEU A 1 383 ? -26.204 -4.321 7.814 1.00 38.72 383 LEU A N 1
ATOM 3049 C CA . LEU A 1 383 ? -25.816 -5.006 9.056 1.00 38.72 383 LEU A CA 1
ATOM 3050 C C . LEU A 1 383 ? -26.245 -6.483 9.117 1.00 38.72 383 LEU A C 1
ATOM 3052 O O . LEU A 1 383 ? -26.148 -7.094 10.183 1.00 38.72 383 LEU A O 1
ATOM 3056 N N . ASP A 1 384 ? -26.694 -7.073 8.005 1.00 39.62 384 ASP A N 1
ATOM 3057 C CA . ASP A 1 384 ? -27.057 -8.496 7.966 1.00 39.62 384 ASP A CA 1
ATOM 3058 C C . ASP A 1 384 ? -25.791 -9.359 7.851 1.00 39.62 384 ASP A C 1
ATOM 3060 O O . ASP A 1 384 ? -25.388 -9.824 6.791 1.00 39.62 384 ASP A O 1
ATOM 3064 N N . GLY A 1 385 ? -25.135 -9.516 8.999 1.00 42.97 385 GLY A N 1
ATOM 3065 C CA . GLY A 1 385 ? -24.008 -10.415 9.241 1.00 42.97 385 GLY A CA 1
ATOM 3066 C C . GLY A 1 385 ? -24.137 -11.048 10.625 1.00 42.97 385 GLY A C 1
ATOM 3067 O O . GLY A 1 385 ? -23.179 -11.077 11.393 1.00 42.97 385 GLY A O 1
ATOM 3068 N N . ASN A 1 386 ? -25.354 -11.463 10.986 1.00 40.25 386 ASN A N 1
ATOM 3069 C CA . ASN A 1 386 ? -25.722 -11.918 12.330 1.00 40.25 386 ASN A CA 1
ATOM 3070 C C . ASN A 1 386 ? -25.207 -13.327 12.704 1.00 40.25 386 ASN A C 1
ATOM 3072 O O . ASN A 1 386 ? -25.665 -13.884 13.696 1.00 40.25 386 ASN A O 1
ATOM 3076 N N . GLU A 1 387 ? -24.242 -13.900 11.975 1.00 45.78 387 GLU A N 1
ATOM 3077 C CA . GLU A 1 387 ? -23.750 -15.268 12.231 1.00 45.78 387 GLU A CA 1
ATOM 3078 C C . GLU A 1 387 ? -22.227 -15.412 12.431 1.00 45.78 387 GLU A C 1
ATOM 3080 O O . GLU A 1 387 ? -21.745 -16.535 12.534 1.00 45.78 387 GLU A O 1
ATOM 3085 N N . GLU A 1 388 ? -21.441 -14.333 12.554 1.00 47.62 388 GLU A N 1
ATOM 3086 C CA . GLU A 1 388 ? -19.966 -14.465 12.658 1.00 47.62 388 GLU A CA 1
ATOM 3087 C C . GLU A 1 388 ? -19.340 -14.127 14.023 1.00 47.62 388 GLU A C 1
ATOM 3089 O O . GLU A 1 388 ? -18.128 -14.277 14.197 1.00 47.62 388 GLU A O 1
ATOM 3094 N N . PHE A 1 389 ? -20.132 -13.726 15.020 1.00 50.34 389 PHE A N 1
ATOM 3095 C CA . PHE A 1 389 ? -19.626 -13.479 16.373 1.00 50.34 389 PHE A CA 1
ATOM 3096 C C . PHE A 1 389 ? -19.945 -14.642 17.300 1.00 50.34 389 PHE A C 1
ATOM 3098 O O . PHE A 1 389 ? -21.107 -15.009 17.471 1.00 50.34 389 PHE A O 1
ATOM 3105 N N . LEU A 1 390 ? -18.915 -15.178 17.958 1.00 43.72 390 LEU A N 1
ATOM 3106 C CA . LEU A 1 390 ? -19.108 -16.099 19.070 1.00 43.72 390 LEU A CA 1
ATOM 3107 C C . LEU A 1 390 ? -19.975 -15.399 20.130 1.00 43.72 390 LEU A C 1
ATOM 3109 O O . LEU A 1 390 ? -19.656 -14.301 20.600 1.00 43.72 390 LEU A O 1
ATOM 3113 N N . SER A 1 391 ? -21.100 -16.024 20.460 1.00 47.25 391 SER A N 1
ATOM 3114 C CA . SER A 1 391 ? -21.987 -15.615 21.548 1.00 47.25 391 SER A CA 1
ATOM 3115 C C . SER A 1 391 ? -21.258 -15.683 22.892 1.00 47.25 391 SER A C 1
ATOM 3117 O O . SER A 1 391 ? -20.325 -16.463 23.070 1.00 47.25 391 SER A O 1
ATOM 3119 N N . GLU A 1 392 ? -21.688 -14.885 23.868 1.00 40.66 392 GLU A N 1
ATOM 3120 C CA . GLU A 1 392 ? -21.108 -14.859 25.223 1.00 40.66 392 GLU A CA 1
ATOM 3121 C C . GLU A 1 392 ? -21.068 -16.261 25.870 1.00 40.66 392 GLU A C 1
ATOM 3123 O O . GLU A 1 392 ? -20.125 -16.612 26.574 1.00 40.66 392 G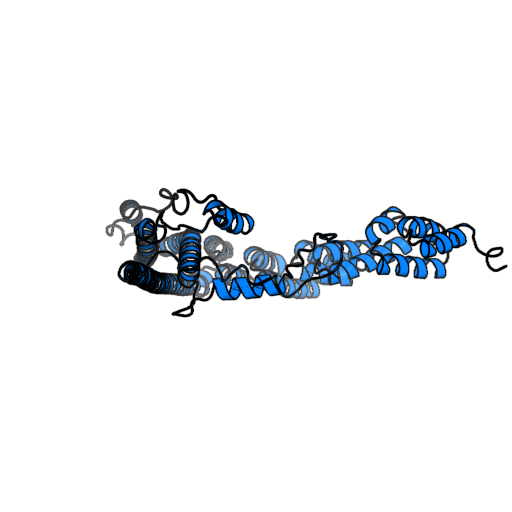LU A O 1
ATOM 3128 N N . THR A 1 393 ? -22.036 -17.121 25.544 1.00 43.19 393 THR A N 1
ATOM 3129 C CA . THR A 1 393 ? -22.071 -18.537 25.941 1.00 43.19 393 THR A CA 1
ATOM 3130 C C . THR A 1 393 ? -21.030 -19.402 25.225 1.00 43.19 393 THR A C 1
ATOM 3132 O O . THR A 1 393 ? -20.488 -20.317 25.840 1.00 43.19 393 THR A O 1
ATOM 3135 N N . GLN A 1 394 ? -20.713 -19.121 23.959 1.00 46.31 394 GLN A N 1
ATOM 3136 C CA . GLN A 1 394 ? -19.647 -19.806 23.219 1.00 46.31 394 GLN A CA 1
ATOM 3137 C C . GLN A 1 394 ? -18.251 -19.393 23.706 1.00 46.31 394 GLN A C 1
ATOM 3139 O O . GLN A 1 394 ? -17.373 -20.247 23.798 1.00 46.31 394 GLN A O 1
ATOM 3144 N N . TRP A 1 395 ? -18.060 -18.129 24.097 1.00 43.38 395 TRP A N 1
ATOM 3145 C CA . TRP A 1 395 ? -16.826 -17.669 24.751 1.00 43.38 395 TRP A CA 1
ATOM 3146 C C . TRP A 1 395 ? -16.608 -18.341 26.104 1.00 43.38 395 TRP A C 1
ATOM 3148 O O . TRP A 1 395 ? -15.542 -18.899 26.355 1.00 43.38 395 TRP A O 1
ATOM 3158 N N . ASN A 1 396 ? -17.648 -18.383 26.937 1.00 44.34 396 ASN A N 1
ATOM 3159 C CA . ASN A 1 396 ? -17.596 -19.059 28.234 1.00 44.34 396 ASN A CA 1
ATOM 3160 C C . ASN A 1 396 ? -17.381 -20.580 28.115 1.00 44.34 396 ASN A C 1
ATOM 3162 O O . ASN A 1 396 ? -16.917 -21.200 29.066 1.00 44.34 396 ASN A O 1
ATOM 3166 N N . GLY A 1 397 ? -17.707 -21.186 26.968 1.00 42.56 397 GLY A N 1
ATOM 3167 C CA . GLY A 1 397 ? -17.424 -22.596 26.680 1.00 42.56 397 GLY A CA 1
ATOM 3168 C C . GLY A 1 397 ? -15.993 -22.874 26.198 1.00 42.56 397 GLY A C 1
ATOM 3169 O O . GLY A 1 397 ? -15.531 -24.007 26.321 1.00 42.56 397 GLY A O 1
ATOM 3170 N N . LEU A 1 398 ? -15.299 -21.865 25.657 1.00 43.34 398 LEU A N 1
ATOM 3171 C CA . LEU A 1 398 ? -13.892 -21.941 25.233 1.00 43.34 398 LEU A CA 1
ATOM 3172 C C . LEU A 1 398 ? -12.919 -21.619 26.377 1.00 43.34 398 LEU A C 1
ATOM 3174 O O . LEU A 1 398 ? -11.798 -22.126 26.383 1.00 43.34 398 LEU A O 1
ATOM 3178 N N . ALA A 1 399 ? -13.351 -20.819 27.355 1.00 38.34 399 ALA A N 1
ATOM 3179 C CA . ALA A 1 399 ? -12.636 -20.638 28.609 1.00 38.34 399 ALA A CA 1
ATOM 3180 C C . ALA A 1 399 ? -12.620 -21.972 29.375 1.00 38.34 399 ALA A C 1
ATOM 3182 O O . ALA A 1 399 ? -13.657 -22.467 29.821 1.00 38.34 399 ALA A O 1
ATOM 3183 N N . LEU A 1 400 ? -11.440 -22.588 29.510 1.00 35.03 400 LEU A N 1
ATOM 3184 C CA . LEU A 1 400 ? -11.279 -23.791 30.328 1.00 35.03 400 LEU A CA 1
ATOM 3185 C C . LEU A 1 400 ? -11.816 -23.512 31.744 1.00 35.03 400 LEU A C 1
ATOM 3187 O O . LEU A 1 400 ? -11.431 -22.505 32.344 1.00 35.03 400 LEU A O 1
ATOM 3191 N N . PRO A 1 401 ? -12.666 -24.387 32.317 1.00 40.16 401 PRO A N 1
ATOM 3192 C CA . PRO A 1 401 ? -13.137 -24.204 33.681 1.00 40.16 401 PRO A CA 1
ATOM 3193 C C . PRO A 1 401 ? -11.937 -24.137 34.633 1.00 40.16 401 PRO A C 1
ATOM 3195 O O . PRO A 1 401 ? -11.048 -24.988 34.579 1.00 40.16 401 PRO A O 1
ATOM 3198 N N . GLU A 1 402 ? -11.942 -23.153 35.541 1.00 41.94 402 GLU A N 1
ATOM 3199 C CA . GLU A 1 402 ? -10.881 -22.819 36.516 1.00 41.94 402 GLU A CA 1
ATOM 3200 C C . GLU A 1 402 ? -10.310 -24.007 37.325 1.00 41.94 402 GLU A C 1
ATOM 3202 O O . GLU A 1 402 ? -9.288 -23.879 38.001 1.00 41.94 402 GLU A O 1
ATOM 3207 N N . LYS A 1 403 ? -10.925 -25.192 37.257 1.00 41.81 403 LYS A N 1
ATOM 3208 C CA . LYS A 1 403 ? -10.532 -26.401 37.988 1.00 41.81 403 LYS A CA 1
ATOM 3209 C C . LYS A 1 403 ? -9.337 -27.176 37.415 1.00 41.81 403 LYS A C 1
ATOM 3211 O O . LYS A 1 403 ? -8.906 -28.121 38.070 1.00 41.81 403 LYS A O 1
ATOM 3216 N N . HIS A 1 404 ? -8.748 -26.785 36.281 1.00 40.38 404 HIS A N 1
ATOM 3217 C CA . HIS A 1 404 ? -7.542 -27.446 35.738 1.00 40.38 404 HIS A CA 1
ATOM 3218 C C . HIS A 1 404 ? -6.270 -26.581 35.715 1.00 40.38 404 HIS A C 1
ATOM 3220 O O . HIS A 1 404 ? -5.262 -26.962 35.130 1.00 40.38 404 HIS A O 1
ATOM 3226 N N . ARG A 1 405 ? -6.244 -25.461 36.451 1.00 42.22 405 ARG A N 1
ATOM 3227 C CA . ARG A 1 405 ? -5.073 -24.561 36.545 1.00 42.22 405 ARG A CA 1
ATOM 3228 C C . ARG A 1 405 ? -3.871 -25.109 37.342 1.00 42.22 405 ARG A C 1
ATOM 3230 O O . ARG A 1 405 ? -2.917 -24.373 37.574 1.00 42.22 405 ARG A O 1
ATOM 3237 N N . LYS A 1 406 ? -3.895 -26.372 37.779 1.00 39.78 406 LYS A N 1
ATOM 3238 C CA . LYS A 1 406 ? -2.795 -27.024 38.513 1.00 39.78 406 LYS A CA 1
ATOM 3239 C C . LYS A 1 406 ? -2.480 -28.409 37.957 1.00 39.78 406 LYS A C 1
ATOM 3241 O O . LYS A 1 406 ? -2.553 -29.370 38.703 1.00 39.78 406 LYS A O 1
ATOM 3246 N N . GLU A 1 407 ? -2.169 -28.526 36.671 1.00 38.28 407 GLU A N 1
ATOM 3247 C CA . GLU A 1 407 ? -1.568 -29.762 36.138 1.00 38.28 407 GLU A CA 1
ATOM 3248 C C . GLU A 1 407 ? -0.932 -29.568 34.750 1.00 38.28 407 GLU A C 1
ATOM 3250 O O . GLU A 1 407 ? -1.013 -30.434 33.897 1.00 38.28 407 GLU A O 1
ATOM 3255 N N . VAL A 1 408 ? -0.277 -28.430 34.492 1.00 35.59 408 VAL A N 1
ATOM 3256 C CA . VAL A 1 408 ? 0.660 -28.308 33.354 1.00 35.59 408 VAL A CA 1
ATOM 3257 C C . VAL A 1 408 ? 1.840 -27.437 33.782 1.00 35.59 408 VAL A C 1
ATOM 3259 O O . VAL A 1 408 ? 1.990 -26.280 33.406 1.00 35.59 408 VAL A O 1
ATOM 3262 N N . THR A 1 409 ? 2.629 -27.973 34.701 1.00 37.75 409 THR A N 1
ATOM 3263 C CA . THR A 1 409 ? 4.038 -27.612 34.912 1.00 37.75 409 THR A CA 1
ATOM 3264 C C . THR A 1 409 ? 4.709 -28.837 35.525 1.00 37.75 409 THR A C 1
ATOM 3266 O O . THR A 1 409 ? 4.982 -28.906 36.722 1.00 37.75 409 THR A O 1
ATOM 3269 N N . MET A 1 410 ? 4.888 -29.850 34.680 1.00 34.00 410 MET A N 1
ATOM 3270 C CA . MET A 1 410 ? 6.009 -30.783 34.738 1.00 34.00 410 MET A CA 1
ATOM 3271 C C . MET A 1 410 ? 6.569 -30.917 33.334 1.00 34.00 410 MET A C 1
ATOM 3273 O O . MET A 1 410 ? 5.743 -31.094 32.410 1.00 34.00 410 MET A O 1
#

pLDDT: mean 78.58, std 22.65, range [30.34, 98.0]

Organism: Timema shepardi (NCBI:txid629360)

Sequence (410 aa):
MLFDRMEPHYQHYCIDKHLKRFESALHNIASCSGNNQYLEECLTLIRDHKLYTQALLLFDRSSPAYGRISVLYAEHLLDARRPYEAALMFQRGGDLSRALQCYQAAGDWRQALTLANTMQYSESQVHELCRLLVERLAEQHHYGEAAQVLSQLVGDLEESVAMLVRGHMWPQATWSALSGQRSDLIETHIKPGLSDHLELLTSQLATAREQFGMYKARLAVVRSTQQLHFEDKEGDTIPADSDLFSDTTSVMTSTIASSRSRLSDRSHRSSKNRRKQERKLLSLKEGSPHEDLALIRALHDLVTRTDNLRDEVRCLCTELLRFHRDEEAASLQRDLVNVLKNMQGSLAEIWTSELVFGPEATVNSITAKFASSGNLNTSHTLLDGNEEFLSETQWNGLALPEKHRKEVTM

Secondary structure (DSSP, 8-state):
--STTS-HHHHHHHHHHHTT-HHHHHHHHHHTTTSHHHHHHHHHHHHHHT-HHHHHHHS-TTSHHHHHHHHHHHHHHHHTT-HHHHHHHHHHTT-HHHHHHHHHHHT-HHHHHHHHHHTT--HHHHHHHHHHHHHHHHHTT-HHHHHHHIIIII--HHHHHHHHHHTT-HHHHHHHHHHTT-THHIIIIIHHHHHHHHHHHHHHHHHHHHHHHHHHHHHHHHHHHHHHHHHHHHS----S---TT-SS--S--S----------------HHHHHHHHHHHT---TT-TTHHHHHHHHHHHHHHHHHHHHHHHHHHHHHHHHTT-HHHHHHHHHHHHHHHHHHHHTHHHHS-TT----TT--HHHHHHHHHTTS----SS-SS--TTSSPPHHHHHHHS--GGGSSS---

Foldseek 3Di:
DPQPPDDPLVSQLVVCVVVVVLLSSLLSLLVVVVDVVSLVVSLVSCLVVVCLVSNCVRDDLPDLSNLVSLQSNLVVCVVVVNLQSSLVSNVSSVNLVSSLVSCLLVLVLVVNLVSCVVVVPDLVRNLVSLVSSLVNCVVVLVLQVSLVSCCPRVVNLLVSLLSCLVSLVQVVSCCSCVVVVNCVSCVVRRVVSLVVVLVVLVVLLVVLLVLLVVLLVVLVVVVVVVVVVVVVVVPDDDDPDPPVVPDVPPDDDDDDDDDDDPPDDDDPPDPVNVVVVVCLLLDCDPPRPNVNSNSLVVLVVSLLVLVVCVVVLVSSLVSCVVVVVLVSNVVSVVSSVVSNVVSVVCPCVSDDPPPCDDPVPPPCVVVVVVCVVPPDDPDPDSPPPVPDDQDPVSSVVSPDPPVPPPDPDD

Radius of gyration: 33.05 Å; chains: 1; bounding box: 80×75×96 Å